Protein AF-A0A3D1F795-F1 (afdb_monomer_lite)

Secondary structure (DSSP, 8-state):
-----------------------PPPPGGGS--EEEPTTS-EEE-PPPP-----SSEEEE-TTT--TTS--SSSSS-BSS-TTSTT--HHHHH----SEEEEPBTPEE-----------SSS--EEE--TTSB-SSPPEE--S------EEGGGS--------EEEEEETTTEEEEEESEE-TT--EEEEEEESS--TT-EEEEEEEEEETTS-EEEEEEEEEEEEEE--SEEEEEEE-PPP-TTEEEEEEEEEEESSS-STTEEEEEEEEEEE--TTS-----HHHHSTTGGG-EE---SS--S-EEEE-TTS-EEEEPPP-SS------SS-TTTTS-----TT-SSPEEEEETTEEEEE---TTT--S-HHHHTT-------SS-----

Radius of gyration: 40.86 Å; chains: 1; bounding box: 70×55×173 Å

Structure (mmCIF, N/CA/C/O backbone):
data_AF-A0A3D1F795-F1
#
_entry.id   AF-A0A3D1F795-F1
#
loop_
_atom_site.group_PDB
_atom_site.id
_atom_site.type_symbol
_atom_site.label_atom_id
_atom_site.label_alt_id
_atom_site.label_comp_id
_atom_site.label_asym_id
_atom_site.label_entity_id
_atom_site.label_seq_id
_atom_site.pdbx_PDB_ins_code
_atom_site.Cartn_x
_atom_site.Cartn_y
_atom_site.Cartn_z
_atom_site.occupancy
_atom_site.B_iso_or_equiv
_atom_site.auth_seq_id
_atom_site.auth_comp_id
_atom_site.auth_asym_id
_atom_site.auth_atom_id
_atom_site.pdbx_PDB_model_num
ATOM 1 N N . MET A 1 1 ? 27.012 9.592 -113.065 1.00 36.97 1 MET A N 1
ATOM 2 C CA . MET A 1 1 ? 28.108 10.310 -112.379 1.00 36.97 1 MET A CA 1
ATOM 3 C C . MET A 1 1 ? 27.887 10.211 -110.876 1.00 36.97 1 MET A C 1
ATOM 5 O O . MET A 1 1 ? 26.863 10.671 -110.405 1.00 36.97 1 MET A O 1
ATOM 9 N N . CYS A 1 2 ? 28.805 9.527 -110.192 1.00 39.53 2 CYS A N 1
ATOM 10 C CA . CYS A 1 2 ? 29.203 9.660 -108.785 1.00 39.53 2 CYS A CA 1
ATOM 11 C C . CYS A 1 2 ? 28.222 10.300 -107.771 1.00 39.53 2 CYS A C 1
ATOM 13 O O . CYS A 1 2 ? 28.027 11.511 -107.791 1.00 39.53 2 CYS A O 1
ATOM 15 N N . ARG A 1 3 ? 27.777 9.526 -106.768 1.00 34.53 3 ARG A N 1
ATOM 16 C CA . ARG A 1 3 ? 28.299 9.632 -105.387 1.00 34.53 3 ARG A CA 1
ATOM 17 C C . ARG A 1 3 ? 27.747 8.520 -104.484 1.00 34.53 3 ARG A C 1
ATOM 19 O O . ARG A 1 3 ? 26.548 8.408 -104.263 1.00 34.53 3 ARG A O 1
ATOM 26 N N . MET A 1 4 ? 28.681 7.719 -103.972 1.00 36.00 4 MET A N 1
ATOM 27 C CA . MET A 1 4 ? 28.548 6.854 -102.800 1.00 36.00 4 MET A CA 1
ATOM 28 C C . MET A 1 4 ? 28.119 7.672 -101.576 1.00 36.00 4 MET A C 1
ATOM 30 O O . MET A 1 4 ? 28.723 8.703 -101.285 1.00 36.00 4 MET A O 1
ATOM 34 N N . VAL A 1 5 ? 27.145 7.161 -100.826 1.00 36.56 5 VAL A N 1
ATOM 35 C CA . VAL A 1 5 ? 26.893 7.536 -99.430 1.00 36.56 5 VAL A CA 1
ATOM 36 C C . VAL A 1 5 ? 27.134 6.277 -98.603 1.00 36.56 5 VAL A C 1
ATOM 38 O O . VAL A 1 5 ? 26.353 5.330 -98.653 1.00 36.56 5 VAL A O 1
ATOM 41 N N . GLN A 1 6 ? 28.268 6.234 -97.903 1.00 36.59 6 GLN A N 1
ATOM 42 C CA . GLN A 1 6 ? 28.564 5.218 -96.895 1.00 36.59 6 GLN A CA 1
ATOM 43 C C . GLN A 1 6 ? 27.675 5.470 -95.675 1.00 36.59 6 GLN A C 1
ATOM 45 O O . GLN A 1 6 ? 27.836 6.467 -94.974 1.00 36.59 6 GLN A O 1
ATOM 50 N N . LEU A 1 7 ? 26.735 4.559 -95.431 1.00 31.69 7 LEU A N 1
ATOM 51 C CA . LEU A 1 7 ? 25.968 4.506 -94.194 1.00 31.69 7 LEU A CA 1
ATOM 52 C C . LEU A 1 7 ? 26.856 3.860 -93.118 1.00 31.69 7 LEU A C 1
ATOM 54 O O . LEU A 1 7 ? 27.129 2.661 -93.158 1.00 31.69 7 LEU A O 1
ATOM 58 N N . LEU A 1 8 ? 27.348 4.667 -92.180 1.00 32.03 8 LEU A N 1
ATOM 59 C CA . LEU A 1 8 ? 28.065 4.196 -91.000 1.00 32.03 8 LEU A CA 1
ATOM 60 C C . LEU A 1 8 ? 27.035 3.610 -90.018 1.00 32.03 8 LEU A C 1
ATOM 62 O O . LEU A 1 8 ? 26.360 4.346 -89.301 1.00 32.03 8 LEU A O 1
ATOM 66 N N . VAL A 1 9 ? 26.878 2.286 -90.003 1.00 35.50 9 VAL A N 1
ATOM 67 C CA . VAL A 1 9 ? 26.084 1.595 -88.977 1.00 35.50 9 VAL A CA 1
ATOM 68 C C . VAL A 1 9 ? 26.924 1.537 -87.704 1.00 35.50 9 VAL A C 1
ATOM 70 O O . VAL A 1 9 ? 27.840 0.728 -87.575 1.00 35.50 9 VAL A O 1
ATOM 73 N N . CYS A 1 10 ? 26.634 2.443 -86.774 1.00 31.38 10 CYS A N 1
ATOM 74 C CA . CYS A 1 10 ? 27.197 2.433 -85.432 1.00 31.38 10 CYS A CA 1
ATOM 75 C C . CYS A 1 10 ? 26.518 1.304 -84.641 1.00 31.38 10 CYS A C 1
ATOM 77 O O . CYS A 1 10 ? 25.371 1.436 -84.213 1.00 31.38 10 CYS A O 1
ATOM 79 N N . LEU A 1 11 ? 27.197 0.162 -84.509 1.00 33.19 11 LEU A N 1
ATOM 80 C CA . LEU A 1 11 ? 26.732 -0.961 -83.700 1.00 33.19 11 LEU A CA 1
ATOM 81 C C . LEU A 1 11 ? 26.923 -0.595 -82.218 1.00 33.19 11 LEU A C 1
ATOM 83 O O . LEU A 1 11 ? 28.006 -0.757 -81.657 1.00 33.19 11 LEU A O 1
ATOM 87 N N . ILE A 1 12 ? 25.884 -0.048 -81.588 1.00 39.09 12 ILE A N 1
ATOM 88 C CA . ILE A 1 12 ? 25.861 0.159 -80.137 1.00 39.09 12 ILE A CA 1
ATOM 89 C C . ILE A 1 12 ? 25.703 -1.222 -79.495 1.00 39.09 12 ILE A C 1
ATOM 91 O O . ILE A 1 12 ? 24.609 -1.785 -79.462 1.00 39.09 12 ILE A O 1
ATOM 95 N N . LEU A 1 13 ? 26.806 -1.782 -78.997 1.00 39.00 13 LEU A N 1
ATOM 96 C CA . LEU A 1 13 ? 26.778 -2.899 -78.057 1.00 39.00 13 LEU A CA 1
ATOM 97 C C . LEU A 1 13 ? 26.162 -2.390 -76.750 1.00 39.00 13 LEU A C 1
ATOM 99 O O . LEU A 1 13 ? 26.845 -1.832 -75.893 1.00 39.00 13 LEU A O 1
ATOM 103 N N . VAL A 1 14 ? 24.847 -2.550 -76.617 1.00 41.81 14 VAL A N 1
ATOM 104 C CA . VAL A 1 14 ? 24.160 -2.414 -75.335 1.00 41.81 14 VAL A CA 1
ATOM 105 C C . VAL A 1 14 ? 24.562 -3.625 -74.502 1.00 41.81 14 VAL A C 1
ATOM 107 O O . VAL A 1 14 ? 23.991 -4.705 -74.636 1.00 41.81 14 VAL A O 1
ATOM 110 N N . SER A 1 15 ? 25.580 -3.458 -73.661 1.00 44.97 15 SER A N 1
ATOM 111 C CA . SER A 1 15 ? 25.813 -4.370 -72.546 1.00 44.97 15 SER A CA 1
ATOM 112 C C . SER A 1 15 ? 24.519 -4.431 -71.732 1.00 44.97 15 SER A C 1
ATOM 114 O O . SER A 1 15 ? 24.051 -3.377 -71.289 1.00 44.97 15 SER A O 1
ATOM 116 N N . PRO A 1 16 ? 23.906 -5.608 -71.522 1.00 44.81 16 PRO A N 1
ATOM 117 C CA . PRO A 1 16 ? 22.824 -5.722 -70.569 1.00 44.81 16 PRO A CA 1
ATOM 118 C C . PRO A 1 16 ? 23.460 -5.526 -69.196 1.00 44.81 16 PRO A C 1
ATOM 120 O O . PRO A 1 16 ? 24.028 -6.448 -68.615 1.00 44.81 16 PRO A O 1
ATOM 123 N N . SER A 1 17 ? 23.428 -4.291 -68.700 1.00 51.03 17 SER A N 1
ATOM 124 C CA . SER A 1 17 ? 23.629 -4.012 -67.288 1.00 51.03 17 SER A CA 1
ATOM 125 C C . SER A 1 17 ? 22.575 -4.824 -66.554 1.00 51.03 17 SER A C 1
ATOM 127 O O . SER A 1 17 ? 21.403 -4.450 -66.529 1.00 51.03 17 SER A O 1
ATOM 129 N N . GLY A 1 18 ? 22.977 -5.989 -66.047 1.00 47.03 18 GLY A N 1
ATOM 130 C CA . GLY A 1 18 ? 22.140 -6.815 -65.204 1.00 47.03 18 GLY A CA 1
ATOM 131 C C . GLY A 1 18 ? 21.655 -5.948 -64.056 1.00 47.03 18 GLY A C 1
ATOM 132 O O . GLY A 1 18 ? 22.435 -5.565 -63.186 1.00 47.03 18 GLY A O 1
ATOM 133 N N . LEU A 1 19 ? 20.368 -5.615 -64.076 1.00 46.41 19 LEU A N 1
ATOM 134 C CA . LEU A 1 19 ? 19.644 -5.208 -62.888 1.00 46.41 19 LEU A CA 1
ATOM 135 C C . LEU A 1 19 ? 19.705 -6.408 -61.946 1.00 46.41 19 LEU A C 1
ATOM 137 O O . LEU A 1 19 ? 18.861 -7.300 -61.994 1.00 46.41 19 LEU A O 1
ATOM 141 N N . VAL A 1 20 ? 20.750 -6.467 -61.122 1.00 49.44 20 VAL A N 1
ATOM 142 C CA . VAL A 1 20 ? 20.736 -7.292 -59.923 1.00 49.44 20 VAL A CA 1
ATOM 143 C C . VAL A 1 20 ? 19.636 -6.683 -59.071 1.00 49.44 20 VAL A C 1
ATOM 145 O O . VAL A 1 20 ? 19.826 -5.636 -58.452 1.00 49.44 20 VAL A O 1
ATOM 148 N N . ALA A 1 21 ? 18.449 -7.288 -59.119 1.00 49.16 21 ALA A N 1
ATOM 149 C CA . ALA A 1 21 ? 17.398 -6.993 -58.168 1.00 49.16 21 ALA A CA 1
ATOM 150 C C . ALA A 1 21 ? 18.028 -7.142 -56.783 1.00 49.16 21 ALA A C 1
ATOM 152 O O . ALA A 1 21 ? 18.494 -8.224 -56.422 1.00 49.16 21 ALA A O 1
ATOM 153 N N . GLN A 1 22 ? 18.123 -6.036 -56.046 1.00 48.47 22 GLN A N 1
ATOM 154 C CA . GLN A 1 22 ? 18.523 -6.064 -54.650 1.00 48.47 22 GLN A CA 1
ATOM 155 C C . GLN A 1 22 ? 17.509 -6.967 -53.951 1.00 48.47 22 GLN A C 1
ATOM 157 O O . GLN A 1 22 ? 16.357 -6.577 -53.764 1.00 48.47 22 GLN A O 1
ATOM 162 N N . GLN A 1 23 ? 17.911 -8.202 -53.655 1.00 53.66 23 GLN A N 1
ATOM 163 C CA . GLN A 1 23 ? 17.102 -9.124 -52.877 1.00 53.66 23 GLN A CA 1
ATOM 164 C C . GLN A 1 23 ? 16.866 -8.429 -51.539 1.00 53.66 23 GLN A C 1
ATOM 166 O O . GLN A 1 23 ? 17.797 -8.230 -50.757 1.00 53.66 23 GLN A O 1
ATOM 171 N N . GLN A 1 24 ? 15.638 -7.958 -51.326 1.00 57.62 24 GLN A N 1
ATOM 172 C CA . GLN A 1 24 ? 15.229 -7.430 -50.038 1.00 57.62 24 GLN A CA 1
ATOM 173 C C . GLN A 1 24 ? 15.492 -8.526 -49.012 1.00 57.62 24 GLN A C 1
ATOM 175 O O . GLN A 1 24 ? 15.073 -9.668 -49.213 1.00 57.62 24 GLN A O 1
ATOM 180 N N . SER A 1 25 ? 16.213 -8.191 -47.942 1.00 63.75 25 SER A N 1
ATOM 181 C CA . SER A 1 25 ? 16.378 -9.119 -46.831 1.00 63.75 25 SER A CA 1
ATOM 182 C C . SER A 1 25 ? 14.989 -9.600 -46.401 1.00 63.75 25 SER A C 1
ATOM 184 O O . SER A 1 25 ? 14.106 -8.752 -46.228 1.00 63.75 25 SER A O 1
ATOM 186 N N . PRO A 1 26 ? 14.774 -10.919 -46.249 1.00 71.88 26 PRO A N 1
ATOM 187 C CA . PRO A 1 26 ? 13.491 -11.443 -45.811 1.00 71.88 26 PRO A CA 1
ATOM 188 C C . PRO A 1 26 ? 13.086 -10.764 -44.503 1.00 71.88 26 PRO A C 1
ATOM 190 O O . PRO A 1 26 ? 13.930 -10.500 -43.635 1.00 71.88 26 PRO A O 1
ATOM 193 N N . TYR A 1 27 ? 11.798 -10.449 -44.376 1.00 69.88 27 TYR A N 1
ATOM 194 C CA . TYR A 1 27 ? 11.266 -9.866 -43.151 1.00 69.88 27 TYR A CA 1
ATOM 195 C C . TYR A 1 27 ? 11.577 -10.785 -41.965 1.00 69.88 27 TYR A C 1
ATOM 197 O O . TYR A 1 27 ? 11.670 -11.999 -42.117 1.00 69.88 27 TYR A O 1
ATOM 205 N N . PHE A 1 28 ? 11.705 -10.225 -40.761 1.00 60.56 28 PHE A N 1
ATOM 206 C CA . PHE A 1 28 ? 12.028 -11.005 -39.559 1.00 60.56 28 PHE A CA 1
ATOM 207 C C . PHE A 1 28 ? 11.069 -12.196 -39.348 1.00 60.56 28 PHE A C 1
ATOM 209 O O . PHE A 1 28 ? 11.503 -13.272 -38.966 1.00 60.56 28 PHE A O 1
ATOM 216 N N . TRP A 1 29 ? 9.784 -12.051 -39.688 1.00 61.72 29 TRP A N 1
ATOM 217 C CA . TRP A 1 29 ? 8.782 -13.124 -39.601 1.00 61.72 29 TRP A CA 1
ATOM 218 C C . TRP A 1 29 ? 8.900 -14.213 -40.687 1.00 61.72 29 TRP A C 1
ATOM 220 O O . TRP A 1 29 ? 8.212 -15.223 -40.601 1.00 61.72 29 TRP A O 1
ATOM 230 N N . GLN A 1 30 ? 9.753 -14.025 -41.699 1.00 74.25 30 GLN A N 1
ATOM 231 C CA . GLN A 1 30 ? 10.065 -15.017 -42.739 1.00 74.25 30 GLN A CA 1
ATOM 232 C C . GLN A 1 30 ? 11.300 -15.862 -42.397 1.00 74.25 30 GLN A C 1
ATOM 234 O O . GLN A 1 30 ? 11.647 -16.765 -43.154 1.00 74.25 30 GLN A O 1
ATOM 239 N N . GLN A 1 31 ? 11.997 -15.558 -41.299 1.00 72.75 31 GLN A N 1
ATOM 240 C CA . GLN A 1 31 ? 13.152 -16.336 -40.861 1.00 72.75 31 GLN A CA 1
ATOM 241 C C . GLN A 1 31 ? 12.689 -17.573 -40.080 1.00 72.75 31 GLN A C 1
ATOM 243 O O . GLN A 1 31 ? 11.814 -17.490 -39.217 1.00 72.75 31 GLN A O 1
ATOM 248 N N . GLU A 1 32 ? 13.284 -18.728 -40.373 1.00 75.12 32 GLU A N 1
ATOM 249 C CA . GLU A 1 32 ? 13.008 -19.970 -39.651 1.00 75.12 32 GLU A CA 1
ATOM 250 C C . GLU A 1 32 ? 13.674 -19.928 -38.267 1.00 75.12 32 GLU A C 1
ATOM 252 O O . GLU A 1 32 ? 14.889 -20.055 -38.134 1.00 75.12 32 GLU A O 1
ATOM 257 N N . TYR A 1 33 ? 12.869 -19.750 -37.218 1.00 79.94 33 TYR A N 1
ATOM 258 C CA . TYR A 1 33 ? 13.306 -19.819 -35.814 1.00 79.94 33 TYR A CA 1
ATOM 259 C C . TYR A 1 33 ? 12.897 -21.127 -35.135 1.00 79.94 33 TYR A C 1
ATOM 261 O O . TYR A 1 33 ? 12.802 -21.204 -33.909 1.00 79.94 33 TYR A O 1
ATOM 269 N N . ALA A 1 34 ? 12.613 -22.160 -35.922 1.00 84.44 34 ALA A N 1
ATOM 270 C CA . ALA A 1 34 ? 12.271 -23.466 -35.403 1.00 84.44 34 ALA A CA 1
ATOM 271 C C . ALA A 1 34 ? 12.983 -24.568 -36.181 1.00 84.44 34 ALA A C 1
ATOM 273 O O . ALA A 1 34 ? 13.141 -24.482 -37.394 1.00 84.44 34 ALA A O 1
ATOM 274 N N . THR A 1 35 ? 13.395 -25.616 -35.476 1.00 84.75 35 THR A N 1
ATOM 275 C CA . THR A 1 35 ? 13.916 -26.839 -36.086 1.00 84.75 35 THR A CA 1
ATOM 276 C C . THR A 1 35 ? 12.863 -27.929 -36.039 1.00 84.75 35 THR A C 1
ATOM 278 O O . THR A 1 35 ? 12.162 -28.081 -35.041 1.00 84.75 35 THR A O 1
ATOM 281 N N . VAL A 1 36 ? 12.750 -28.699 -37.119 1.00 86.06 36 VAL A N 1
ATOM 282 C CA . VAL A 1 36 ? 11.891 -29.884 -37.160 1.00 86.06 36 VAL A CA 1
ATOM 283 C C . VAL A 1 36 ? 12.734 -31.094 -36.771 1.00 86.06 36 VAL A C 1
ATOM 285 O O . VAL A 1 36 ? 13.764 -31.375 -37.384 1.00 86.06 36 VAL A O 1
ATOM 288 N N . SER A 1 37 ? 12.332 -31.796 -35.716 1.00 85.81 37 SER A N 1
ATOM 289 C CA . SER A 1 37 ? 12.987 -33.028 -35.285 1.00 85.81 37 SER A CA 1
ATOM 290 C C . SER A 1 37 ? 12.781 -34.132 -36.335 1.00 85.81 37 SER A C 1
ATOM 292 O O . SER A 1 37 ? 11.814 -34.084 -37.095 1.00 85.81 37 SER A O 1
ATOM 294 N N . PRO A 1 38 ? 13.603 -35.197 -36.351 1.00 87.56 38 PRO A N 1
ATOM 295 C CA . PRO A 1 38 ? 13.356 -36.360 -37.212 1.00 87.56 38 PRO A CA 1
ATOM 296 C C . PRO A 1 38 ? 11.987 -37.035 -37.002 1.00 87.56 38 PRO A C 1
ATOM 298 O O . PRO A 1 38 ? 11.565 -37.827 -37.837 1.00 87.56 38 PRO A O 1
ATOM 301 N N . LYS A 1 39 ? 11.300 -36.743 -35.886 1.00 90.56 39 LYS A N 1
ATOM 302 C CA . LYS A 1 39 ? 9.945 -37.225 -35.579 1.00 90.56 39 LYS A CA 1
ATOM 303 C C . LYS A 1 39 ? 8.841 -36.247 -36.004 1.00 90.56 39 LYS A C 1
ATOM 305 O O . LYS A 1 39 ? 7.671 -36.557 -35.817 1.00 90.56 39 LYS A O 1
ATOM 310 N N . GLY A 1 40 ? 9.200 -35.090 -36.560 1.00 87.69 40 GLY A N 1
ATOM 311 C CA . GLY A 1 40 ? 8.265 -34.036 -36.954 1.00 87.69 40 GLY A CA 1
ATOM 312 C C . GLY A 1 40 ? 7.971 -32.995 -35.869 1.00 87.69 40 GLY A C 1
ATOM 313 O O . GLY A 1 40 ? 7.141 -32.121 -36.098 1.00 87.69 40 GLY A O 1
ATOM 314 N N . ASP A 1 41 ? 8.637 -33.040 -34.707 1.00 87.50 41 ASP A N 1
ATOM 315 C CA . ASP A 1 41 ? 8.405 -32.048 -33.647 1.00 87.50 41 ASP A CA 1
ATOM 316 C C . ASP A 1 41 ? 9.025 -30.705 -34.025 1.00 87.50 41 ASP A C 1
ATOM 318 O O . ASP A 1 41 ? 10.203 -30.642 -34.369 1.00 87.50 41 ASP A O 1
ATOM 322 N N . ILE A 1 42 ? 8.278 -29.617 -33.873 1.00 87.25 42 ILE A N 1
ATOM 323 C CA . ILE A 1 42 ? 8.795 -28.263 -34.069 1.00 87.25 42 ILE A CA 1
ATOM 324 C C . ILE A 1 42 ? 9.402 -27.779 -32.747 1.00 87.25 42 ILE A C 1
ATOM 326 O O . ILE A 1 42 ? 8.706 -27.654 -31.740 1.00 87.25 42 ILE A O 1
ATOM 330 N N . ARG A 1 43 ? 10.707 -27.501 -32.734 1.00 82.56 43 ARG A N 1
ATOM 331 C CA . ARG A 1 43 ? 11.425 -26.945 -31.581 1.00 82.56 43 ARG A CA 1
ATOM 332 C C . ARG A 1 43 ? 11.806 -25.503 -31.840 1.00 82.56 43 ARG A C 1
ATOM 334 O O . ARG A 1 43 ? 12.534 -25.216 -32.783 1.00 82.56 43 ARG A O 1
ATOM 341 N N . TRP A 1 44 ? 11.363 -24.612 -30.962 1.00 84.06 44 TRP A N 1
ATOM 342 C CA . TRP A 1 44 ? 11.783 -23.216 -30.966 1.00 84.06 44 TRP A CA 1
ATOM 343 C C . TRP A 1 44 ? 13.303 -23.101 -30.764 1.00 84.06 44 TRP A C 1
ATOM 345 O O . TRP A 1 44 ? 13.846 -23.629 -29.792 1.00 84.06 44 TRP A O 1
ATOM 355 N N . GLN A 1 45 ? 13.987 -22.411 -31.677 1.00 82.94 45 GLN A N 1
ATOM 356 C CA . GLN A 1 45 ? 15.422 -22.136 -31.633 1.00 82.94 45 GLN A CA 1
ATOM 357 C C . GLN A 1 45 ? 15.674 -20.675 -32.040 1.00 82.94 45 GLN A C 1
ATOM 359 O O . GLN A 1 45 ? 16.037 -20.387 -33.182 1.00 82.94 45 GLN A O 1
ATOM 364 N N . PRO A 1 46 ? 15.474 -19.723 -31.117 1.00 80.94 46 PRO A N 1
ATOM 365 C CA . PRO A 1 46 ? 15.709 -18.321 -31.406 1.00 80.94 46 PRO A CA 1
ATOM 366 C C . PRO A 1 46 ? 17.210 -18.061 -31.542 1.00 80.94 46 PRO A C 1
ATOM 368 O O . PRO A 1 46 ? 18.032 -18.640 -30.825 1.00 80.94 46 PRO A O 1
ATOM 371 N N . VAL A 1 47 ? 17.576 -17.137 -32.427 1.00 80.19 47 VAL A N 1
ATOM 372 C CA . VAL A 1 47 ? 18.947 -16.618 -32.483 1.00 80.19 47 VAL A CA 1
ATOM 373 C C . VAL A 1 47 ? 19.240 -15.875 -31.171 1.00 80.19 47 VAL A C 1
ATOM 375 O O . VAL A 1 47 ? 18.392 -15.095 -30.724 1.00 80.19 47 VAL A O 1
ATOM 378 N N . PRO A 1 48 ? 20.417 -16.076 -30.540 1.00 82.62 48 PRO A N 1
ATOM 379 C CA . PRO A 1 48 ? 20.799 -15.309 -29.364 1.00 82.62 48 PRO A CA 1
ATOM 380 C C . PRO A 1 48 ? 20.701 -13.809 -29.637 1.00 82.62 48 PRO A C 1
ATOM 382 O O . PRO A 1 48 ? 21.230 -13.304 -30.628 1.00 82.62 48 PRO A O 1
ATOM 385 N N . PHE A 1 49 ? 20.017 -13.093 -28.751 1.00 84.69 49 PHE A N 1
ATOM 386 C CA . PHE A 1 49 ? 19.862 -11.654 -28.883 1.00 84.69 49 PHE A CA 1
ATOM 387 C C . PHE A 1 49 ? 21.231 -10.959 -28.864 1.00 84.69 49 PHE A C 1
ATOM 389 O O . PHE A 1 49 ? 22.008 -11.121 -27.922 1.00 84.69 49 PHE A O 1
ATOM 396 N N . SER A 1 50 ? 21.501 -10.160 -29.896 1.00 88.31 50 SER A N 1
ATOM 397 C CA . SER A 1 50 ? 22.700 -9.332 -30.011 1.00 88.31 50 SER A CA 1
ATOM 398 C C . SER A 1 50 ? 22.279 -7.880 -30.249 1.00 88.31 50 SER A C 1
ATOM 400 O O . SER A 1 50 ? 21.586 -7.611 -31.240 1.00 88.31 50 SER A O 1
ATOM 402 N N . PRO A 1 51 ? 22.634 -6.938 -29.355 1.00 91.44 51 PRO A N 1
ATOM 403 C CA . PRO A 1 51 ? 22.175 -5.564 -29.472 1.00 91.44 51 PRO A CA 1
ATOM 404 C C . PRO A 1 51 ? 22.767 -4.892 -30.711 1.00 91.44 51 PRO A C 1
ATOM 406 O O . PRO A 1 51 ? 23.977 -4.879 -30.920 1.00 91.44 51 PRO A O 1
ATOM 409 N N . GLN A 1 52 ? 21.901 -4.273 -31.511 1.00 92.19 52 GLN A N 1
ATOM 410 C CA . GLN A 1 52 ? 22.327 -3.346 -32.555 1.00 92.19 52 GLN A CA 1
ATOM 411 C C . GLN A 1 52 ? 22.595 -1.985 -31.914 1.00 92.19 52 GLN A C 1
ATOM 413 O O . GLN A 1 52 ? 21.715 -1.436 -31.246 1.00 92.19 52 GLN A O 1
ATOM 418 N N . VAL A 1 53 ? 23.791 -1.441 -32.123 1.00 95.00 53 VAL A N 1
ATOM 419 C CA . VAL A 1 53 ? 24.219 -0.163 -31.542 1.00 95.00 53 VAL A CA 1
ATOM 420 C C . VAL A 1 53 ? 24.572 0.838 -32.640 1.00 95.00 53 VAL A C 1
ATOM 422 O O . VAL A 1 53 ? 25.028 0.468 -33.720 1.00 95.00 53 VAL A O 1
ATOM 425 N N . GLY A 1 54 ? 24.294 2.108 -32.375 1.00 93.31 54 GLY A N 1
ATOM 426 C CA . GLY A 1 54 ? 24.727 3.252 -33.167 1.00 93.31 54 GLY A CA 1
ATOM 427 C C . GLY A 1 54 ? 26.094 3.771 -32.721 1.00 93.31 54 GLY A C 1
ATOM 428 O O . GLY A 1 54 ? 26.856 3.072 -32.053 1.00 93.31 54 GLY A O 1
ATOM 429 N N . GLN A 1 55 ? 26.418 4.998 -33.122 1.00 94.69 55 GLN A N 1
ATOM 430 C CA . GLN A 1 55 ? 27.725 5.611 -32.870 1.00 94.69 55 GLN A CA 1
ATOM 431 C C . GLN A 1 55 ? 27.823 6.221 -31.472 1.00 94.69 55 GLN A C 1
ATOM 433 O O . GLN A 1 55 ? 28.911 6.292 -30.904 1.00 94.69 55 GLN A O 1
ATOM 438 N N . GLN A 1 56 ? 26.700 6.689 -30.927 1.00 96.88 56 GLN A N 1
ATOM 439 C CA . GLN A 1 56 ? 26.651 7.473 -29.698 1.00 96.88 56 GLN A CA 1
ATOM 440 C C . GLN A 1 56 ? 25.840 6.720 -28.647 1.00 96.88 56 GLN A C 1
ATOM 442 O O . GLN A 1 56 ? 24.631 6.913 -28.495 1.00 96.88 56 GLN A O 1
ATOM 447 N N . ILE A 1 57 ? 26.533 5.843 -27.922 1.00 98.06 57 ILE A N 1
ATOM 448 C CA . ILE A 1 57 ? 25.943 5.009 -26.875 1.00 98.06 57 ILE A CA 1
ATOM 449 C C . ILE A 1 57 ? 25.874 5.796 -25.564 1.00 98.06 57 ILE A C 1
ATOM 451 O O . ILE A 1 57 ? 26.816 6.506 -25.201 1.00 98.06 57 ILE A O 1
ATOM 455 N N . ARG A 1 58 ? 24.755 5.651 -24.854 1.00 98.31 58 ARG A N 1
ATOM 456 C CA . ARG A 1 58 ? 24.553 6.101 -23.477 1.00 98.31 58 ARG A CA 1
ATOM 457 C C . ARG A 1 58 ? 24.092 4.940 -22.614 1.00 98.31 58 ARG A C 1
ATOM 459 O O . ARG A 1 58 ? 23.241 4.158 -23.033 1.00 98.31 58 ARG A O 1
ATOM 466 N N . TYR A 1 59 ? 24.638 4.831 -21.414 1.00 98.69 59 TYR A N 1
ATOM 467 C CA . TYR A 1 59 ? 24.324 3.766 -20.468 1.00 98.69 59 TYR A CA 1
ATOM 468 C C . TYR A 1 59 ? 23.347 4.273 -19.408 1.00 98.69 59 TYR A C 1
ATOM 470 O O . TYR A 1 59 ? 23.543 5.343 -18.842 1.00 98.69 59 TYR A O 1
ATOM 478 N N . ILE A 1 60 ? 22.301 3.493 -19.128 1.00 98.69 60 ILE A N 1
ATOM 479 C CA . ILE A 1 60 ? 21.233 3.824 -18.180 1.00 98.69 60 ILE A CA 1
ATOM 480 C C . ILE A 1 60 ? 21.118 2.723 -17.127 1.00 98.69 60 ILE A C 1
ATOM 482 O O . ILE A 1 60 ? 20.913 1.545 -17.429 1.00 98.69 60 ILE A O 1
ATOM 486 N N . ASN A 1 61 ? 21.206 3.127 -15.866 1.00 98.19 61 ASN A N 1
ATOM 487 C CA . ASN A 1 61 ? 21.028 2.299 -14.688 1.00 98.19 61 ASN A CA 1
ATOM 488 C C . ASN A 1 61 ? 20.106 3.029 -13.702 1.00 98.19 61 ASN A C 1
ATOM 490 O O . ASN A 1 61 ? 20.564 3.776 -12.848 1.00 98.19 61 ASN A O 1
ATOM 494 N N . PHE A 1 62 ? 18.803 2.779 -13.790 1.00 97.31 62 PHE A N 1
ATOM 495 C CA . PHE A 1 62 ? 17.796 3.477 -12.982 1.00 97.31 62 PHE A CA 1
ATOM 496 C C . PHE A 1 62 ? 17.993 3.349 -11.460 1.00 97.31 62 PHE A C 1
ATOM 498 O O . PHE A 1 62 ? 17.640 4.249 -10.701 1.00 97.31 62 PHE A O 1
ATOM 505 N N . GLU A 1 63 ? 18.581 2.248 -10.990 1.00 94.88 63 GLU A N 1
ATOM 506 C CA . GLU A 1 63 ? 18.775 2.013 -9.555 1.00 94.88 63 GLU A CA 1
ATOM 507 C C . GLU A 1 63 ? 19.970 2.770 -8.970 1.00 94.88 63 GLU A C 1
ATOM 509 O O . GLU A 1 63 ? 19.880 3.274 -7.852 1.00 94.88 63 GLU A O 1
ATOM 514 N N . LYS A 1 64 ? 21.096 2.819 -9.695 1.00 97.62 64 LYS A N 1
ATOM 515 C CA . LYS A 1 64 ? 22.381 3.324 -9.165 1.00 97.62 64 LYS A CA 1
ATOM 516 C C . LYS A 1 64 ? 23.094 4.336 -10.062 1.00 97.62 64 LYS A C 1
ATOM 518 O O . LYS A 1 64 ? 24.220 4.708 -9.759 1.00 97.62 64 LYS A O 1
ATOM 523 N N . GLY A 1 65 ? 22.499 4.700 -11.188 1.00 98.06 65 GLY A N 1
ATOM 524 C CA . GLY A 1 65 ? 23.042 5.705 -12.088 1.00 98.06 65 GLY A CA 1
ATOM 525 C C . GLY A 1 65 ? 22.925 7.106 -11.503 1.00 98.06 65 GLY A C 1
ATOM 526 O O . GLY A 1 65 ? 22.191 7.339 -10.538 1.00 98.06 65 GLY A O 1
ATOM 527 N N . ASP A 1 66 ? 23.644 8.031 -12.123 1.00 98.56 66 ASP A N 1
ATOM 528 C CA . ASP A 1 66 ? 23.678 9.439 -11.750 1.00 98.56 66 ASP A CA 1
ATOM 529 C C . ASP A 1 66 ? 23.616 10.292 -13.017 1.00 98.56 66 ASP A C 1
ATOM 531 O O . ASP A 1 66 ? 24.455 10.189 -13.910 1.00 98.56 66 ASP A O 1
ATOM 535 N N . ASP A 1 67 ? 22.587 11.127 -13.103 1.00 98.69 67 ASP A N 1
ATOM 536 C CA . ASP A 1 67 ? 22.320 11.979 -14.258 1.00 98.69 67 ASP A CA 1
ATOM 537 C C . ASP A 1 67 ? 23.360 13.092 -14.459 1.00 98.69 67 ASP A C 1
ATOM 539 O O . ASP A 1 67 ? 23.380 13.723 -15.515 1.00 98.69 67 ASP A O 1
ATOM 543 N N . GLN A 1 68 ? 24.223 13.350 -13.470 1.00 98.50 68 GLN A N 1
ATOM 544 C CA . GLN A 1 68 ? 25.321 14.317 -13.585 1.00 98.50 68 GLN A CA 1
ATOM 545 C C . GLN A 1 68 ? 26.556 13.753 -14.303 1.00 98.50 68 GLN A C 1
ATOM 547 O O . GLN A 1 68 ? 27.426 14.522 -14.709 1.00 98.50 68 GLN A O 1
ATOM 552 N N . GLN A 1 69 ? 26.648 12.430 -14.458 1.00 98.50 69 GLN A N 1
ATOM 553 C CA . GLN A 1 69 ? 27.773 11.758 -15.114 1.00 98.50 69 GLN A CA 1
ATOM 554 C C . GLN A 1 69 ? 27.713 11.906 -16.642 1.00 98.50 69 GLN A C 1
ATOM 556 O O . GLN A 1 69 ? 26.723 12.374 -17.192 1.00 98.50 69 GLN A O 1
ATOM 561 N N . ASP A 1 70 ? 28.751 11.484 -17.363 1.00 97.81 70 ASP A N 1
ATOM 562 C CA . ASP A 1 70 ? 28.786 11.593 -18.832 1.00 97.81 70 ASP A CA 1
ATOM 563 C C . ASP A 1 70 ? 27.910 10.558 -19.573 1.00 97.81 70 ASP A C 1
ATOM 565 O O . ASP A 1 70 ? 27.588 10.749 -20.747 1.00 97.81 70 ASP A O 1
ATOM 569 N N . GLY A 1 71 ? 27.506 9.468 -18.911 1.00 97.94 71 GLY A N 1
ATOM 570 C CA . GLY A 1 71 ? 26.700 8.400 -19.503 1.00 97.94 71 GLY A CA 1
ATOM 571 C C . GLY A 1 71 ? 27.427 7.545 -20.539 1.00 97.94 71 GLY A C 1
ATOM 572 O O . GLY A 1 71 ? 26.784 6.705 -21.168 1.00 97.94 71 GLY A O 1
ATOM 573 N N . LEU A 1 72 ? 28.733 7.732 -20.754 1.00 97.94 72 LEU A N 1
ATOM 574 C CA . LEU A 1 72 ? 29.488 7.113 -21.853 1.00 97.94 72 LEU A CA 1
ATOM 575 C C . LEU A 1 72 ? 29.985 5.701 -21.534 1.00 97.94 72 LEU A C 1
ATOM 577 O O . LEU A 1 72 ? 30.362 4.962 -22.444 1.00 97.94 72 LEU A O 1
ATOM 581 N N . THR A 1 73 ? 29.976 5.305 -20.260 1.00 98.31 73 THR A N 1
ATOM 582 C CA . THR A 1 73 ? 30.420 3.980 -19.814 1.00 98.31 73 THR A CA 1
ATOM 583 C C . THR A 1 73 ? 29.415 3.340 -18.864 1.00 98.31 73 THR A C 1
ATOM 585 O O . THR A 1 73 ? 28.554 3.999 -18.284 1.00 98.31 73 THR A O 1
ATOM 588 N N . THR A 1 74 ? 29.559 2.036 -18.639 1.00 97.94 74 THR A N 1
ATOM 589 C CA . THR A 1 74 ? 28.759 1.304 -17.649 1.00 97.94 74 THR A CA 1
ATOM 590 C C . THR A 1 74 ? 28.972 1.798 -16.211 1.00 97.94 74 THR A C 1
ATOM 592 O O . THR A 1 74 ? 28.074 1.629 -15.384 1.00 97.94 74 THR A O 1
ATOM 595 N N . ALA A 1 75 ? 30.133 2.396 -15.910 1.00 98.06 75 ALA A N 1
ATOM 596 C CA . ALA A 1 75 ? 30.479 2.949 -14.598 1.00 98.06 75 ALA A CA 1
ATOM 597 C C . ALA A 1 75 ? 29.925 4.367 -14.390 1.00 98.06 75 ALA A C 1
ATOM 599 O O . ALA A 1 75 ? 29.570 4.725 -13.271 1.00 98.06 75 ALA A O 1
ATOM 600 N N . THR A 1 76 ? 29.804 5.141 -15.468 1.00 98.50 76 THR A N 1
ATOM 601 C CA . THR A 1 76 ? 29.281 6.517 -15.485 1.00 98.50 76 THR A CA 1
ATOM 602 C C . THR A 1 76 ? 27.842 6.583 -16.002 1.00 98.50 76 THR A C 1
ATOM 604 O O . THR A 1 76 ? 27.404 7.608 -16.517 1.00 98.50 76 THR A O 1
ATOM 607 N N . ALA A 1 77 ? 27.099 5.478 -15.886 1.00 98.69 77 ALA A N 1
ATOM 608 C CA . ALA A 1 77 ? 25.737 5.360 -16.391 1.00 98.69 77 ALA A CA 1
ATOM 609 C C . ALA A 1 77 ? 24.780 6.363 -15.725 1.00 98.69 77 ALA A C 1
ATOM 611 O O . ALA A 1 77 ? 24.814 6.575 -14.510 1.00 98.69 77 ALA A O 1
ATOM 612 N N . TRP A 1 78 ? 23.863 6.910 -16.516 1.00 98.75 78 TRP A N 1
ATOM 613 C CA . TRP A 1 78 ? 22.808 7.798 -16.042 1.00 98.75 78 TRP A CA 1
ATOM 614 C C . TRP A 1 78 ? 21.727 7.061 -15.275 1.00 98.75 78 TRP A C 1
ATOM 616 O O . TRP A 1 78 ? 21.540 5.850 -15.432 1.00 98.75 78 TRP A O 1
ATOM 626 N N . LYS A 1 79 ? 20.972 7.807 -14.469 1.00 98.56 79 LYS A N 1
ATOM 627 C CA . LYS A 1 79 ? 19.789 7.274 -13.800 1.00 98.56 79 LYS A CA 1
ATOM 628 C C . LYS A 1 79 ? 18.600 7.237 -14.753 1.00 98.56 79 LYS A C 1
ATOM 630 O O . LYS A 1 79 ? 17.909 6.223 -14.848 1.00 98.56 79 LYS A O 1
ATOM 635 N N . HIS A 1 80 ? 18.399 8.318 -15.492 1.00 98.31 80 HIS A N 1
ATOM 636 C CA . HIS A 1 80 ? 17.250 8.516 -16.357 1.00 98.31 80 HIS A CA 1
ATOM 637 C C . HIS A 1 80 ? 17.667 8.665 -17.818 1.00 98.31 80 HIS A C 1
ATOM 639 O O . HIS A 1 80 ? 18.754 9.134 -18.156 1.00 98.31 80 HIS A O 1
ATOM 645 N N . HIS A 1 81 ? 16.765 8.261 -18.705 1.00 97.50 81 HIS A N 1
ATOM 646 C CA . HIS A 1 81 ? 16.866 8.576 -20.124 1.00 97.50 81 HIS A CA 1
ATOM 647 C C . HIS A 1 81 ? 16.603 10.085 -20.350 1.00 97.50 81 HIS A C 1
ATOM 649 O O . HIS A 1 81 ? 15.732 10.630 -19.677 1.00 97.50 81 HIS A O 1
ATOM 655 N N . PRO A 1 82 ? 17.219 10.761 -21.343 1.00 96.75 82 PRO A N 1
ATOM 656 C CA . PRO A 1 82 ? 17.016 12.205 -21.582 1.00 96.75 82 PRO A CA 1
ATOM 657 C C . PRO A 1 82 ? 15.546 12.634 -21.770 1.00 96.75 82 PRO A C 1
ATOM 659 O O . PRO A 1 82 ? 15.112 13.715 -21.364 1.00 96.75 82 PRO A O 1
ATOM 662 N N . SER A 1 83 ? 14.753 11.762 -22.399 1.00 95.88 83 SER A N 1
ATOM 663 C CA . SER A 1 83 ? 13.306 11.941 -22.615 1.00 95.88 83 SER A CA 1
ATOM 664 C C . SER A 1 83 ? 12.432 11.635 -21.395 1.00 95.88 83 SER A C 1
ATOM 666 O O . SER A 1 83 ? 11.211 11.738 -21.489 1.00 95.88 83 SER A O 1
ATOM 668 N N . ASP A 1 84 ? 13.022 11.256 -20.266 1.00 96.81 84 ASP A N 1
ATOM 669 C CA . ASP A 1 84 ? 12.303 11.153 -19.004 1.00 96.81 84 ASP A CA 1
ATOM 670 C C . ASP A 1 84 ? 12.091 12.557 -18.407 1.00 96.81 84 ASP A C 1
ATOM 672 O O . ASP A 1 84 ? 13.032 13.361 -18.347 1.00 96.81 84 ASP A O 1
ATOM 676 N N . PRO A 1 85 ? 10.874 12.921 -17.975 1.00 95.88 85 PRO A N 1
ATOM 677 C CA . PRO A 1 85 ? 10.651 14.197 -17.304 1.00 95.88 85 PRO A CA 1
ATOM 678 C C . PRO A 1 85 ? 11.427 14.362 -15.995 1.00 95.88 85 PRO A C 1
ATOM 680 O O . PRO A 1 85 ? 11.702 15.501 -15.628 1.00 95.88 85 PRO A O 1
ATOM 683 N N . GLN A 1 86 ? 11.812 13.266 -15.333 1.00 96.88 86 GLN A N 1
ATOM 684 C CA . GLN A 1 86 ? 12.621 13.294 -14.110 1.00 96.88 86 GLN A CA 1
ATOM 685 C C . GLN A 1 86 ? 14.131 13.361 -14.372 1.00 96.88 86 GLN A C 1
ATOM 687 O O . GLN A 1 86 ? 14.895 13.542 -13.426 1.00 96.88 86 GLN A O 1
ATOM 692 N N . ALA A 1 87 ? 14.571 13.244 -15.629 1.00 97.44 87 ALA A N 1
ATOM 693 C CA . ALA A 1 87 ? 15.977 13.408 -15.971 1.00 97.44 87 ALA A CA 1
ATOM 694 C C . ALA A 1 87 ? 16.464 14.826 -15.647 1.00 97.44 87 ALA A C 1
ATOM 696 O O . ALA A 1 87 ? 15.813 15.820 -15.990 1.00 97.44 87 ALA A O 1
ATOM 697 N N . ILE A 1 88 ? 17.642 14.905 -15.034 1.00 98.19 88 ILE A N 1
ATOM 698 C CA . ILE A 1 88 ? 18.345 16.154 -14.710 1.00 98.19 88 ILE A CA 1
ATOM 699 C C . ILE A 1 88 ? 19.770 16.132 -15.288 1.00 98.19 88 ILE A C 1
ATOM 701 O O . ILE A 1 88 ? 20.120 15.236 -16.049 1.00 98.19 88 ILE A O 1
ATOM 705 N N . GLY A 1 89 ? 20.594 17.133 -14.968 1.00 98.00 89 GLY A N 1
ATOM 706 C CA . GLY A 1 89 ? 22.033 17.103 -15.255 1.00 98.00 89 GLY A CA 1
ATOM 707 C C . GLY A 1 89 ? 22.390 16.889 -16.730 1.00 98.00 89 GLY A C 1
ATOM 708 O O . GLY A 1 89 ? 21.722 17.393 -17.634 1.00 98.00 89 GLY A O 1
ATOM 709 N N . GLN A 1 90 ? 23.464 16.138 -16.962 1.00 97.94 90 GLN A N 1
ATOM 710 C CA . GLN A 1 90 ? 23.965 15.804 -18.294 1.00 97.94 90 GLN A CA 1
ATOM 711 C C . GLN A 1 90 ? 22.996 14.905 -19.063 1.00 97.94 90 GLN A C 1
ATOM 713 O O . GLN A 1 90 ? 22.818 15.107 -20.265 1.00 97.94 90 GLN A O 1
ATOM 718 N N . SER A 1 91 ? 22.316 13.968 -18.388 1.00 97.81 91 SER A N 1
ATOM 719 C CA . SER A 1 91 ? 21.352 13.094 -19.067 1.00 97.81 91 SER A CA 1
ATOM 720 C C . SER A 1 91 ? 20.219 13.906 -19.692 1.00 97.81 91 SER A C 1
ATOM 722 O O . SER A 1 91 ? 19.864 13.681 -20.844 1.00 97.81 91 SER A O 1
ATOM 724 N N . LYS A 1 92 ? 19.712 14.937 -19.004 1.00 97.44 92 LYS A N 1
ATOM 725 C CA . LYS A 1 92 ? 18.668 15.815 -19.547 1.00 97.44 92 LYS A CA 1
ATOM 726 C C . LYS A 1 92 ? 19.119 16.629 -20.759 1.00 97.44 92 LYS A C 1
ATOM 728 O O . LYS A 1 92 ? 18.303 16.923 -21.632 1.00 97.44 92 LYS A O 1
ATOM 733 N N . LEU A 1 93 ? 20.390 17.026 -20.780 1.00 96.62 93 LEU A N 1
ATOM 734 C CA . LEU A 1 93 ? 20.970 17.891 -21.808 1.00 96.62 93 LEU A CA 1
ATOM 735 C C . LEU A 1 93 ? 21.432 17.121 -23.053 1.00 96.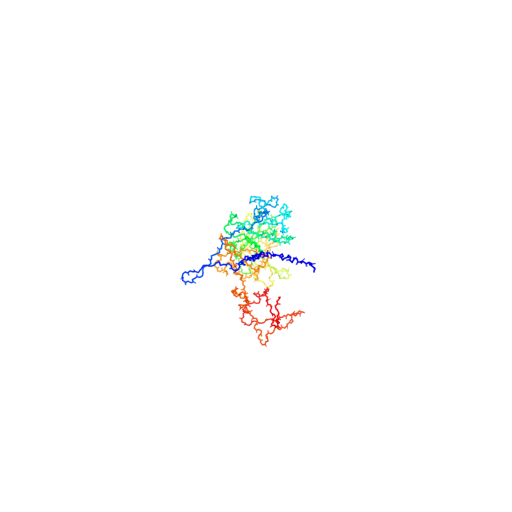62 93 LEU A C 1
ATOM 737 O O . LEU A 1 93 ? 21.683 17.740 -24.089 1.00 96.62 93 LEU A O 1
ATOM 741 N N . ASP A 1 94 ? 21.540 15.792 -22.985 1.00 95.69 94 ASP A N 1
ATOM 742 C CA . ASP A 1 94 ? 22.037 14.995 -24.102 1.00 95.69 94 ASP A CA 1
ATOM 743 C C . ASP A 1 94 ? 21.107 15.051 -25.317 1.00 95.69 94 ASP A C 1
ATOM 745 O O . ASP A 1 94 ? 19.985 14.540 -25.337 1.00 95.69 94 ASP A O 1
ATOM 749 N N . THR A 1 95 ? 21.643 15.623 -26.392 1.00 92.38 95 THR A N 1
ATOM 750 C CA . THR A 1 95 ? 21.003 15.662 -27.708 1.00 92.38 95 THR A CA 1
ATOM 751 C C . THR A 1 95 ? 21.711 14.774 -28.734 1.00 92.38 95 THR A C 1
ATOM 753 O O . THR A 1 95 ? 21.272 14.716 -29.885 1.00 92.38 95 THR A O 1
ATOM 756 N N . HIS A 1 96 ? 22.729 14.013 -28.317 1.00 92.31 96 HIS A N 1
ATOM 757 C CA . HIS A 1 96 ? 23.621 13.279 -29.216 1.00 92.31 96 HIS A CA 1
ATOM 758 C C . HIS A 1 96 ? 23.460 11.757 -29.178 1.00 92.31 96 HIS A C 1
ATOM 760 O O . HIS A 1 96 ? 23.843 11.107 -30.148 1.00 92.31 96 HIS A O 1
ATOM 766 N N . GLY A 1 97 ? 22.910 11.178 -28.106 1.00 94.38 97 GLY A N 1
ATOM 767 C CA . GLY A 1 97 ? 22.722 9.733 -28.006 1.00 94.38 97 GLY A CA 1
ATOM 768 C C . GLY A 1 97 ? 21.812 9.178 -29.108 1.00 94.38 97 GLY A C 1
ATOM 769 O O . GLY A 1 97 ? 20.683 9.639 -29.294 1.00 94.38 97 GLY A O 1
ATOM 770 N N . ASP A 1 98 ? 22.292 8.161 -29.822 1.00 95.62 98 ASP A N 1
ATOM 771 C CA . ASP A 1 98 ? 21.508 7.388 -30.795 1.00 95.62 98 ASP A CA 1
ATOM 772 C C . ASP A 1 98 ? 21.183 5.974 -30.287 1.00 95.62 98 ASP A C 1
ATOM 774 O O . ASP A 1 98 ? 20.316 5.293 -30.836 1.00 95.62 98 ASP A O 1
ATOM 778 N N . THR A 1 99 ? 21.834 5.549 -29.203 1.00 97.81 99 THR A N 1
ATOM 779 C CA . THR A 1 99 ? 21.629 4.254 -28.561 1.00 97.81 99 THR A CA 1
ATOM 780 C C . THR A 1 99 ? 21.635 4.421 -27.056 1.00 97.81 99 THR A C 1
ATOM 782 O O . THR A 1 99 ? 22.610 4.887 -26.478 1.00 97.81 99 THR A O 1
ATOM 785 N N . TYR A 1 100 ? 20.568 3.975 -26.413 1.00 97.56 100 TYR A N 1
ATOM 786 C CA . TYR A 1 100 ? 20.414 3.996 -24.970 1.00 97.56 100 TYR A CA 1
ATOM 787 C C . TYR A 1 100 ? 20.378 2.557 -24.470 1.00 97.56 100 TYR A C 1
ATOM 789 O O . TYR A 1 100 ? 19.427 1.808 -24.713 1.00 97.56 100 TYR A O 1
ATOM 797 N N . MET A 1 101 ? 21.470 2.169 -23.822 1.00 98.00 101 MET A N 1
ATOM 798 C CA . MET A 1 101 ? 21.693 0.851 -23.261 1.00 98.00 101 MET A CA 1
ATOM 799 C C . MET A 1 101 ? 21.130 0.824 -21.842 1.00 98.00 101 MET A C 1
ATOM 801 O O . MET A 1 101 ? 21.648 1.502 -20.960 1.00 98.00 101 MET A O 1
ATOM 805 N N . PHE A 1 102 ? 20.076 0.051 -21.605 1.00 98.12 102 PHE A N 1
ATOM 806 C CA . PHE A 1 102 ? 19.501 -0.153 -20.279 1.00 98.12 102 PHE A CA 1
ATOM 807 C C . PHE A 1 102 ? 20.152 -1.360 -19.616 1.00 98.12 102 PHE A C 1
ATOM 809 O O . PHE A 1 102 ? 20.252 -2.439 -20.209 1.00 98.12 102 PHE A O 1
ATOM 816 N N . LYS A 1 103 ? 20.582 -1.184 -18.367 1.00 97.81 103 LYS A N 1
ATOM 817 C CA . LYS A 1 103 ? 21.205 -2.250 -17.588 1.00 97.81 103 LYS A CA 1
ATOM 818 C C . LYS A 1 103 ? 20.227 -3.405 -17.370 1.00 97.81 103 LYS A C 1
ATOM 820 O O . LYS A 1 103 ? 19.109 -3.207 -16.894 1.00 97.81 103 LYS A O 1
ATOM 825 N N . ARG A 1 104 ? 20.659 -4.628 -17.674 1.00 95.19 104 ARG A N 1
ATOM 826 C CA . ARG A 1 104 ? 19.869 -5.842 -17.431 1.00 95.19 104 ARG A CA 1
ATOM 827 C C . ARG A 1 104 ? 19.696 -6.123 -15.940 1.00 95.19 104 ARG A C 1
ATOM 829 O O . ARG A 1 104 ? 20.553 -5.767 -15.130 1.00 95.19 104 ARG A O 1
ATOM 836 N N . GLY A 1 105 ? 18.581 -6.752 -15.574 1.00 92.06 105 GLY A N 1
ATOM 837 C CA . GLY A 1 105 ? 18.166 -6.979 -14.185 1.00 92.06 105 GLY A CA 1
ATOM 838 C C . GLY A 1 105 ? 17.592 -5.741 -13.486 1.00 92.06 105 GLY A C 1
ATOM 839 O O . GLY A 1 105 ? 16.849 -5.882 -12.518 1.00 92.06 105 GLY A O 1
ATOM 840 N N . VAL A 1 106 ? 17.844 -4.537 -14.007 1.00 93.88 106 VAL A N 1
ATOM 841 C CA . VAL A 1 106 ? 17.315 -3.291 -13.446 1.00 93.88 106 VAL A CA 1
ATOM 842 C C . VAL A 1 106 ? 15.898 -3.031 -13.951 1.00 93.88 106 VAL A C 1
ATOM 844 O O . VAL A 1 106 ? 15.577 -3.236 -15.127 1.00 93.88 106 VAL A O 1
ATOM 847 N N . THR A 1 107 ? 15.047 -2.556 -13.043 1.00 92.62 107 THR A N 1
ATOM 848 C CA . THR A 1 107 ? 13.700 -2.080 -13.370 1.00 92.62 107 THR A CA 1
ATOM 849 C C . THR A 1 107 ? 13.708 -0.567 -13.552 1.00 92.62 107 THR A C 1
ATOM 851 O O . THR A 1 107 ? 13.942 0.176 -12.603 1.00 92.62 107 THR A O 1
ATOM 854 N N . TYR A 1 108 ? 13.390 -0.109 -14.758 1.00 94.69 108 TYR A N 1
ATOM 855 C CA . TYR A 1 108 ? 13.112 1.288 -15.062 1.00 94.69 108 TYR A CA 1
ATOM 856 C C . TYR A 1 108 ? 11.658 1.620 -14.686 1.00 94.69 108 TYR A C 1
ATOM 858 O O . TYR A 1 108 ? 10.730 1.010 -15.223 1.00 94.69 108 TYR A O 1
ATOM 866 N N . ARG A 1 109 ? 11.457 2.567 -13.757 1.00 92.69 109 ARG A N 1
ATOM 867 C CA . ARG A 1 109 ? 10.126 3.054 -13.318 1.00 92.69 109 ARG A CA 1
ATOM 868 C C . ARG A 1 109 ? 9.878 4.525 -13.660 1.00 92.69 109 ARG A C 1
ATOM 870 O O . ARG A 1 109 ? 9.087 5.197 -13.008 1.00 92.69 109 ARG A O 1
ATOM 877 N N . GLY A 1 110 ? 10.589 5.031 -14.656 1.00 91.12 110 GLY A N 1
ATOM 878 C CA . GLY A 1 110 ? 10.289 6.319 -15.261 1.00 91.12 110 GLY A CA 1
ATOM 879 C C . GLY A 1 110 ? 9.298 6.185 -16.417 1.00 91.12 110 GLY A C 1
ATOM 880 O O . GLY A 1 110 ? 8.809 5.095 -16.723 1.00 91.12 110 GLY A O 1
ATOM 881 N N . HIS A 1 111 ? 9.032 7.292 -17.098 1.00 91.31 111 HIS A N 1
ATOM 882 C CA . HIS A 1 111 ? 8.226 7.303 -18.316 1.00 91.31 111 HIS A CA 1
ATOM 883 C C . HIS A 1 111 ? 8.899 8.187 -19.357 1.00 91.31 111 HIS A C 1
ATOM 885 O O . HIS A 1 111 ? 9.421 9.250 -19.037 1.00 91.31 111 HIS A O 1
ATOM 891 N N . LEU A 1 112 ? 8.898 7.751 -20.616 1.00 92.94 112 LEU A N 1
ATOM 892 C CA . LEU A 1 112 ? 9.541 8.511 -21.680 1.00 92.94 112 LEU A CA 1
ATOM 893 C C . LEU A 1 112 ? 8.522 9.333 -22.451 1.00 92.94 112 LEU A C 1
ATOM 895 O O . LEU A 1 112 ? 7.589 8.796 -23.046 1.00 92.94 112 LEU A O 1
ATOM 899 N N . LYS A 1 113 ? 8.766 10.638 -22.522 1.00 93.44 113 LYS A N 1
ATOM 900 C CA . LYS A 1 113 ? 8.113 11.523 -23.480 1.00 93.44 113 LYS A CA 1
ATOM 901 C C . LYS A 1 113 ? 9.058 11.728 -24.654 1.00 93.44 113 LYS A C 1
ATOM 903 O O . LYS A 1 113 ? 9.929 12.592 -24.606 1.00 93.44 113 LYS A O 1
ATOM 908 N N . MET A 1 114 ? 8.914 10.914 -25.697 1.00 89.12 114 MET A N 1
ATOM 909 C CA . MET A 1 114 ? 9.787 10.993 -26.872 1.00 89.12 114 MET A CA 1
ATOM 910 C C . MET A 1 114 ? 9.627 12.353 -27.561 1.00 89.12 114 MET A C 1
ATOM 912 O O . MET A 1 114 ? 8.590 12.648 -28.147 1.00 89.12 114 MET A O 1
ATOM 916 N N . ILE A 1 115 ? 10.662 13.188 -27.462 1.00 80.88 115 ILE A N 1
ATOM 917 C CA . ILE A 1 115 ? 10.696 14.557 -28.012 1.00 80.88 115 ILE A CA 1
ATOM 918 C C . ILE A 1 115 ? 11.606 14.693 -29.241 1.00 80.88 115 ILE A C 1
ATOM 920 O O . ILE A 1 115 ? 11.672 15.761 -29.842 1.00 80.88 115 ILE A O 1
ATOM 924 N N . ARG A 1 116 ? 12.316 13.624 -29.621 1.00 87.00 116 ARG A N 1
ATOM 925 C CA . ARG A 1 116 ? 13.250 13.601 -30.753 1.00 87.00 116 ARG A CA 1
ATOM 926 C C . ARG A 1 116 ? 12.978 12.393 -31.639 1.00 87.00 116 ARG A C 1
ATOM 928 O O . ARG A 1 116 ? 12.625 11.326 -31.144 1.00 87.00 116 ARG A O 1
ATOM 935 N N . SER A 1 117 ? 13.215 12.568 -32.935 1.00 90.94 117 SER A N 1
ATOM 936 C CA . SER A 1 117 ? 13.196 11.496 -33.930 1.00 90.94 117 SER A CA 1
ATOM 937 C C . SER A 1 117 ? 14.610 11.200 -34.427 1.00 90.94 117 SER A C 1
ATOM 939 O O . SER A 1 117 ? 15.418 12.113 -34.582 1.00 90.94 117 SER A O 1
ATOM 941 N N . GLY A 1 118 ? 14.908 9.922 -34.665 1.00 91.06 118 GLY A N 1
ATOM 942 C CA . GLY A 1 118 ? 16.102 9.520 -35.411 1.00 91.06 118 GLY A CA 1
ATOM 943 C C . GLY A 1 118 ? 15.893 9.650 -36.922 1.00 91.06 118 GLY A C 1
ATOM 944 O O . GLY A 1 118 ? 14.840 10.088 -37.383 1.00 91.06 118 GLY A O 1
ATOM 945 N N . THR A 1 119 ? 16.881 9.219 -37.702 1.00 92.44 119 THR A N 1
ATOM 946 C CA . THR A 1 119 ? 16.752 9.077 -39.163 1.00 92.44 119 THR A CA 1
ATOM 947 C C . THR A 1 119 ? 16.799 7.605 -39.568 1.00 92.44 119 THR A C 1
ATOM 949 O O . THR A 1 119 ? 17.177 6.753 -38.769 1.00 92.44 119 THR A O 1
ATOM 952 N N . ALA A 1 120 ? 16.492 7.286 -40.828 1.00 91.19 120 ALA A N 1
ATOM 953 C CA . ALA A 1 120 ? 16.662 5.924 -41.343 1.00 91.19 120 ALA A CA 1
ATOM 954 C C . ALA A 1 120 ? 18.115 5.412 -41.226 1.00 91.19 120 ALA A C 1
ATOM 956 O O . ALA A 1 120 ? 18.336 4.225 -41.005 1.00 91.19 120 ALA A O 1
ATOM 957 N N . LYS A 1 121 ? 19.111 6.306 -41.344 1.00 90.94 121 LYS A N 1
ATOM 958 C CA . LYS A 1 121 ? 20.540 5.962 -41.212 1.00 90.94 121 LYS A CA 1
ATOM 959 C C . LYS A 1 121 ? 20.998 5.915 -39.752 1.00 90.94 121 LYS A C 1
ATOM 961 O O . LYS A 1 121 ? 21.885 5.142 -39.408 1.00 90.94 121 LYS A O 1
ATOM 966 N N . THR A 1 122 ? 20.387 6.730 -38.899 1.00 91.06 122 THR A N 1
ATOM 967 C CA . THR A 1 122 ? 20.721 6.886 -37.477 1.00 91.06 122 THR A CA 1
ATOM 968 C C . THR A 1 122 ? 19.450 6.848 -36.623 1.00 91.06 122 THR A C 1
ATOM 970 O O . THR A 1 122 ? 19.010 7.880 -36.105 1.00 91.06 122 THR A O 1
ATOM 973 N N . PRO A 1 123 ? 18.788 5.681 -36.501 1.00 95.81 123 PRO A N 1
ATOM 974 C CA . PRO A 1 123 ? 17.588 5.585 -35.684 1.00 95.81 123 PRO A CA 1
ATOM 975 C C . PRO A 1 123 ? 17.959 5.616 -34.199 1.00 95.81 123 PRO A C 1
ATOM 977 O O . PRO A 1 123 ? 19.034 5.157 -33.812 1.00 95.81 123 PRO A O 1
ATOM 980 N N . ILE A 1 124 ? 17.047 6.128 -33.370 1.00 95.25 124 ILE A N 1
ATOM 981 C CA . ILE A 1 124 ? 17.183 6.077 -31.910 1.00 95.25 124 ILE A CA 1
ATOM 982 C C . ILE A 1 124 ? 16.854 4.656 -31.452 1.00 95.25 124 ILE A C 1
ATOM 984 O O . ILE A 1 124 ? 15.784 4.136 -31.771 1.00 95.25 124 ILE A O 1
ATOM 988 N N . ARG A 1 125 ? 17.765 4.030 -30.704 1.00 95.62 125 ARG A N 1
ATOM 989 C CA . ARG A 1 125 ? 17.624 2.655 -30.213 1.00 95.62 125 ARG A CA 1
ATOM 990 C C . ARG A 1 125 ? 17.543 2.629 -28.695 1.00 95.62 125 ARG A C 1
ATOM 992 O O . ARG A 1 125 ? 18.418 3.152 -28.016 1.00 95.62 125 ARG A O 1
ATOM 999 N N . LEU A 1 126 ? 16.517 1.967 -28.177 1.00 95.75 126 LEU A N 1
ATOM 1000 C CA . LEU A 1 126 ? 16.385 1.609 -26.767 1.00 95.75 126 LEU A CA 1
ATOM 1001 C C . LEU A 1 126 ? 16.655 0.104 -26.683 1.00 95.75 126 LEU A C 1
ATOM 1003 O O . LEU A 1 126 ? 15.933 -0.680 -27.296 1.00 95.75 126 LEU A O 1
ATOM 1007 N N . THR A 1 127 ? 17.730 -0.304 -26.015 1.00 96.19 127 THR A N 1
ATOM 1008 C CA . THR A 1 127 ? 18.177 -1.707 -26.023 1.00 96.19 127 THR A CA 1
ATOM 1009 C C . THR A 1 127 ? 18.865 -2.089 -24.709 1.00 96.19 127 THR A C 1
ATOM 1011 O O . THR A 1 127 ? 18.938 -1.283 -23.786 1.00 96.19 127 THR A O 1
ATOM 1014 N N . SER A 1 128 ? 19.343 -3.326 -24.589 1.00 96.12 128 SER A N 1
ATOM 1015 C CA . SER A 1 128 ? 20.142 -3.807 -23.453 1.00 96.12 128 SER A CA 1
ATOM 1016 C C . SER A 1 128 ? 21.292 -4.684 -23.949 1.00 96.12 128 SER A C 1
ATOM 1018 O O . SER A 1 128 ? 21.213 -5.217 -25.051 1.00 96.12 128 SER A O 1
ATOM 1020 N N . ASP A 1 129 ? 22.349 -4.853 -23.158 1.00 94.44 129 ASP A N 1
ATOM 1021 C CA . ASP A 1 129 ? 23.472 -5.734 -23.498 1.00 94.44 129 ASP A CA 1
ATOM 1022 C C . ASP A 1 129 ? 23.442 -6.961 -22.576 1.00 94.44 129 ASP A C 1
ATOM 1024 O O . ASP A 1 129 ? 23.539 -6.787 -21.358 1.00 94.44 129 ASP A O 1
ATOM 1028 N N . PRO A 1 130 ? 23.317 -8.197 -23.105 1.00 92.06 130 PRO A N 1
ATOM 1029 C CA . PRO A 1 130 ? 23.449 -9.435 -22.330 1.00 92.06 130 PRO A CA 1
ATOM 1030 C C . PRO A 1 130 ? 24.703 -9.515 -21.450 1.00 92.06 130 PRO A C 1
ATOM 1032 O O . PRO A 1 130 ? 24.688 -10.220 -20.446 1.00 92.06 130 PRO A O 1
ATOM 1035 N N . LYS A 1 131 ? 25.774 -8.794 -21.800 1.00 94.00 131 LYS A N 1
ATOM 1036 C CA . LYS A 1 131 ? 27.035 -8.754 -21.047 1.00 94.00 131 LYS A CA 1
ATOM 1037 C C . LYS A 1 131 ? 27.032 -7.747 -19.893 1.00 94.00 131 LYS A C 1
ATOM 1039 O O . LYS A 1 131 ? 27.992 -7.718 -19.125 1.00 94.00 131 LYS A O 1
ATOM 1044 N N . TRP A 1 132 ? 25.995 -6.916 -19.754 1.00 95.44 132 TRP A N 1
ATOM 1045 C CA . TRP A 1 132 ? 25.940 -5.864 -18.739 1.00 95.44 132 TRP A CA 1
ATOM 1046 C C . TRP A 1 132 ? 24.686 -5.935 -17.860 1.00 95.44 132 TRP A C 1
ATOM 1048 O O . TRP A 1 132 ? 23.580 -5.572 -18.265 1.00 95.44 132 TRP A O 1
ATOM 1058 N N . GLY A 1 133 ? 24.891 -6.326 -16.599 1.00 93.75 133 GLY A N 1
ATOM 1059 C CA . GLY A 1 133 ? 23.838 -6.466 -15.594 1.00 93.75 133 GLY A CA 1
ATOM 1060 C C . GLY A 1 133 ? 23.621 -7.922 -15.188 1.00 93.75 133 GLY A C 1
ATOM 1061 O O . GLY A 1 133 ? 24.578 -8.689 -15.124 1.00 93.75 133 GLY A O 1
ATOM 1062 N N . GLY A 1 134 ? 22.376 -8.268 -14.859 1.00 88.62 134 GLY A N 1
ATOM 1063 C CA . GLY A 1 134 ? 21.966 -9.634 -14.517 1.00 88.62 134 GLY A CA 1
ATOM 1064 C C . GLY A 1 134 ? 21.433 -10.443 -15.706 1.00 88.62 134 GLY A C 1
ATOM 1065 O O . GLY A 1 134 ? 21.341 -9.958 -16.835 1.00 88.62 134 GLY A O 1
ATOM 1066 N N . ASN A 1 135 ? 21.024 -11.684 -15.428 1.00 86.38 135 ASN A N 1
ATOM 1067 C CA . ASN A 1 135 ? 20.451 -12.582 -16.436 1.00 86.38 135 ASN A CA 1
ATOM 1068 C C . ASN A 1 135 ? 19.050 -12.143 -16.887 1.00 86.38 135 ASN A C 1
ATOM 1070 O O . ASN A 1 135 ? 18.694 -12.335 -18.052 1.00 86.38 135 ASN A O 1
ATOM 1074 N N . ALA A 1 136 ? 18.278 -11.498 -16.011 1.00 87.06 136 ALA A N 1
ATOM 1075 C CA . ALA A 1 136 ? 16.971 -10.959 -16.361 1.00 87.06 136 ALA A CA 1
ATOM 1076 C C . ALA A 1 136 ? 17.061 -9.796 -17.360 1.00 87.06 136 ALA A C 1
ATOM 1078 O O . ALA A 1 136 ? 18.030 -9.035 -17.345 1.00 87.06 136 ALA A O 1
ATOM 1079 N N . PRO A 1 137 ? 16.060 -9.620 -18.239 1.00 89.56 137 PRO A N 1
ATOM 1080 C CA . PRO A 1 137 ? 16.027 -8.488 -19.159 1.00 89.56 137 PRO A CA 1
ATOM 1081 C C . PRO A 1 137 ? 16.008 -7.149 -18.409 1.00 89.56 137 PRO A C 1
ATOM 1083 O O . PRO A 1 137 ? 15.650 -7.072 -17.233 1.00 89.56 137 PRO A O 1
ATOM 1086 N N . ALA A 1 138 ? 16.378 -6.071 -19.099 1.00 92.31 138 ALA A N 1
ATOM 1087 C CA . ALA A 1 138 ? 16.019 -4.734 -18.638 1.00 92.31 138 ALA A CA 1
ATOM 1088 C C . ALA A 1 138 ? 14.488 -4.600 -18.700 1.00 92.31 138 ALA A C 1
ATOM 1090 O O . ALA A 1 138 ? 13.879 -4.950 -19.713 1.00 92.31 138 ALA A O 1
ATOM 1091 N N . ARG A 1 139 ? 13.859 -4.134 -17.617 1.00 90.81 139 ARG A N 1
ATOM 1092 C CA . ARG A 1 139 ? 12.392 -4.097 -17.484 1.00 90.81 139 ARG A CA 1
ATOM 1093 C C . ARG A 1 139 ? 11.903 -2.669 -17.398 1.00 90.81 139 ARG A C 1
ATOM 1095 O O . ARG A 1 139 ? 12.509 -1.861 -16.705 1.00 90.81 139 ARG A O 1
ATOM 1102 N N . TRP A 1 140 ? 10.793 -2.374 -18.057 1.00 91.44 140 TRP A N 1
ATOM 1103 C CA . TRP A 1 140 ? 10.086 -1.107 -17.914 1.00 91.44 140 TRP A CA 1
ATOM 1104 C C . TRP A 1 140 ? 8.747 -1.391 -17.264 1.00 91.44 140 TRP A C 1
ATOM 1106 O O . TRP A 1 140 ? 7.922 -2.097 -17.840 1.00 91.44 140 TRP A O 1
ATOM 1116 N N . LEU A 1 141 ? 8.550 -0.884 -16.050 1.00 90.00 141 LEU A N 1
ATOM 1117 C CA . LEU A 1 141 ? 7.341 -1.142 -15.280 1.00 90.00 141 LEU A CA 1
ATOM 1118 C C . LEU A 1 141 ? 6.657 0.182 -14.953 1.00 90.00 141 LEU A C 1
ATOM 1120 O O . LEU A 1 141 ? 7.144 0.941 -14.121 1.00 90.00 141 LEU A O 1
ATOM 1124 N N . GLY A 1 142 ? 5.489 0.406 -15.559 1.00 87.75 142 GLY A N 1
ATOM 1125 C CA . GLY A 1 142 ? 4.588 1.520 -15.233 1.00 87.75 142 GLY A CA 1
ATOM 1126 C C . GLY A 1 142 ? 3.785 1.311 -13.945 1.00 87.75 142 GLY A C 1
ATOM 1127 O O . GLY A 1 142 ? 2.766 1.960 -13.744 1.00 87.75 142 GLY A O 1
ATOM 1128 N N . SER A 1 143 ? 4.199 0.359 -13.107 1.00 87.75 143 SER A N 1
ATOM 1129 C CA . SER A 1 143 ? 3.625 0.114 -11.787 1.00 87.75 143 SER A CA 1
ATOM 1130 C C . SER A 1 143 ? 4.442 0.806 -10.701 1.00 87.75 143 SER A C 1
ATOM 1132 O O . SER A 1 143 ? 5.613 1.145 -10.893 1.00 87.75 143 SER A O 1
ATOM 1134 N N . GLU A 1 144 ? 3.853 0.947 -9.522 1.00 87.88 144 GLU A N 1
ATOM 1135 C CA . GLU A 1 144 ? 4.565 1.389 -8.329 1.00 87.88 144 GLU A CA 1
ATOM 1136 C C . GLU A 1 144 ? 5.045 0.187 -7.516 1.00 87.88 144 GLU A C 1
ATOM 1138 O O . GLU A 1 144 ? 4.415 -0.874 -7.487 1.00 87.88 144 GLU A O 1
ATOM 1143 N N . LYS A 1 145 ? 6.206 0.333 -6.868 1.00 88.56 145 LYS A N 1
ATOM 1144 C CA . LYS A 1 145 ? 6.702 -0.693 -5.951 1.00 88.56 145 LYS A CA 1
ATOM 1145 C C . LYS A 1 145 ? 6.026 -0.501 -4.599 1.00 88.56 145 LYS A C 1
ATOM 1147 O O . LYS A 1 145 ? 6.310 0.469 -3.906 1.00 88.56 145 LYS A O 1
ATOM 1152 N N . ILE A 1 146 ? 5.221 -1.476 -4.195 1.00 90.00 146 ILE A N 1
ATOM 1153 C CA . ILE A 1 146 ? 4.660 -1.525 -2.846 1.00 90.00 146 ILE A CA 1
ATOM 1154 C C . ILE A 1 146 ? 5.726 -2.063 -1.880 1.00 90.00 146 ILE A C 1
ATOM 1156 O O . ILE A 1 146 ? 6.380 -3.074 -2.151 1.00 90.00 146 ILE A O 1
ATOM 1160 N N . SER A 1 147 ? 5.912 -1.374 -0.756 1.00 89.94 147 SER A N 1
ATOM 1161 C CA . SER A 1 147 ? 6.837 -1.762 0.314 1.00 89.94 147 SER A CA 1
ATOM 1162 C C . SER A 1 147 ? 6.116 -1.789 1.669 1.00 89.94 147 SER A C 1
ATOM 1164 O O . SER A 1 147 ? 4.897 -1.650 1.719 1.00 89.94 147 SER A O 1
ATOM 1166 N N . GLY A 1 148 ? 6.847 -2.029 2.762 1.00 90.06 148 GLY A N 1
ATOM 1167 C CA . GLY A 1 148 ? 6.265 -2.011 4.110 1.00 90.06 148 GLY A CA 1
ATOM 1168 C C . GLY A 1 148 ? 5.434 -3.242 4.485 1.00 90.06 148 GLY A C 1
ATOM 1169 O O . GLY A 1 148 ? 4.681 -3.177 5.450 1.00 90.06 148 GLY A O 1
ATOM 1170 N N . TRP A 1 149 ? 5.580 -4.350 3.752 1.00 90.56 149 TRP A N 1
ATOM 1171 C CA . TRP A 1 149 ? 4.909 -5.613 4.055 1.00 90.56 149 TRP A CA 1
ATOM 1172 C C . TRP A 1 149 ? 5.254 -6.118 5.459 1.00 90.56 149 TRP A C 1
ATOM 1174 O O . TRP A 1 149 ? 6.427 -6.221 5.823 1.00 90.56 149 TRP A O 1
ATOM 1184 N N . LYS A 1 150 ? 4.221 -6.469 6.222 1.00 89.62 150 LYS A N 1
ATOM 1185 C CA . LYS A 1 150 ? 4.297 -7.060 7.563 1.00 89.62 150 LYS A CA 1
ATOM 1186 C C . LYS A 1 150 ? 3.551 -8.384 7.557 1.00 89.62 150 LYS A C 1
ATOM 1188 O O . LYS A 1 150 ? 2.583 -8.530 6.809 1.00 89.62 150 LYS A O 1
ATOM 1193 N N . LYS A 1 151 ? 3.969 -9.349 8.376 1.00 88.25 151 LYS A N 1
ATOM 1194 C CA . LYS A 1 151 ? 3.162 -10.560 8.544 1.00 88.25 151 LYS A CA 1
ATOM 1195 C C . LYS A 1 151 ? 1.877 -10.198 9.267 1.00 88.25 151 LYS A C 1
ATOM 1197 O O . LYS A 1 151 ? 1.890 -9.408 10.206 1.00 88.25 151 LYS A O 1
ATOM 1202 N N . LEU A 1 152 ? 0.777 -10.802 8.844 1.00 82.00 152 LEU A N 1
ATOM 1203 C CA . LEU A 1 152 ? -0.508 -10.630 9.499 1.00 82.00 152 LEU A CA 1
ATOM 1204 C C . LEU A 1 152 ? -0.454 -11.155 10.939 1.00 82.00 152 LEU A C 1
ATOM 1206 O O . LEU A 1 152 ? -0.998 -10.516 11.824 1.00 82.00 152 LEU A O 1
ATOM 1210 N N . ALA A 1 153 ? 0.280 -12.241 11.196 1.00 75.62 153 ALA A N 1
ATOM 1211 C CA . ALA A 1 153 ? 0.528 -12.735 12.553 1.00 75.62 153 ALA A CA 1
ATOM 1212 C C . ALA A 1 153 ? 1.325 -11.765 13.452 1.00 75.62 153 ALA A C 1
ATOM 1214 O O . ALA A 1 153 ? 1.264 -11.894 14.673 1.00 75.62 153 ALA A O 1
ATOM 1215 N N . ASP A 1 154 ? 2.048 -10.801 12.866 1.00 76.69 154 ASP A N 1
ATOM 1216 C CA . ASP A 1 154 ? 2.751 -9.746 13.608 1.00 76.69 154 ASP A CA 1
ATOM 1217 C C . ASP A 1 154 ? 1.853 -8.530 13.863 1.00 76.69 154 ASP A C 1
ATOM 1219 O O . ASP A 1 154 ? 2.270 -7.598 14.563 1.00 76.69 154 ASP A O 1
ATOM 1223 N N . LEU A 1 155 ? 0.627 -8.502 13.310 1.00 66.94 155 LEU A N 1
ATOM 1224 C CA . LEU A 1 155 ? -0.361 -7.575 13.835 1.00 66.94 155 LEU A CA 1
ATOM 1225 C C . LEU A 1 155 ? -0.449 -7.851 15.329 1.00 66.94 155 LEU A C 1
ATOM 1227 O O . LEU A 1 155 ? -0.563 -9.017 15.719 1.00 66.94 155 LEU A O 1
ATOM 1231 N N . PRO A 1 156 ? -0.416 -6.810 16.180 1.00 54.78 156 PRO A N 1
ATOM 1232 C CA . PRO A 1 156 ? -0.902 -6.990 17.527 1.00 54.78 156 PRO A CA 1
ATOM 1233 C C . PRO A 1 156 ? -2.309 -7.528 17.337 1.00 54.78 156 PRO A C 1
ATOM 1235 O O . PRO A 1 156 ? -3.170 -6.814 16.812 1.00 54.78 156 PRO A O 1
ATOM 1238 N N . GLY A 1 157 ? -2.487 -8.818 17.643 1.00 48.06 157 GLY A N 1
ATOM 1239 C CA . GLY A 1 157 ? -3.774 -9.452 17.477 1.00 48.06 157 GLY A CA 1
ATOM 1240 C C . GLY A 1 157 ? -4.778 -8.528 18.124 1.00 48.06 157 GLY A C 1
ATOM 1241 O O . GLY A 1 157 ? -4.479 -7.918 19.159 1.00 48.06 157 GLY A O 1
ATOM 1242 N N . THR A 1 158 ? -5.956 -8.377 17.536 1.00 44.19 158 THR A N 1
ATOM 1243 C CA . THR A 1 158 ? -7.022 -7.637 18.222 1.00 44.19 158 THR A CA 1
ATOM 1244 C C . THR A 1 158 ? -7.547 -8.467 19.403 1.00 44.19 158 THR A C 1
ATOM 1246 O O . THR A 1 158 ? -8.740 -8.590 19.650 1.00 44.19 158 THR A O 1
ATOM 1249 N N . ALA A 1 159 ? -6.645 -8.992 20.238 1.00 37.19 159 ALA A N 1
ATOM 1250 C CA . ALA A 1 159 ? -6.730 -8.703 21.647 1.00 37.19 159 ALA A CA 1
ATOM 1251 C C . ALA A 1 159 ? -7.018 -7.203 21.768 1.00 37.19 159 ALA A C 1
ATOM 1253 O O . ALA A 1 159 ? -6.166 -6.342 21.570 1.00 37.19 159 ALA A O 1
ATOM 1254 N N . SER A 1 160 ? -8.282 -6.905 22.040 1.00 42.78 160 SER A N 1
ATOM 1255 C CA . SER A 1 160 ? -8.680 -5.862 22.969 1.00 42.78 160 SER A CA 1
ATOM 1256 C C . SER A 1 160 ? -7.686 -5.856 24.139 1.00 42.78 160 SER A C 1
ATOM 1258 O O . SER A 1 160 ? -7.960 -6.428 25.190 1.00 42.78 160 SER A O 1
ATOM 1260 N N . ALA A 1 161 ? -6.502 -5.270 23.953 1.00 40.19 161 ALA A N 1
ATOM 1261 C CA . ALA A 1 161 ? -5.681 -4.835 25.051 1.00 40.19 161 ALA A CA 1
ATOM 1262 C C . ALA A 1 161 ? -6.528 -3.739 25.672 1.00 40.19 161 ALA A C 1
ATOM 1264 O O . ALA A 1 161 ? -6.633 -2.631 25.149 1.00 40.19 161 ALA A O 1
ATOM 1265 N N . GLU A 1 162 ? -7.253 -4.122 26.713 1.00 56.28 162 GLU A N 1
ATOM 1266 C CA . GLU A 1 162 ? -7.856 -3.220 27.668 1.00 56.28 162 GLU A CA 1
ATOM 1267 C C . GLU A 1 162 ? -6.710 -2.369 28.217 1.00 56.28 162 GLU A C 1
ATOM 1269 O O . GLU A 1 162 ? -6.079 -2.705 29.216 1.00 56.28 162 GLU A O 1
ATOM 1274 N N . SER A 1 163 ? -6.341 -1.313 27.490 1.00 67.25 163 SER A N 1
ATOM 1275 C CA . SER A 1 163 ? -5.324 -0.391 27.951 1.00 67.25 163 SER A CA 1
ATOM 1276 C C . SER A 1 163 ? -5.915 0.313 29.152 1.00 67.25 163 SER A C 1
ATOM 1278 O O . SER A 1 163 ? -6.894 1.057 29.048 1.00 67.25 163 SER A O 1
ATOM 1280 N N . ASN A 1 164 ? -5.339 0.035 30.315 1.00 86.12 164 ASN A N 1
ATOM 1281 C CA . ASN A 1 164 ? -5.598 0.849 31.479 1.00 86.12 164 ASN A CA 1
ATOM 1282 C C . ASN A 1 164 ? -5.073 2.260 31.198 1.00 86.12 164 ASN A C 1
ATOM 1284 O O . ASN A 1 164 ? -3.974 2.432 30.672 1.00 86.12 164 ASN A O 1
ATOM 1288 N N . ILE A 1 165 ? -5.866 3.261 31.552 1.00 88.62 165 ILE A N 1
ATOM 1289 C CA . ILE A 1 165 ? -5.491 4.669 31.498 1.00 88.62 165 ILE A CA 1
ATOM 1290 C C . ILE A 1 165 ? -5.307 5.185 32.918 1.00 88.62 165 ILE A C 1
ATOM 1292 O O . ILE A 1 165 ? -6.055 4.808 33.821 1.00 88.62 165 ILE A O 1
ATOM 1296 N N . THR A 1 166 ? -4.301 6.037 33.108 1.00 94.06 166 THR A N 1
ATOM 1297 C CA . THR A 1 166 ? -4.035 6.702 34.384 1.00 94.06 166 THR A CA 1
ATOM 1298 C C . THR A 1 166 ? -4.495 8.151 34.303 1.00 94.06 166 THR A C 1
ATOM 1300 O O . THR A 1 166 ? -4.098 8.878 33.396 1.00 94.06 166 THR A O 1
ATOM 1303 N N . THR A 1 167 ? -5.335 8.561 35.249 1.00 93.81 167 THR A N 1
ATOM 1304 C CA . THR A 1 167 ? -5.856 9.924 35.386 1.00 93.81 167 THR A CA 1
ATOM 1305 C C . THR A 1 167 ? -5.375 10.503 36.711 1.00 93.81 167 THR A C 1
ATOM 1307 O O . THR A 1 167 ? -5.532 9.862 37.753 1.00 93.81 167 THR A O 1
ATOM 1310 N N . ASP A 1 168 ? -4.802 11.704 36.689 1.00 95.19 168 ASP A N 1
ATOM 1311 C CA . ASP A 1 168 ? -4.478 12.432 37.916 1.00 95.19 168 ASP A CA 1
ATOM 1312 C C . ASP A 1 168 ? -5.773 12.928 38.585 1.00 95.19 168 ASP A C 1
ATOM 1314 O O . ASP A 1 168 ? -6.679 13.457 37.936 1.00 95.19 168 ASP A O 1
ATOM 1318 N N . ILE A 1 169 ? -5.870 12.725 39.895 1.00 94.31 169 ILE A N 1
ATOM 1319 C CA . ILE A 1 169 ? -6.964 13.175 40.752 1.00 94.31 169 ILE A CA 1
ATOM 1320 C C . ILE A 1 169 ? -6.414 14.320 41.590 1.00 94.31 169 ILE A C 1
ATOM 1322 O O . ILE A 1 169 ? -5.854 14.114 42.670 1.00 94.31 169 ILE A O 1
ATOM 1326 N N . GLU A 1 170 ? -6.554 15.522 41.031 1.00 91.94 170 GLU A N 1
ATOM 1327 C CA . GLU A 1 170 ? -5.927 16.737 41.554 1.00 91.94 170 GLU A CA 1
ATOM 1328 C C . GLU A 1 170 ? -4.417 16.501 41.789 1.00 91.94 170 GLU A C 1
ATOM 1330 O O . GLU A 1 170 ? -3.751 15.877 40.963 1.00 91.94 170 GLU A O 1
ATOM 1335 N N . ASP A 1 171 ? -3.860 16.997 42.892 1.00 93.81 171 ASP A N 1
ATOM 1336 C CA . ASP A 1 171 ? -2.455 16.823 43.278 1.00 93.81 171 ASP A CA 1
ATOM 1337 C C . ASP A 1 171 ? -2.220 15.653 44.257 1.00 93.81 171 ASP A C 1
ATOM 1339 O O . ASP A 1 171 ? -1.077 15.320 44.593 1.00 93.81 171 ASP A O 1
ATOM 1343 N N . TRP A 1 172 ? -3.290 15.000 44.721 1.00 95.50 172 TRP A N 1
ATOM 1344 C CA . TRP A 1 172 ? -3.221 14.075 45.851 1.00 95.50 172 TRP A CA 1
ATOM 1345 C C . TRP A 1 172 ? -3.332 12.594 45.497 1.00 95.50 172 TRP A C 1
ATOM 1347 O O . TRP A 1 172 ? -2.998 11.749 46.339 1.00 95.50 172 TRP A O 1
ATOM 1357 N N . ALA A 1 173 ? -3.798 12.256 44.294 1.00 97.19 173 ALA A N 1
ATOM 1358 C CA . ALA A 1 173 ? -3.900 10.868 43.870 1.00 97.19 173 ALA A CA 1
ATOM 1359 C C . ALA A 1 173 ? -3.801 10.674 42.356 1.00 97.19 173 ALA A C 1
ATOM 1361 O O . ALA A 1 173 ? -3.966 11.600 41.570 1.00 97.19 173 ALA A O 1
ATOM 1362 N N . LYS A 1 174 ? -3.572 9.426 41.949 1.00 97.38 174 LYS A N 1
ATOM 1363 C CA . LYS A 1 174 ? -3.673 8.961 40.563 1.00 97.38 174 LYS A CA 1
ATOM 1364 C C . LYS A 1 174 ? -4.549 7.725 40.515 1.00 97.38 174 LYS A C 1
ATOM 1366 O O . LYS A 1 174 ? -4.400 6.843 41.357 1.00 97.38 174 LYS A O 1
ATOM 1371 N N . ILE A 1 175 ? -5.445 7.637 39.540 1.00 96.56 175 ILE A N 1
ATOM 1372 C CA . ILE A 1 175 ? -6.283 6.455 39.331 1.00 96.56 175 ILE A CA 1
ATOM 1373 C C . ILE A 1 175 ? -5.962 5.797 37.997 1.00 96.56 175 ILE A C 1
ATOM 1375 O O . ILE A 1 175 ? -6.009 6.437 36.954 1.00 96.56 175 ILE A O 1
ATOM 1379 N N . THR A 1 176 ? -5.695 4.499 38.036 1.00 96.00 176 THR A N 1
ATOM 1380 C CA . THR A 1 176 ? -5.514 3.637 36.872 1.00 96.00 176 THR A CA 1
ATOM 1381 C C . THR A 1 176 ? -6.739 2.741 36.725 1.00 96.00 176 THR A C 1
ATOM 1383 O O . THR A 1 176 ? -7.100 2.029 37.662 1.00 96.00 176 THR A O 1
ATOM 1386 N N . HIS A 1 177 ? -7.396 2.782 35.570 1.00 93.69 177 HIS A N 1
ATOM 1387 C CA . HIS A 1 177 ? -8.635 2.045 35.303 1.00 93.69 177 HIS A CA 1
ATOM 1388 C C . HIS A 1 177 ? -8.720 1.632 33.827 1.00 93.69 177 HIS A C 1
ATOM 1390 O O . HIS A 1 177 ? -8.065 2.263 32.994 1.00 93.69 177 HIS A O 1
ATOM 1396 N N . PRO A 1 178 ? -9.537 0.630 33.458 1.00 90.88 178 PRO A N 1
ATOM 1397 C CA . PRO A 1 178 ? -9.719 0.276 32.056 1.00 90.88 178 PRO A CA 1
ATOM 1398 C C . PRO A 1 178 ? -10.319 1.446 31.274 1.00 90.88 178 PRO A C 1
ATOM 1400 O O . PRO A 1 178 ? -11.168 2.191 31.774 1.00 90.88 178 PRO A O 1
ATOM 1403 N N . GLN A 1 179 ? -9.884 1.606 30.025 1.00 84.06 179 GLN A N 1
ATOM 1404 C CA . GLN A 1 179 ? -10.402 2.644 29.132 1.00 84.06 179 GLN A CA 1
ATOM 1405 C C . GLN A 1 179 ? -11.897 2.469 28.818 1.00 84.06 179 GLN A C 1
ATOM 1407 O O . GLN A 1 179 ? -12.606 3.458 28.610 1.00 84.06 179 GLN A O 1
ATOM 1412 N N . PHE A 1 180 ? -12.373 1.222 28.796 1.00 89.06 180 PHE A N 1
ATOM 1413 C CA . PHE A 1 180 ? -13.760 0.868 28.519 1.00 89.06 180 PHE A CA 1
ATOM 1414 C C . PHE A 1 180 ? -14.288 -0.105 29.567 1.00 89.06 180 PHE A C 1
ATOM 1416 O O . PHE A 1 180 ? -13.555 -0.970 30.035 1.00 89.06 180 PHE A O 1
ATOM 1423 N N . VAL A 1 181 ? -15.570 0.013 29.903 1.00 91.88 181 VAL A N 1
ATOM 1424 C CA . VAL A 1 181 ? -16.259 -0.905 30.819 1.00 91.88 181 VAL A CA 1
ATOM 1425 C C . VAL A 1 181 ? -17.586 -1.363 30.227 1.00 91.88 181 VAL A C 1
ATOM 1427 O O . VAL A 1 181 ? -18.211 -0.643 29.441 1.00 91.88 181 VAL A O 1
ATOM 1430 N N . ASN A 1 182 ? -18.032 -2.548 30.634 1.00 91.06 182 ASN A N 1
ATOM 1431 C CA . ASN A 1 182 ? -19.370 -3.048 30.346 1.00 91.06 182 ASN A CA 1
ATOM 1432 C C . ASN A 1 182 ? -20.263 -2.923 31.587 1.00 91.06 182 ASN A C 1
ATOM 1434 O O . ASN A 1 182 ? -19.787 -3.096 32.713 1.00 91.06 182 ASN A O 1
ATOM 1438 N N . PRO A 1 183 ? -21.565 -2.643 31.415 1.00 92.88 183 PRO A N 1
ATOM 1439 C CA . PRO A 1 183 ? -22.531 -2.853 32.480 1.00 92.88 183 PRO A CA 1
ATOM 1440 C C . PRO A 1 183 ? -22.502 -4.306 32.960 1.00 92.88 183 PRO A C 1
ATOM 1442 O O . PRO A 1 183 ? -22.338 -5.226 32.165 1.00 92.88 183 PRO A O 1
ATOM 1445 N N . ASP A 1 184 ? -22.671 -4.495 34.263 1.00 92.56 184 ASP A N 1
ATOM 1446 C CA . ASP A 1 184 ? -22.757 -5.785 34.950 1.00 92.56 184 ASP A CA 1
ATOM 1447 C C . ASP A 1 184 ? -21.477 -6.647 34.914 1.00 92.56 184 ASP A C 1
ATOM 1449 O O . ASP A 1 184 ? -21.453 -7.737 35.486 1.00 92.56 184 ASP A O 1
ATOM 1453 N N . GLU A 1 185 ? -20.376 -6.124 34.364 1.00 92.00 185 GLU A N 1
ATOM 1454 C CA . GLU A 1 185 ? -19.047 -6.736 34.404 1.00 92.00 185 GLU A CA 1
ATOM 1455 C C . GLU A 1 185 ? -18.174 -6.090 35.486 1.00 92.00 185 GLU A C 1
ATOM 1457 O O . GLU A 1 185 ? -18.092 -4.867 35.611 1.00 92.00 185 GLU A O 1
ATOM 1462 N N . THR A 1 186 ? -17.515 -6.913 36.304 1.00 95.00 186 THR A N 1
ATOM 1463 C CA . THR A 1 186 ? -16.648 -6.394 37.368 1.00 95.00 186 THR A CA 1
ATOM 1464 C C . THR A 1 186 ? -15.301 -5.997 36.795 1.00 95.00 186 THR A C 1
ATOM 1466 O O . THR A 1 186 ? -14.606 -6.839 36.236 1.00 95.00 186 THR A O 1
ATOM 1469 N N . PHE A 1 187 ? -14.888 -4.755 37.024 1.00 94.44 187 PHE A N 1
ATOM 1470 C CA . PHE A 1 187 ? -13.544 -4.297 36.695 1.00 94.44 187 PHE A CA 1
ATOM 1471 C C . PHE A 1 187 ? -12.771 -3.880 37.945 1.00 94.44 187 PHE A C 1
ATOM 1473 O O . PHE A 1 187 ? -13.330 -3.688 39.031 1.00 94.44 187 PHE A O 1
ATOM 1480 N N . THR A 1 188 ? -11.458 -3.759 37.772 1.00 95.00 188 THR A N 1
ATOM 1481 C CA . THR A 1 188 ? -10.526 -3.347 38.819 1.00 95.00 188 THR A CA 1
ATOM 1482 C C . THR A 1 188 ? -9.971 -1.963 38.505 1.00 95.00 188 THR A C 1
ATOM 1484 O O . THR A 1 188 ? -9.648 -1.670 37.356 1.00 95.00 188 THR A O 1
ATOM 1487 N N . LEU A 1 189 ? -9.844 -1.124 39.529 1.00 95.06 189 LEU A N 1
ATOM 1488 C CA . LEU A 1 189 ? -9.104 0.134 39.470 1.00 95.06 189 LEU A CA 1
ATOM 1489 C C . LEU A 1 189 ? -8.016 0.148 40.542 1.00 95.06 189 LEU A C 1
ATOM 1491 O O . LEU A 1 189 ? -8.191 -0.408 41.631 1.00 95.06 189 LEU A O 1
ATOM 1495 N N . THR A 1 190 ? -6.914 0.821 40.239 1.00 97.31 190 THR A N 1
ATOM 1496 C CA . THR A 1 190 ? -5.809 1.050 41.167 1.00 97.31 190 THR A CA 1
ATOM 1497 C C . THR A 1 190 ? -5.728 2.535 41.475 1.00 97.31 190 THR A C 1
ATOM 1499 O O . THR A 1 190 ? -5.581 3.347 40.569 1.00 97.31 190 THR A O 1
ATOM 1502 N N . LEU A 1 191 ? -5.824 2.892 42.750 1.00 97.62 191 LEU A N 1
ATOM 1503 C CA . LEU A 1 191 ? -5.643 4.251 43.241 1.00 97.62 191 LEU A CA 1
ATOM 1504 C C . LEU A 1 191 ? -4.279 4.362 43.922 1.00 97.62 191 LEU A C 1
ATOM 1506 O O . LEU A 1 191 ? -3.999 3.622 44.861 1.00 97.62 191 LEU A O 1
ATOM 1510 N N . GLU A 1 192 ? -3.458 5.308 43.492 1.00 98.06 192 GLU A N 1
ATOM 1511 C CA . GLU A 1 192 ? -2.210 5.683 44.147 1.00 98.06 192 GLU A CA 1
ATOM 1512 C C . GLU A 1 192 ? -2.399 7.004 44.892 1.00 98.06 192 GLU A C 1
ATOM 1514 O O . GLU A 1 192 ? -2.702 8.021 44.277 1.00 98.06 192 GLU A O 1
ATOM 1519 N N . LEU A 1 193 ? -2.210 6.999 46.212 1.00 97.75 193 LEU A N 1
ATOM 1520 C CA . LEU A 1 193 ? -2.179 8.215 47.026 1.00 97.75 193 LEU A CA 1
ATOM 1521 C C . LEU A 1 193 ? -0.746 8.742 47.097 1.00 97.75 193 LEU A C 1
ATOM 1523 O O . LEU A 1 193 ? 0.158 8.013 47.518 1.00 97.75 193 LEU A O 1
ATOM 1527 N N . THR A 1 194 ? -0.539 10.012 46.739 1.00 96.06 194 THR A N 1
ATOM 1528 C CA . THR A 1 194 ? 0.800 10.632 46.703 1.00 96.06 194 THR A CA 1
ATOM 1529 C C . THR A 1 194 ? 1.353 10.919 48.106 1.00 96.06 194 THR A C 1
ATOM 1531 O O . THR A 1 194 ? 2.574 10.919 48.310 1.00 96.06 194 THR A O 1
ATOM 1534 N N . GLN A 1 195 ? 0.466 11.070 49.096 1.00 96.44 195 GLN A N 1
ATOM 1535 C CA . GLN A 1 195 ? 0.780 11.305 50.508 1.00 96.44 195 GLN A CA 1
ATOM 1536 C C . GLN A 1 195 ? -0.286 10.722 51.458 1.00 96.44 195 GLN A C 1
ATOM 1538 O O . GLN A 1 195 ? -1.296 10.178 51.012 1.00 96.44 195 GLN A O 1
ATOM 1543 N N . SER A 1 196 ? -0.023 10.788 52.767 1.00 97.44 196 SER A N 1
ATOM 1544 C CA . SER A 1 196 ? -0.944 10.343 53.824 1.00 97.44 196 SER A CA 1
ATOM 1545 C C . SER A 1 196 ? -1.743 11.519 54.393 1.00 97.44 196 SER A C 1
ATOM 1547 O O . SER A 1 196 ? -1.194 12.605 54.548 1.00 97.44 196 SER A O 1
ATOM 1549 N N . TYR A 1 197 ? -2.990 11.267 54.784 1.00 97.00 197 TYR A N 1
ATOM 1550 C CA . TYR A 1 197 ? -3.916 12.216 55.398 1.00 97.00 197 TYR A CA 1
ATOM 1551 C C . TYR A 1 197 ? -4.448 11.609 56.700 1.00 97.00 197 TYR A C 1
ATOM 1553 O O . TYR A 1 197 ? -5.274 10.694 56.694 1.00 97.00 197 TYR A O 1
ATOM 1561 N N . GLU A 1 198 ? -3.898 12.053 57.828 1.00 96.38 198 GLU A N 1
ATOM 1562 C CA . GLU A 1 198 ? -4.217 11.493 59.140 1.00 96.38 198 GLU A CA 1
ATOM 1563 C C . GLU A 1 198 ? -5.676 11.768 59.529 1.00 96.38 198 GLU A C 1
ATOM 1565 O O . GLU A 1 198 ? -6.190 12.865 59.334 1.00 96.38 198 GLU A O 1
ATOM 1570 N N . GLY A 1 199 ? -6.360 10.748 60.057 1.00 95.81 199 GLY A N 1
ATOM 1571 C CA . GLY A 1 199 ? -7.772 10.845 60.438 1.00 95.81 199 GLY A CA 1
ATOM 1572 C C . GLY A 1 199 ? -8.765 10.832 59.269 1.00 95.81 199 GLY A C 1
ATOM 1573 O O . GLY A 1 199 ? -9.968 10.854 59.514 1.00 95.81 199 GLY A O 1
ATOM 1574 N N . GLU A 1 200 ? -8.300 10.750 58.019 1.00 98.25 200 GLU A N 1
ATOM 1575 C CA . GLU A 1 200 ? -9.165 10.691 56.839 1.00 98.25 200 GLU A CA 1
ATOM 1576 C C . GLU A 1 200 ? -9.287 9.275 56.255 1.00 98.25 200 GLU A C 1
ATOM 1578 O O . GLU A 1 200 ? -8.416 8.402 56.379 1.00 98.25 200 GLU A O 1
ATOM 1583 N N . LYS A 1 201 ? -10.393 9.063 55.548 1.00 98.25 201 LYS A N 1
ATOM 1584 C CA . LYS A 1 201 ? -10.665 7.905 54.703 1.00 98.25 201 LYS A CA 1
ATOM 1585 C C . LYS A 1 201 ? -10.786 8.340 53.254 1.00 98.25 201 LYS A C 1
ATOM 1587 O O . LYS A 1 201 ? -11.298 9.420 52.974 1.00 98.25 201 LYS A O 1
ATOM 1592 N N . VAL A 1 202 ? -10.396 7.460 52.340 1.00 98.12 202 VAL A N 1
ATOM 1593 C CA . VAL A 1 202 ? -10.706 7.589 50.914 1.00 98.12 202 VAL A CA 1
ATOM 1594 C C . VAL A 1 202 ? -11.863 6.669 50.570 1.00 98.12 202 VAL A C 1
ATOM 1596 O O . VAL A 1 202 ? -11.846 5.489 50.925 1.00 98.12 202 VAL A O 1
ATOM 1599 N N . VAL A 1 203 ? -12.845 7.206 49.855 1.00 97.94 203 VAL A N 1
ATOM 1600 C CA . VAL A 1 203 ? -14.012 6.475 49.363 1.00 97.94 203 VAL A CA 1
ATOM 1601 C C . VAL A 1 203 ? -14.033 6.534 47.845 1.00 97.94 203 VAL A C 1
ATOM 1603 O O . VAL A 1 203 ? -13.798 7.589 47.252 1.00 97.94 203 VAL A O 1
ATOM 1606 N N . VAL A 1 204 ? -14.334 5.394 47.224 1.00 97.75 204 VAL A N 1
ATOM 1607 C CA . VAL A 1 204 ? -14.469 5.260 45.773 1.00 97.75 204 VAL A CA 1
ATOM 1608 C C . VAL A 1 204 ? -15.879 4.777 45.453 1.00 97.75 204 VAL A C 1
ATOM 1610 O O . VAL A 1 204 ? -16.333 3.742 45.945 1.00 97.75 204 VAL A O 1
ATOM 1613 N N . GLY A 1 205 ? -16.581 5.533 44.618 1.00 96.69 205 GLY A N 1
ATOM 1614 C CA . GLY A 1 205 ? -17.921 5.211 44.143 1.00 96.69 205 GLY A CA 1
ATOM 1615 C C . GLY A 1 205 ? -18.030 5.354 42.633 1.00 96.69 205 GLY A C 1
ATOM 1616 O O . GLY A 1 205 ? -17.220 6.022 41.993 1.00 96.69 205 GLY A O 1
ATOM 1617 N N . LEU A 1 206 ? -19.054 4.736 42.058 1.00 97.69 206 LEU A N 1
ATOM 1618 C CA . LEU A 1 206 ? -19.386 4.853 40.648 1.00 97.69 206 LEU A CA 1
ATOM 1619 C C . LEU A 1 206 ? -20.695 5.618 40.490 1.00 97.69 206 LEU A C 1
ATOM 1621 O O . LEU A 1 206 ? -21.716 5.278 41.092 1.00 97.69 206 LEU A O 1
ATOM 1625 N N . ASN A 1 207 ? -20.674 6.604 39.609 1.00 97.75 207 ASN A N 1
ATOM 1626 C CA . ASN A 1 207 ? -21.835 7.359 39.179 1.00 97.75 207 ASN A CA 1
ATOM 1627 C C . ASN A 1 207 ? -22.043 7.191 37.669 1.00 97.75 207 ASN A C 1
ATOM 1629 O O . ASN A 1 207 ? -21.208 6.615 36.965 1.00 97.75 207 ASN A O 1
ATOM 1633 N N . TRP A 1 208 ? -23.174 7.668 37.153 1.00 97.50 208 TRP A N 1
ATOM 1634 C CA . TRP A 1 208 ? -23.488 7.554 35.731 1.00 97.50 208 TRP A CA 1
ATOM 1635 C C . TRP A 1 208 ? -24.143 8.812 35.164 1.00 97.50 208 TRP A C 1
ATOM 1637 O O . TRP A 1 208 ? -24.712 9.631 35.888 1.00 97.50 208 TRP A O 1
ATOM 1647 N N . MET A 1 209 ? -24.051 8.956 33.844 1.00 95.25 209 MET A N 1
ATOM 1648 C CA . MET A 1 209 ? -24.618 10.065 33.079 1.00 95.25 209 MET A CA 1
ATOM 1649 C C . MET A 1 209 ? -25.663 9.556 32.091 1.00 95.25 209 MET A C 1
ATOM 1651 O O . MET A 1 209 ? -25.506 8.487 31.494 1.00 95.25 209 MET A O 1
ATOM 1655 N N . LYS A 1 210 ? -26.706 10.357 31.877 1.00 95.75 210 LYS A N 1
ATOM 1656 C CA . LYS A 1 210 ? -27.743 10.109 30.873 1.00 95.75 210 LYS A CA 1
ATOM 1657 C C . LYS A 1 210 ? -27.262 10.488 29.465 1.00 95.75 210 LYS A C 1
ATOM 1659 O O . LYS A 1 210 ? -26.376 11.334 29.308 1.00 95.75 210 LYS A O 1
ATOM 1664 N N . LYS A 1 211 ? -27.885 9.933 28.417 1.00 90.88 211 LYS A N 1
ATOM 1665 C CA . LYS A 1 211 ? -27.617 10.263 26.993 1.00 90.88 211 LYS A CA 1
ATOM 1666 C C . LYS A 1 211 ? -27.707 11.762 26.690 1.00 90.88 211 LYS A C 1
ATOM 1668 O O . LYS A 1 211 ? -26.889 12.278 25.934 1.00 90.88 211 LYS A O 1
ATOM 1673 N N . ASN A 1 212 ? -28.621 12.476 27.347 1.00 91.88 212 ASN A N 1
ATOM 1674 C CA . ASN A 1 212 ? -28.775 13.933 27.249 1.00 91.88 212 ASN A CA 1
ATOM 1675 C C . ASN A 1 212 ? -27.733 14.740 28.058 1.00 91.88 212 ASN A C 1
ATOM 1677 O O . ASN A 1 212 ? -27.881 15.949 28.211 1.00 91.88 212 ASN A O 1
ATOM 1681 N N . LYS A 1 213 ? -26.689 14.084 28.582 1.00 90.94 213 LYS A N 1
ATOM 1682 C CA . LYS A 1 213 ? -25.619 14.669 29.405 1.00 90.94 213 LYS A CA 1
ATOM 1683 C C . LYS A 1 213 ? -26.062 15.191 30.778 1.00 90.94 213 LYS A C 1
ATOM 1685 O O . LYS A 1 213 ? -25.294 15.904 31.413 1.00 90.94 213 LYS A O 1
ATOM 1690 N N . GLN A 1 214 ? -27.248 14.831 31.266 1.00 95.12 214 GLN A N 1
ATOM 1691 C CA . GLN A 1 214 ? -27.630 15.090 32.657 1.00 95.12 214 GLN A CA 1
ATOM 1692 C C . GLN A 1 214 ? -27.057 14.025 33.598 1.00 95.12 214 GLN A C 1
ATOM 1694 O O . GLN A 1 214 ? -26.865 12.871 33.209 1.00 95.12 214 GLN A O 1
ATOM 1699 N N . PHE A 1 215 ? -26.830 14.405 34.855 1.00 95.88 215 PHE A N 1
ATOM 1700 C CA . PHE A 1 215 ? -26.430 13.475 35.908 1.00 95.88 215 PHE A CA 1
ATOM 1701 C C . PHE A 1 215 ? -27.513 12.411 36.138 1.00 95.88 215 PHE A C 1
ATOM 1703 O O . PHE A 1 215 ? -28.695 12.724 36.299 1.00 95.88 215 PHE A O 1
ATOM 1710 N N . GLY A 1 216 ? -27.107 11.142 36.110 1.00 94.44 216 GLY A N 1
ATOM 1711 C CA . GLY A 1 216 ? -27.987 9.991 36.302 1.00 94.44 216 GLY A CA 1
ATOM 1712 C C . GLY A 1 216 ? -28.107 9.545 37.760 1.00 94.44 216 GLY A C 1
ATOM 1713 O O . GLY A 1 216 ? -29.051 8.836 38.105 1.00 94.44 216 GLY A O 1
ATOM 1714 N N . GLY A 1 217 ? -27.183 9.972 38.623 1.00 96.31 217 GLY A N 1
ATOM 1715 C CA . GLY A 1 217 ? -27.140 9.581 40.029 1.00 96.31 217 GLY A CA 1
ATOM 1716 C C . GLY A 1 217 ? -26.051 8.560 40.348 1.00 96.31 217 GLY A C 1
ATOM 1717 O O . GLY A 1 217 ? -25.208 8.208 39.517 1.00 96.31 217 GLY A O 1
ATOM 1718 N N . TYR A 1 218 ? -26.122 8.061 41.578 1.00 97.06 218 TYR A N 1
ATOM 1719 C CA . TYR A 1 218 ? -25.285 6.976 42.070 1.00 97.06 218 TYR A CA 1
ATOM 1720 C C . TYR A 1 218 ? -25.583 5.661 41.345 1.00 97.06 218 TYR A C 1
ATOM 1722 O O . TYR A 1 218 ? -26.742 5.327 41.074 1.00 97.06 218 TYR A O 1
ATOM 1730 N N . ASN A 1 219 ? -24.529 4.913 41.017 1.00 97.69 219 ASN A N 1
ATOM 1731 C CA . ASN A 1 219 ? -24.635 3.606 40.382 1.00 97.69 219 ASN A CA 1
ATOM 1732 C C . ASN A 1 219 ? -24.330 2.470 41.366 1.00 97.69 219 ASN A C 1
ATOM 1734 O O . ASN A 1 219 ? -25.223 1.675 41.656 1.00 97.69 219 ASN A O 1
ATOM 1738 N N . THR A 1 220 ? -23.096 2.405 41.872 1.00 97.38 220 THR A N 1
ATOM 1739 C CA . THR A 1 220 ? -22.639 1.370 42.811 1.00 97.38 220 THR A CA 1
ATOM 1740 C C . THR A 1 220 ? -21.425 1.845 43.611 1.00 97.38 220 THR A C 1
ATOM 1742 O O . THR A 1 220 ? -20.728 2.776 43.207 1.00 97.38 220 THR A O 1
ATOM 1745 N N . GLY A 1 221 ? -21.153 1.180 44.731 1.00 94.88 221 GLY A N 1
ATOM 1746 C CA . GLY A 1 221 ? -19.958 1.401 45.541 1.00 94.88 221 GLY A CA 1
ATOM 1747 C C . GLY A 1 221 ? -18.826 0.492 45.089 1.00 94.88 221 GLY A C 1
ATOM 1748 O O . GLY A 1 221 ? -19.072 -0.550 44.473 1.00 94.88 221 GLY A O 1
ATOM 1749 N N . ALA A 1 222 ? -17.593 0.884 45.395 1.00 96.75 222 ALA A N 1
ATOM 1750 C CA . ALA A 1 222 ? -16.443 0.018 45.212 1.00 96.75 222 ALA A CA 1
ATOM 1751 C C . ALA A 1 222 ? -16.262 -0.954 46.390 1.00 96.75 222 ALA A C 1
ATOM 1753 O O . ALA A 1 222 ? -16.809 -0.753 47.474 1.00 96.75 222 ALA A O 1
ATOM 1754 N N . SER A 1 223 ? -15.488 -2.017 46.174 1.00 95.69 223 SER A N 1
ATOM 1755 C CA . SER A 1 223 ? -15.039 -2.936 47.221 1.00 95.69 223 SER A CA 1
ATOM 1756 C C . SER A 1 223 ? -13.506 -2.952 47.274 1.00 95.69 223 SER A C 1
ATOM 1758 O O . SER A 1 223 ? -12.890 -3.294 46.259 1.00 95.69 223 SER A O 1
ATOM 1760 N N . PRO A 1 224 ? -12.875 -2.582 48.405 1.00 96.12 224 PRO A N 1
ATOM 1761 C CA . PRO A 1 224 ? -13.500 -2.133 49.656 1.00 96.12 224 PRO A CA 1
ATOM 1762 C C . PRO A 1 224 ? -14.228 -0.783 49.507 1.00 96.12 224 PRO A C 1
ATOM 1764 O O . PRO A 1 224 ? -13.868 0.028 48.663 1.00 96.12 224 PRO A O 1
ATOM 1767 N N . GLY A 1 225 ? -15.242 -0.527 50.341 1.00 88.44 225 GLY A N 1
ATOM 1768 C CA . GLY A 1 225 ? -16.021 0.721 50.271 1.00 88.44 22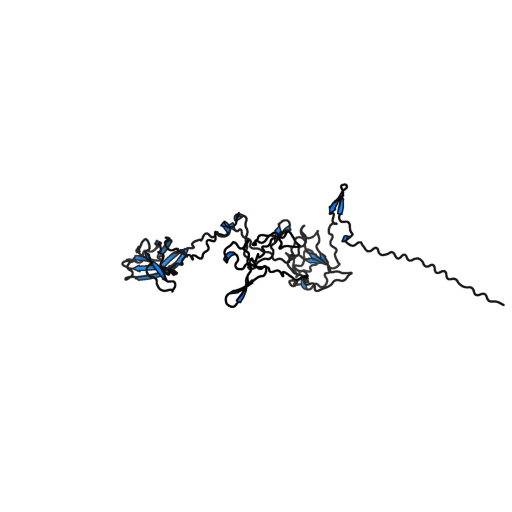5 GLY A CA 1
ATOM 1769 C C . GLY A 1 225 ? -15.233 1.966 50.682 1.00 88.44 225 GLY A C 1
ATOM 1770 O O . GLY A 1 225 ? -15.482 3.055 50.179 1.00 88.44 225 GLY A O 1
ATOM 1771 N N . SER A 1 226 ? -14.252 1.811 51.571 1.00 95.44 226 SER A N 1
ATOM 1772 C CA . SER A 1 226 ? -13.342 2.882 51.973 1.00 95.44 226 SER A CA 1
ATOM 1773 C C . SER A 1 226 ? -12.014 2.316 52.458 1.00 95.44 226 SER A C 1
ATOM 1775 O O . SER A 1 226 ? -11.976 1.196 52.970 1.00 95.44 226 SER A O 1
ATOM 1777 N N . ILE A 1 227 ? -10.959 3.118 52.386 1.00 97.50 227 ILE A N 1
ATOM 1778 C CA . ILE A 1 227 ? -9.633 2.821 52.940 1.00 97.50 227 ILE A CA 1
ATOM 1779 C C . ILE A 1 227 ? -9.184 3.961 53.855 1.00 97.50 227 ILE A C 1
ATOM 1781 O O . ILE A 1 227 ? -9.656 5.088 53.720 1.00 97.50 227 ILE A O 1
ATOM 1785 N N . VAL A 1 228 ? -8.244 3.695 54.760 1.00 97.50 228 VAL A N 1
ATOM 1786 C CA . VAL A 1 228 ? -7.530 4.767 55.471 1.00 97.50 228 VAL A CA 1
ATOM 1787 C C . VAL A 1 228 ? -6.668 5.522 54.458 1.00 97.50 228 VAL A C 1
ATOM 1789 O O . VAL A 1 228 ? -6.003 4.893 53.635 1.00 97.50 228 VAL A O 1
ATOM 1792 N N . ALA A 1 229 ? -6.668 6.855 54.507 1.00 96.88 229 ALA A N 1
ATOM 1793 C CA . ALA A 1 229 ? -5.985 7.708 53.537 1.00 96.88 229 ALA A CA 1
ATOM 1794 C C . ALA A 1 229 ? -4.454 7.745 53.740 1.00 96.88 229 ALA A C 1
ATOM 1796 O O . ALA A 1 229 ? -3.865 8.799 53.939 1.00 96.88 229 ALA A O 1
ATOM 1797 N N . LYS A 1 230 ? -3.779 6.592 53.716 1.00 97.75 230 LYS A N 1
ATOM 1798 C CA . LYS A 1 230 ? -2.319 6.482 53.863 1.00 97.75 230 LYS A CA 1
ATOM 1799 C C . LYS A 1 230 ? -1.641 6.438 52.491 1.00 97.75 230 LYS A C 1
ATOM 1801 O O . LYS A 1 230 ? -2.140 5.768 51.595 1.00 97.75 230 LYS A O 1
ATOM 1806 N N . LYS A 1 231 ? -0.475 7.064 52.327 1.00 98.00 231 LYS A N 1
ATOM 1807 C CA . LYS A 1 231 ? 0.327 6.967 51.097 1.00 98.00 231 LYS A CA 1
ATOM 1808 C C . LYS A 1 231 ? 0.510 5.505 50.665 1.00 98.00 231 LYS A C 1
ATOM 1810 O O . LYS A 1 231 ? 0.905 4.673 51.485 1.00 98.00 231 LYS A O 1
ATOM 1815 N N . GLY A 1 232 ? 0.260 5.209 49.392 1.00 97.06 232 GLY A N 1
ATOM 1816 C CA . GLY A 1 232 ? 0.385 3.859 48.844 1.00 97.06 232 GLY A CA 1
ATOM 1817 C C . GLY A 1 232 ? -0.561 3.594 47.678 1.00 97.06 232 GLY A C 1
ATOM 1818 O O . GLY A 1 232 ? -1.304 4.479 47.256 1.00 97.06 232 GLY A O 1
ATOM 1819 N N . GLN A 1 233 ? -0.522 2.363 47.172 1.00 97.88 233 GLN A N 1
ATOM 1820 C CA . GLN A 1 233 ? -1.401 1.888 46.107 1.00 97.88 233 GLN A CA 1
ATOM 1821 C C . GLN A 1 233 ? -2.490 0.976 46.668 1.00 97.88 233 GLN A C 1
ATOM 1823 O O . GLN A 1 233 ? -2.228 0.097 47.489 1.00 97.88 233 GLN A O 1
ATOM 1828 N N . TYR A 1 234 ? -3.713 1.175 46.191 1.00 97.31 234 TYR A N 1
ATOM 1829 C CA . TYR A 1 234 ? -4.909 0.484 46.648 1.00 97.31 234 TYR A CA 1
ATOM 1830 C C . TYR A 1 234 ? -5.702 -0.017 45.460 1.00 97.31 234 TYR A C 1
ATOM 1832 O O . TYR A 1 234 ? -5.814 0.662 44.444 1.00 97.31 234 TYR A O 1
ATOM 1840 N N . THR A 1 235 ? -6.274 -1.205 45.597 1.00 96.81 235 THR A N 1
ATOM 1841 C CA . THR A 1 235 ? -7.060 -1.831 44.538 1.00 96.81 235 THR A CA 1
ATOM 1842 C C . THR A 1 235 ? -8.521 -1.869 44.942 1.00 96.81 235 THR A C 1
ATOM 1844 O O . THR A 1 235 ? -8.844 -2.296 46.051 1.00 96.81 235 THR A O 1
ATOM 1847 N N . PHE A 1 236 ? -9.397 -1.465 44.028 1.00 97.06 236 PHE A N 1
ATOM 1848 C CA . PHE A 1 236 ? -10.836 -1.523 44.218 1.00 97.06 236 PHE A CA 1
ATOM 1849 C C . PHE A 1 236 ? -11.497 -2.296 43.081 1.00 97.06 236 PHE A C 1
ATOM 1851 O O . PHE A 1 236 ? -11.103 -2.177 41.922 1.00 97.06 236 PHE A O 1
ATOM 1858 N N . LYS A 1 237 ? -12.536 -3.061 43.415 1.00 97.12 237 LYS A N 1
ATOM 1859 C CA . LYS A 1 237 ? -13.407 -3.735 42.448 1.00 97.12 237 LYS A CA 1
ATOM 1860 C C . LYS A 1 237 ? -14.747 -3.018 42.365 1.00 97.12 237 LYS A C 1
ATOM 1862 O O . LYS A 1 237 ? -15.322 -2.675 43.399 1.00 97.12 237 LYS A O 1
ATOM 1867 N N . ILE A 1 238 ? -15.249 -2.815 41.152 1.00 97.31 238 ILE A N 1
ATOM 1868 C CA . ILE A 1 238 ? -16.540 -2.174 40.884 1.00 97.31 238 ILE A CA 1
ATOM 1869 C C . ILE A 1 238 ? -17.306 -3.025 39.875 1.00 97.31 238 ILE A C 1
ATOM 1871 O O . ILE A 1 238 ? -16.753 -3.411 38.850 1.00 97.31 238 ILE A O 1
ATOM 1875 N N . THR A 1 239 ? -18.589 -3.265 40.141 1.00 97.06 239 THR A N 1
ATOM 1876 C CA . THR A 1 239 ? -19.513 -3.927 39.209 1.00 97.06 239 THR A CA 1
ATOM 1877 C C . THR A 1 239 ? -20.623 -2.945 38.830 1.00 97.06 239 THR A C 1
ATOM 1879 O O . THR A 1 239 ? -21.601 -2.821 39.576 1.00 97.06 239 THR A O 1
ATOM 1882 N N . PRO A 1 240 ? -20.488 -2.195 37.722 1.00 96.56 240 PRO A N 1
ATOM 1883 C CA . PRO A 1 240 ? -21.499 -1.241 37.288 1.00 96.56 240 PRO A CA 1
ATOM 1884 C C . PRO A 1 240 ? -22.837 -1.925 37.055 1.00 96.56 240 PRO A C 1
ATOM 1886 O O . PRO A 1 240 ? -22.889 -3.056 36.592 1.00 96.56 240 PRO A O 1
ATOM 1889 N N . LYS A 1 241 ? -23.932 -1.220 37.305 1.00 96.19 241 LYS A N 1
ATOM 1890 C CA . LYS A 1 241 ? -25.270 -1.644 36.893 1.00 96.19 241 LYS A CA 1
ATOM 1891 C C . LYS A 1 241 ? -25.678 -0.931 35.624 1.00 96.19 241 LYS A C 1
ATOM 1893 O O . LYS A 1 241 ? -25.464 0.285 35.509 1.00 96.19 241 LYS A O 1
ATOM 1898 N N . ASN A 1 242 ? -26.296 -1.660 34.699 1.00 94.62 242 ASN A N 1
ATOM 1899 C CA . ASN A 1 242 ? -26.945 -1.035 33.555 1.00 94.62 242 ASN A CA 1
ATOM 1900 C C . ASN A 1 242 ? -28.054 -0.077 34.030 1.00 94.62 242 ASN A C 1
ATOM 1902 O O . ASN A 1 242 ? -28.696 -0.304 35.062 1.00 94.62 242 ASN A O 1
ATOM 1906 N N . LYS A 1 243 ? -28.264 1.023 33.304 1.00 94.94 243 LYS A N 1
ATOM 1907 C CA . LYS A 1 243 ? -29.273 2.038 33.629 1.00 94.94 243 LYS A CA 1
ATOM 1908 C C . LYS A 1 243 ? -30.036 2.452 32.367 1.00 94.94 243 LYS A C 1
ATOM 1910 O O . LYS A 1 243 ? -29.424 2.540 31.300 1.00 94.94 243 LYS A O 1
ATOM 1915 N N . PRO A 1 244 ? -31.344 2.751 32.471 1.00 92.12 244 PRO A N 1
ATOM 1916 C CA . PRO A 1 244 ? -32.073 3.397 31.385 1.00 92.12 244 PRO A CA 1
ATOM 1917 C C . PRO A 1 244 ? -31.364 4.692 30.977 1.00 92.12 244 PRO A C 1
ATOM 1919 O O . PRO A 1 244 ? -30.933 5.459 31.836 1.00 92.12 244 PRO A O 1
ATOM 1922 N N . ASP A 1 245 ? -31.217 4.918 29.674 1.00 91.38 245 ASP A N 1
ATOM 1923 C CA . ASP A 1 245 ? -30.528 6.084 29.103 1.00 91.38 245 ASP A CA 1
ATOM 1924 C C . ASP A 1 245 ? -29.057 6.258 29.499 1.00 91.38 245 ASP A C 1
ATOM 1926 O O . ASP A 1 245 ? -28.529 7.367 29.417 1.00 91.38 245 ASP A O 1
ATOM 1930 N N . LEU A 1 246 ? -28.363 5.187 29.887 1.00 93.00 246 LEU A N 1
ATOM 1931 C CA . LEU A 1 246 ? -26.935 5.238 30.187 1.00 93.00 246 LEU A CA 1
ATOM 1932 C C . LEU A 1 246 ? -26.116 5.742 28.983 1.00 93.00 246 LEU A C 1
ATOM 1934 O O . LEU A 1 246 ? -26.217 5.216 27.873 1.00 93.00 246 LEU A O 1
ATOM 1938 N N . ARG A 1 247 ? -25.285 6.762 29.224 1.00 91.75 247 ARG A N 1
ATOM 1939 C CA . ARG A 1 247 ? -24.293 7.286 28.272 1.00 91.75 247 ARG A CA 1
ATOM 1940 C C . ARG A 1 247 ? -22.890 6.786 28.584 1.00 91.75 247 ARG A C 1
ATOM 1942 O O . ARG A 1 247 ? -22.212 6.261 27.711 1.00 91.75 247 ARG A O 1
ATOM 1949 N N . ASN A 1 248 ? -22.462 7.002 29.821 1.00 94.81 248 ASN A N 1
ATOM 1950 C CA . ASN A 1 248 ? -21.140 6.674 30.332 1.00 94.81 248 ASN A CA 1
ATOM 1951 C C . ASN A 1 248 ? -21.188 6.610 31.864 1.00 94.81 248 ASN A C 1
ATOM 1953 O O . ASN A 1 248 ? -22.127 7.121 32.491 1.00 94.81 248 ASN A O 1
ATOM 1957 N N . TYR A 1 249 ? -20.168 5.993 32.453 1.00 96.81 249 TYR A N 1
ATOM 1958 C CA . TYR A 1 249 ? -19.939 6.029 33.891 1.00 96.81 249 TYR A CA 1
ATOM 1959 C C . TYR A 1 249 ? -18.875 7.073 34.226 1.00 96.81 249 TYR A C 1
ATOM 1961 O O . TYR A 1 249 ? -18.142 7.553 33.358 1.00 96.81 249 TYR A O 1
ATOM 1969 N N . PHE A 1 250 ? -18.774 7.415 35.502 1.00 95.88 250 PHE A N 1
ATOM 1970 C CA . PHE A 1 250 ? -17.606 8.098 36.031 1.00 95.88 250 PHE A CA 1
ATOM 1971 C C . PHE A 1 250 ? -17.351 7.653 37.465 1.00 95.88 250 PHE A C 1
ATOM 1973 O O . PHE A 1 250 ? -18.285 7.430 38.241 1.00 95.88 250 PHE A O 1
ATOM 1980 N N . VAL A 1 251 ? -16.078 7.491 37.805 1.00 96.75 251 VAL A N 1
ATOM 1981 C CA . VAL A 1 251 ? -15.656 7.190 39.170 1.00 96.75 251 VAL A CA 1
ATOM 1982 C C . VAL A 1 251 ? -15.628 8.497 39.944 1.00 96.75 251 VAL A C 1
ATOM 1984 O O . VAL A 1 251 ? -15.152 9.512 39.443 1.00 96.75 251 VAL A O 1
ATOM 1987 N N . SER A 1 252 ? -16.146 8.473 41.162 1.00 97.06 252 SER A N 1
ATOM 1988 C CA . SER A 1 252 ? -16.040 9.551 42.135 1.00 97.06 252 SER A CA 1
ATOM 1989 C C . SER A 1 252 ? -15.161 9.095 43.280 1.00 97.06 252 SER A C 1
ATOM 1991 O O . SER A 1 252 ? -15.402 8.043 43.871 1.00 97.06 252 SER A O 1
ATOM 1993 N N . ILE A 1 253 ? -14.144 9.891 43.580 1.00 97.25 253 ILE A N 1
ATOM 1994 C CA . ILE A 1 253 ? -13.132 9.588 44.585 1.00 97.25 253 ILE A CA 1
ATOM 1995 C C . ILE A 1 253 ? -13.091 10.790 45.513 1.00 97.25 253 ILE A C 1
ATOM 1997 O O . ILE A 1 253 ? -12.949 11.922 45.053 1.00 97.25 253 ILE A O 1
ATOM 2001 N N . TYR A 1 254 ? -13.252 10.568 46.809 1.00 97.88 254 TYR A N 1
ATOM 2002 C CA . TYR A 1 254 ? -13.198 11.654 47.779 1.00 97.88 254 TYR A CA 1
ATOM 2003 C C . TYR A 1 254 ? -12.489 11.232 49.052 1.00 97.88 254 TYR A C 1
ATOM 2005 O O . TYR A 1 254 ? -12.475 10.051 49.412 1.00 97.88 254 TYR A O 1
ATOM 2013 N N . ARG A 1 255 ? -11.916 12.222 49.732 1.00 97.81 255 ARG A N 1
ATOM 2014 C CA . ARG A 1 255 ? -11.426 12.083 51.102 1.00 97.81 255 ARG A CA 1
ATOM 2015 C C . ARG A 1 255 ? -12.449 12.644 52.077 1.00 97.81 255 ARG A C 1
ATOM 2017 O O . ARG A 1 255 ? -13.133 13.605 51.737 1.00 97.81 255 ARG A O 1
ATOM 2024 N N . SER A 1 256 ? -12.583 12.047 53.254 1.00 97.56 256 SER A N 1
ATOM 2025 C CA . SER A 1 256 ? -13.523 12.469 54.300 1.00 97.56 256 SER A CA 1
ATOM 2026 C C . SER A 1 256 ? -13.039 11.995 55.673 1.00 97.56 256 SER A C 1
ATOM 2028 O O . SER A 1 256 ? -12.412 10.940 55.771 1.00 97.56 256 SER A O 1
ATOM 2030 N N . THR A 1 257 ? -13.345 12.733 56.741 1.00 97.12 257 THR A N 1
ATOM 2031 C CA . THR A 1 257 ? -12.958 12.357 58.114 1.00 97.12 257 THR A CA 1
ATOM 2032 C C . THR A 1 257 ? -13.759 11.160 58.638 1.00 97.12 257 THR A C 1
ATOM 2034 O O . THR A 1 257 ? -13.226 10.317 59.360 1.00 97.12 257 THR A O 1
ATOM 2037 N N . THR A 1 258 ? -15.024 11.008 58.235 1.00 95.94 258 THR A N 1
ATOM 2038 C CA . THR A 1 258 ? -15.864 9.867 58.647 1.00 95.94 258 THR A CA 1
ATOM 2039 C C . THR A 1 258 ? -16.004 8.782 57.574 1.00 95.94 258 THR A C 1
ATOM 2041 O O . THR A 1 258 ? -16.284 7.619 57.895 1.00 95.94 258 THR A O 1
ATOM 2044 N N . GLY A 1 259 ? -15.751 9.128 56.309 1.00 94.31 259 GLY A N 1
ATOM 2045 C CA . GLY A 1 259 ? -16.110 8.363 55.110 1.00 94.31 259 GLY A CA 1
ATOM 2046 C C . GLY A 1 259 ? -17.438 8.809 54.474 1.00 94.31 259 GLY A C 1
ATOM 2047 O O . GLY A 1 259 ? -17.870 8.226 53.478 1.00 94.31 259 GLY A O 1
ATOM 2048 N N . SER A 1 260 ? -18.100 9.828 55.024 1.00 95.31 260 SER A N 1
ATOM 2049 C CA . SER A 1 260 ? -19.337 10.381 54.473 1.00 95.31 260 SER A CA 1
ATOM 2050 C C . SER A 1 260 ? -19.073 11.358 53.321 1.00 95.31 260 SER A C 1
ATOM 2052 O O . S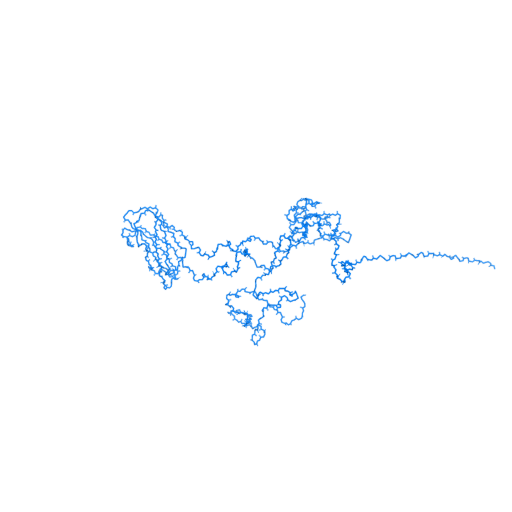ER A 1 260 ? -18.005 11.938 53.168 1.00 95.31 260 SER A O 1
ATOM 2054 N N . TRP A 1 261 ? -20.067 11.538 52.455 1.00 93.88 261 TRP A N 1
ATOM 2055 C CA . TRP A 1 261 ? -20.004 12.527 51.376 1.00 93.88 261 TRP A CA 1
ATOM 2056 C C . TRP A 1 261 ? -20.107 13.974 51.891 1.00 93.88 261 TRP A C 1
ATOM 2058 O O . TRP A 1 261 ? -19.639 14.913 51.238 1.00 93.88 261 TRP A O 1
ATOM 2068 N N . ASN A 1 262 ? -20.755 14.156 53.046 1.00 95.88 262 ASN A N 1
ATOM 2069 C CA . ASN A 1 262 ? -21.112 15.469 53.592 1.00 95.88 262 ASN A CA 1
ATOM 2070 C C . ASN A 1 262 ? -19.939 16.188 54.274 1.00 95.88 262 ASN A C 1
ATOM 2072 O O . ASN A 1 262 ? -19.982 17.403 54.420 1.00 95.88 262 ASN A O 1
ATOM 2076 N N . ASP A 1 263 ? -18.902 15.456 54.663 1.00 96.31 263 ASP A N 1
ATOM 2077 C CA . ASP A 1 263 ? -17.693 15.943 55.337 1.00 96.31 263 ASP A CA 1
ATOM 2078 C C . ASP A 1 263 ? -16.445 15.710 54.469 1.00 96.31 263 ASP A C 1
ATOM 2080 O O . ASP A 1 263 ? -15.351 15.439 54.969 1.00 96.31 263 ASP A O 1
ATOM 2084 N N . ARG A 1 264 ? -16.617 15.775 53.144 1.00 97.19 264 ARG A N 1
ATOM 2085 C CA . ARG A 1 264 ? -15.514 15.592 52.203 1.00 97.19 264 ARG A CA 1
ATOM 2086 C C . ARG A 1 264 ? -14.500 16.733 52.295 1.00 97.19 264 ARG A C 1
ATOM 2088 O O . ARG A 1 264 ? -14.877 17.903 52.297 1.00 97.19 264 ARG A O 1
ATOM 2095 N N . THR A 1 265 ? -13.221 16.382 52.303 1.00 97.00 265 THR A N 1
ATOM 2096 C CA . THR A 1 265 ? -12.096 17.328 52.351 1.00 97.00 265 THR A CA 1
ATOM 2097 C C . THR A 1 265 ? -11.390 17.475 51.003 1.00 97.00 265 THR A C 1
ATOM 2099 O O . THR A 1 265 ? -10.727 18.481 50.774 1.00 97.00 265 THR A O 1
ATOM 2102 N N . ALA A 1 266 ? -11.568 16.515 50.089 1.00 97.19 266 ALA A N 1
ATOM 2103 C CA . ALA A 1 266 ? -11.125 16.585 48.694 1.00 97.19 266 ALA A CA 1
ATOM 2104 C C . ALA A 1 266 ? -12.015 15.712 47.798 1.00 97.19 266 ALA A C 1
ATOM 2106 O O . ALA A 1 266 ? -12.638 14.762 48.284 1.00 97.19 266 ALA A O 1
ATOM 2107 N N . PHE A 1 267 ? -12.085 16.016 46.500 1.00 97.19 267 PHE A N 1
ATOM 2108 C CA . PHE A 1 267 ? -12.938 15.303 45.548 1.00 97.19 267 PHE A CA 1
ATOM 2109 C C . PHE A 1 267 ? -12.367 15.343 44.133 1.00 97.19 267 PHE A C 1
ATOM 2111 O O . PHE A 1 267 ? -12.010 16.402 43.639 1.00 97.19 267 PHE A O 1
ATOM 2118 N N . GLY A 1 268 ? -12.405 14.213 43.435 1.00 96.19 268 GLY A N 1
ATOM 2119 C CA . GLY A 1 268 ? -12.166 14.186 42.000 1.00 96.19 268 GLY A CA 1
ATOM 2120 C C . GLY A 1 268 ? -12.922 13.076 41.290 1.00 96.19 268 GLY A C 1
ATOM 2121 O O . GLY A 1 268 ? -13.552 12.204 41.901 1.00 96.19 268 GLY A O 1
ATOM 2122 N N . THR A 1 269 ? -12.883 13.139 39.962 1.00 96.12 269 THR A N 1
ATOM 2123 C CA . THR A 1 269 ? -13.614 12.218 39.093 1.00 96.12 269 THR A CA 1
ATOM 2124 C C . THR A 1 269 ? -12.804 11.810 37.880 1.00 96.12 269 THR A C 1
ATOM 2126 O O . THR A 1 269 ? -12.084 12.636 37.326 1.00 96.12 269 THR A O 1
ATOM 2129 N N . CYS A 1 270 ? -13.019 10.590 37.392 1.00 93.38 270 CYS A N 1
ATOM 2130 C CA . CYS A 1 270 ? -12.559 10.172 36.069 1.00 93.38 270 CYS A CA 1
ATOM 2131 C C . CYS A 1 270 ? -13.701 9.541 35.264 1.00 93.38 270 CYS A C 1
ATOM 2133 O O . CYS A 1 270 ? -14.571 8.858 35.810 1.00 93.38 270 CYS A O 1
ATOM 2135 N N . GLU A 1 271 ? -13.728 9.800 33.958 1.00 93.38 271 GLU A N 1
ATOM 2136 C CA . GLU A 1 271 ? -14.750 9.264 33.059 1.00 93.38 271 GLU A CA 1
ATOM 2137 C C . GLU A 1 271 ? -14.420 7.825 32.640 1.00 93.38 271 GLU A C 1
ATOM 2139 O O . GLU A 1 271 ? -13.290 7.507 32.276 1.00 93.38 271 GLU A O 1
ATOM 2144 N N . LEU A 1 272 ? -15.441 6.966 32.626 1.00 92.38 272 LEU A N 1
ATOM 2145 C CA . LEU A 1 272 ? -15.380 5.600 32.119 1.00 92.38 272 LEU A CA 1
ATOM 2146 C C . LEU A 1 272 ? -16.311 5.459 30.916 1.00 92.38 272 LEU A C 1
ATOM 2148 O O . LEU A 1 272 ? -17.538 5.581 31.031 1.00 92.38 272 LEU A O 1
ATOM 2152 N N . LYS A 1 273 ? -15.728 5.184 29.749 1.00 90.44 273 LYS A N 1
ATOM 2153 C CA . LYS A 1 273 ? -16.489 4.993 28.513 1.00 90.44 273 LYS A CA 1
ATOM 2154 C C . LYS A 1 273 ? -17.097 3.596 28.483 1.00 90.44 273 LYS A C 1
ATOM 2156 O O . LYS A 1 273 ? -16.494 2.632 28.945 1.00 90.44 273 LYS A O 1
ATOM 2161 N N . LEU A 1 274 ? -18.291 3.480 27.913 1.00 88.75 274 LEU A N 1
ATOM 2162 C CA . LEU A 1 274 ? -18.854 2.168 27.614 1.00 88.75 274 LEU A CA 1
ATOM 2163 C C . LEU A 1 274 ? -18.105 1.544 26.442 1.00 88.75 274 LEU A C 1
ATOM 2165 O O . LEU A 1 274 ? -17.778 2.245 25.478 1.00 88.75 274 LEU A O 1
ATOM 2169 N N . LYS A 1 275 ? -17.894 0.228 26.489 1.00 81.38 275 LYS A N 1
ATOM 2170 C CA . LYS A 1 275 ? -17.539 -0.531 25.288 1.00 81.38 275 LYS A CA 1
ATOM 2171 C C . LYS A 1 275 ? -18.711 -0.383 24.316 1.00 81.38 275 LYS A C 1
ATOM 2173 O O . LYS A 1 275 ? -19.828 -0.802 24.615 1.00 81.38 275 LYS A O 1
ATOM 2178 N N . SER A 1 276 ? -18.519 0.324 23.202 1.00 58.47 276 SER A N 1
ATOM 2179 C CA . SER A 1 276 ? -19.617 0.536 22.260 1.00 58.47 276 SER A CA 1
ATOM 2180 C C . SER A 1 276 ? -20.079 -0.819 21.731 1.00 58.47 276 SER A C 1
ATOM 2182 O O . SER A 1 276 ? -19.257 -1.582 21.233 1.00 58.47 276 SER A O 1
ATOM 2184 N N . THR A 1 277 ? -21.382 -1.088 21.738 1.00 45.84 277 THR A N 1
ATOM 2185 C CA . THR A 1 277 ? -21.969 -2.277 21.091 1.00 45.84 277 THR A CA 1
ATOM 2186 C C . THR A 1 277 ? -21.749 -2.287 19.567 1.00 45.84 277 THR A C 1
ATOM 2188 O O . THR A 1 277 ? -22.038 -3.275 18.909 1.00 45.84 277 THR A O 1
ATOM 2191 N N . GLN A 1 278 ? -21.219 -1.190 19.005 1.00 40.75 278 GLN A N 1
ATOM 2192 C CA . GLN A 1 278 ? -20.765 -1.053 17.617 1.00 40.75 278 GLN A CA 1
ATOM 2193 C C . GLN A 1 278 ? -19.266 -1.321 17.418 1.00 40.75 278 GLN A C 1
ATOM 2195 O O . GLN A 1 278 ? -18.738 -1.092 16.332 1.00 40.75 278 GLN A O 1
ATOM 2200 N N . GLN A 1 279 ? -18.565 -1.841 18.425 1.00 40.91 279 GLN A N 1
ATOM 2201 C CA . GLN A 1 279 ? -17.360 -2.601 18.137 1.00 40.91 279 GLN A CA 1
ATOM 2202 C C . GLN A 1 279 ? -17.855 -3.944 17.618 1.00 40.91 279 GLN A C 1
ATOM 2204 O O . GLN A 1 279 ? -18.253 -4.812 18.391 1.00 40.91 279 GLN A O 1
ATOM 2209 N N . SER A 1 280 ? -17.929 -4.030 16.289 1.00 36.25 280 SER A N 1
ATOM 2210 C CA . SER A 1 280 ? -18.038 -5.269 15.536 1.00 36.25 280 SER A CA 1
ATOM 2211 C C . SER A 1 280 ? -17.431 -6.411 16.346 1.00 36.25 280 SER A C 1
ATOM 2213 O O . SER A 1 280 ? -16.270 -6.332 16.754 1.00 36.25 280 SER A O 1
ATOM 2215 N N . THR A 1 281 ? -18.171 -7.503 16.503 1.00 37.38 281 THR A N 1
ATOM 2216 C CA . THR A 1 281 ? -17.613 -8.852 16.634 1.00 37.38 281 THR A CA 1
ATOM 2217 C C . THR A 1 281 ? -16.824 -9.201 15.367 1.00 37.38 281 THR A C 1
ATOM 2219 O O . THR A 1 281 ? -17.013 -10.251 14.760 1.00 37.38 281 THR A O 1
ATOM 2222 N N . ALA A 1 282 ? -15.934 -8.303 14.930 1.00 42.88 282 ALA A N 1
ATOM 2223 C CA . ALA A 1 282 ? -14.869 -8.634 14.027 1.00 42.88 282 ALA A CA 1
ATOM 2224 C C . ALA A 1 282 ? -14.019 -9.577 14.858 1.00 42.88 282 ALA A C 1
ATOM 2226 O O . ALA A 1 282 ? -13.221 -9.164 15.698 1.00 42.88 282 ALA A O 1
ATOM 2227 N N . ILE A 1 283 ? -14.283 -10.869 14.674 1.00 45.06 283 ILE A N 1
ATOM 2228 C CA . ILE A 1 283 ? -13.267 -11.888 14.825 1.00 45.06 283 ILE A CA 1
ATOM 2229 C C . ILE A 1 283 ? -11.999 -11.239 14.250 1.00 45.06 283 ILE A C 1
ATOM 2231 O O . ILE A 1 283 ? -12.064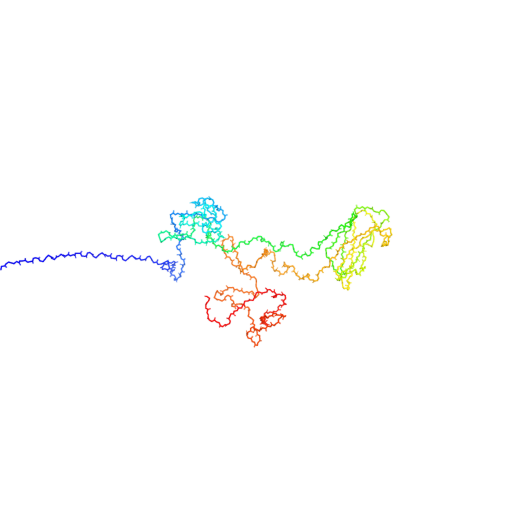 -10.763 13.110 1.00 45.06 283 ILE A O 1
ATOM 2235 N N . PRO A 1 284 ? -10.924 -11.101 15.050 1.00 54.03 284 PRO A N 1
ATOM 2236 C CA . PRO A 1 284 ? -9.679 -10.512 14.592 1.00 54.03 284 PRO A CA 1
ATOM 2237 C C . PRO A 1 284 ? -9.375 -10.983 13.176 1.00 54.03 284 PRO A C 1
ATOM 2239 O O . PRO A 1 284 ? -9.587 -12.162 12.895 1.00 54.03 284 PRO A O 1
ATOM 2242 N N . ALA A 1 285 ? -8.945 -10.102 12.272 1.00 50.78 285 ALA A N 1
ATOM 2243 C CA . ALA A 1 285 ? -8.708 -10.503 10.883 1.00 50.78 285 ALA A CA 1
ATOM 2244 C C . ALA A 1 285 ? -7.795 -11.746 10.812 1.00 50.78 285 ALA A C 1
ATOM 2246 O O . ALA A 1 285 ? -8.041 -12.635 10.000 1.00 50.78 285 ALA A O 1
ATOM 2247 N N . GLU A 1 286 ? -6.848 -11.887 11.755 1.00 53.50 286 GLU A N 1
ATOM 2248 C CA . GLU A 1 286 ? -5.998 -13.076 11.902 1.00 53.50 286 GLU A CA 1
ATOM 2249 C C . GLU A 1 286 ? -6.746 -14.395 12.195 1.00 53.50 286 GLU A C 1
ATOM 2251 O O . GLU A 1 286 ? -6.221 -15.468 11.920 1.00 53.50 286 GLU A O 1
ATOM 2256 N N . LYS A 1 287 ? -7.962 -14.330 12.750 1.00 54.28 287 LYS A N 1
ATOM 2257 C CA . LYS A 1 287 ? -8.840 -15.469 13.065 1.00 54.28 287 LYS A CA 1
ATOM 2258 C C . LYS A 1 287 ? -9.892 -15.742 11.979 1.00 54.28 287 LYS A C 1
ATOM 2260 O O . LYS A 1 287 ? -10.513 -16.801 12.014 1.00 54.28 287 LYS A O 1
ATOM 2265 N N . LEU A 1 288 ? -10.121 -14.807 11.050 1.00 62.91 288 LEU A N 1
ATOM 2266 C CA . LEU A 1 288 ? -10.986 -15.002 9.871 1.00 62.91 288 LEU A CA 1
ATOM 2267 C C . LEU A 1 288 ? -10.213 -15.461 8.634 1.00 62.91 288 LEU A C 1
ATOM 2269 O O . LEU A 1 288 ? -10.815 -15.989 7.702 1.00 62.91 288 LEU A O 1
ATOM 2273 N N . ILE A 1 289 ? -8.903 -15.227 8.616 1.00 70.75 289 ILE A N 1
ATOM 2274 C CA . ILE A 1 289 ? -8.021 -15.561 7.506 1.00 70.75 289 ILE A CA 1
ATOM 2275 C C . ILE A 1 289 ? -7.328 -16.893 7.834 1.00 70.75 289 ILE A C 1
ATOM 2277 O O . ILE A 1 289 ? -6.573 -16.944 8.807 1.00 70.75 289 ILE A O 1
ATOM 2281 N N . PRO A 1 290 ? -7.590 -17.971 7.068 1.00 74.56 290 PRO A N 1
ATOM 2282 C CA . PRO A 1 290 ? -6.870 -19.234 7.211 1.00 74.56 290 PRO A CA 1
ATOM 2283 C C . PRO A 1 290 ? -5.361 -19.030 7.056 1.00 74.56 290 PRO A C 1
ATOM 2285 O O . PRO A 1 290 ? -4.941 -18.185 6.265 1.00 74.56 290 PRO A O 1
ATOM 2288 N N . ASP A 1 291 ? -4.570 -19.809 7.796 1.00 81.06 291 ASP A N 1
ATOM 2289 C CA . ASP A 1 291 ? -3.102 -19.796 7.742 1.00 81.06 291 ASP A CA 1
ATOM 2290 C C . ASP A 1 291 ? -2.510 -18.378 7.877 1.00 81.06 291 ASP A C 1
ATOM 2292 O O . ASP A 1 291 ? -1.631 -17.961 7.118 1.00 81.06 291 ASP A O 1
ATOM 2296 N N . SER A 1 292 ? -3.031 -17.584 8.822 1.00 79.12 292 SER A N 1
ATOM 2297 C CA . SER A 1 292 ? -2.679 -16.167 8.991 1.00 79.12 292 SER A CA 1
ATOM 2298 C C . SER A 1 292 ? -1.187 -15.918 9.250 1.00 79.12 292 SER A C 1
ATOM 2300 O O . SER A 1 292 ? -0.680 -14.834 8.956 1.00 79.12 292 SER A O 1
ATOM 2302 N N . GLU A 1 293 ? -0.442 -16.924 9.707 1.00 80.69 293 GLU A N 1
ATOM 2303 C CA . GLU A 1 293 ? 1.020 -16.918 9.813 1.00 80.69 293 GLU A CA 1
ATOM 2304 C C . GLU A 1 293 ? 1.756 -16.888 8.463 1.00 80.69 293 GLU A C 1
ATOM 2306 O O . GLU A 1 293 ? 2.922 -16.481 8.402 1.00 80.69 293 GLU A O 1
ATOM 2311 N N . GLN A 1 294 ? 1.080 -17.276 7.381 1.00 86.44 294 GLN A N 1
ATOM 2312 C CA . GLN A 1 294 ? 1.585 -17.250 6.005 1.00 86.44 294 GLN A CA 1
ATOM 2313 C C . GLN A 1 294 ? 1.121 -16.008 5.231 1.00 86.44 294 GLN A C 1
ATOM 2315 O O . GLN A 1 294 ? 1.551 -15.782 4.098 1.00 86.44 294 GLN A O 1
ATOM 2320 N N . VAL A 1 295 ? 0.279 -15.169 5.837 1.00 86.75 295 VAL A N 1
ATOM 2321 C CA . VAL A 1 295 ? -0.296 -13.991 5.187 1.00 86.75 295 VAL A CA 1
ATOM 2322 C C . VAL A 1 295 ? 0.528 -12.749 5.501 1.00 86.75 295 VAL A C 1
ATOM 2324 O O . VAL A 1 295 ? 0.924 -12.505 6.639 1.00 86.75 295 VAL A O 1
ATOM 2327 N N . TRP A 1 296 ? 0.771 -11.939 4.473 1.00 88.38 296 TRP A N 1
ATOM 2328 C CA . TRP A 1 296 ? 1.430 -10.640 4.584 1.00 88.38 296 TRP A CA 1
ATOM 2329 C C . TRP A 1 296 ? 0.457 -9.537 4.192 1.00 88.38 296 TRP A C 1
ATOM 2331 O O . TRP A 1 296 ? -0.352 -9.713 3.283 1.00 88.38 296 TRP A O 1
ATOM 2341 N N . TYR A 1 297 ? 0.559 -8.388 4.849 1.00 88.44 297 TYR A N 1
ATOM 2342 C CA . TYR A 1 297 ? -0.273 -7.228 4.564 1.00 88.44 297 TYR A CA 1
ATOM 2343 C C . TYR A 1 297 ? 0.559 -5.942 4.525 1.00 88.44 297 TYR A C 1
ATOM 2345 O O . TYR A 1 297 ? 1.659 -5.859 5.076 1.00 88.44 297 TYR A O 1
ATOM 2353 N N . THR A 1 298 ? 0.026 -4.942 3.836 1.00 90.44 298 THR A N 1
ATOM 2354 C CA . THR A 1 298 ? 0.512 -3.563 3.831 1.00 90.44 298 THR A CA 1
ATOM 2355 C C . THR A 1 298 ? -0.683 -2.658 3.569 1.00 90.44 298 THR A C 1
ATOM 2357 O O . THR A 1 298 ? -1.564 -3.012 2.781 1.00 90.44 298 THR A O 1
ATOM 2360 N N . ASP A 1 299 ? -0.741 -1.528 4.263 1.00 87.81 299 ASP A N 1
ATOM 2361 C CA . ASP A 1 299 ? -1.825 -0.568 4.101 1.00 87.81 299 ASP A CA 1
ATOM 2362 C C . ASP A 1 299 ? -1.574 0.279 2.851 1.00 87.81 299 ASP A C 1
ATOM 2364 O O . ASP A 1 299 ? -0.474 0.797 2.645 1.00 87.81 299 ASP A O 1
ATOM 2368 N N . LEU A 1 300 ? -2.604 0.420 2.020 1.00 86.19 300 LEU A N 1
ATOM 2369 C CA . LEU A 1 300 ? -2.588 1.269 0.834 1.00 86.19 300 LEU A CA 1
ATOM 2370 C C . LEU A 1 300 ? -3.640 2.365 1.003 1.00 86.19 300 LEU A C 1
ATOM 2372 O O . LEU A 1 300 ? -4.773 2.093 1.395 1.00 86.19 300 LEU A O 1
ATOM 2376 N N . ASP A 1 301 ? -3.282 3.597 0.664 1.00 85.56 301 ASP A N 1
ATOM 2377 C CA . ASP A 1 301 ? -4.196 4.743 0.595 1.00 85.56 301 ASP A CA 1
ATOM 2378 C C . ASP A 1 301 ? -4.946 4.823 -0.750 1.00 85.56 301 ASP A C 1
ATOM 2380 O O . ASP A 1 301 ? -5.709 5.756 -0.999 1.00 85.56 301 ASP A O 1
ATOM 2384 N N . PHE A 1 302 ? -4.773 3.812 -1.607 1.00 84.25 302 PHE A N 1
ATOM 2385 C CA . PHE A 1 302 ? -5.465 3.647 -2.879 1.00 84.25 302 PHE A CA 1
ATOM 2386 C C . PHE A 1 302 ? -5.858 2.182 -3.125 1.00 84.25 302 PHE A C 1
ATOM 2388 O O . PHE A 1 302 ? -5.267 1.252 -2.580 1.00 84.25 302 PHE A O 1
ATOM 2395 N N . ALA A 1 303 ? -6.840 1.964 -4.004 1.00 82.25 303 ALA A N 1
ATOM 2396 C CA . ALA A 1 303 ? -7.246 0.629 -4.443 1.00 82.25 303 ALA A CA 1
ATOM 2397 C C . ALA A 1 303 ? -6.476 0.221 -5.719 1.00 82.25 303 ALA A C 1
ATOM 2399 O O . ALA A 1 303 ? -6.743 0.783 -6.791 1.00 82.25 303 ALA A O 1
ATOM 2400 N N . PRO A 1 304 ? -5.524 -0.734 -5.661 1.00 85.75 304 PRO A N 1
ATOM 2401 C CA . PRO A 1 304 ? -4.813 -1.178 -6.853 1.00 85.75 304 PRO A CA 1
ATOM 2402 C C . PRO A 1 304 ? -5.767 -1.922 -7.792 1.00 85.75 304 PRO A C 1
ATOM 2404 O O . PRO A 1 304 ? -6.555 -2.758 -7.363 1.00 85.75 304 PRO A O 1
ATOM 2407 N N . ARG A 1 305 ? -5.672 -1.665 -9.102 1.00 83.44 305 ARG A N 1
ATOM 2408 C CA . ARG A 1 305 ? -6.447 -2.417 -10.114 1.00 83.44 305 ARG A CA 1
ATOM 2409 C C . ARG A 1 305 ? -5.842 -3.780 -10.428 1.00 83.44 305 ARG A C 1
ATOM 2411 O O . ARG A 1 305 ? -6.544 -4.693 -10.843 1.00 83.44 305 ARG A O 1
ATOM 2418 N N . ASN A 1 306 ? -4.527 -3.886 -10.278 1.00 86.75 306 ASN A N 1
ATOM 2419 C CA . ASN A 1 306 ? -3.744 -5.081 -10.529 1.00 86.75 306 ASN A CA 1
ATOM 2420 C C . ASN A 1 306 ? -2.542 -5.080 -9.588 1.00 86.75 306 ASN A C 1
ATOM 2422 O O . ASN A 1 306 ? -1.968 -4.024 -9.317 1.00 86.75 306 ASN A O 1
ATOM 2426 N N . VAL A 1 307 ? -2.145 -6.265 -9.138 1.00 90.00 307 VAL A N 1
ATOM 2427 C CA . VAL A 1 307 ? -0.951 -6.464 -8.320 1.00 90.00 307 VAL A CA 1
ATOM 2428 C C . VAL A 1 307 ? -0.104 -7.546 -8.974 1.00 90.00 307 VAL A C 1
ATOM 2430 O O . VAL A 1 307 ? -0.624 -8.523 -9.511 1.00 90.00 307 VAL A O 1
ATOM 2433 N N . TRP A 1 308 ? 1.211 -7.356 -8.946 1.00 90.81 308 TRP A N 1
ATOM 2434 C CA . TRP A 1 308 ? 2.176 -8.321 -9.453 1.00 90.81 308 TRP A CA 1
ATOM 2435 C C . TRP A 1 308 ? 3.284 -8.526 -8.427 1.00 90.81 308 TRP A C 1
ATOM 2437 O O . TRP A 1 308 ? 3.788 -7.562 -7.848 1.00 90.81 308 TRP A O 1
ATOM 2447 N N . LEU A 1 309 ? 3.678 -9.780 -8.240 1.00 90.00 309 LEU A N 1
ATOM 2448 C CA . LEU A 1 309 ? 4.868 -10.183 -7.511 1.00 90.00 309 LEU A CA 1
ATOM 2449 C C . LEU A 1 309 ? 6.030 -10.307 -8.496 1.00 90.00 309 LEU A C 1
ATOM 2451 O O . LEU A 1 309 ? 5.893 -10.940 -9.541 1.00 90.00 309 LEU A O 1
ATOM 2455 N N . VAL A 1 310 ? 7.175 -9.726 -8.143 1.00 86.56 310 VAL A N 1
ATOM 2456 C CA . VAL A 1 310 ? 8.449 -9.989 -8.821 1.00 86.56 310 VAL A CA 1
ATOM 2457 C C . VAL A 1 310 ? 9.246 -10.932 -7.925 1.00 86.56 310 VAL A C 1
ATOM 2459 O O . VAL A 1 310 ? 9.673 -10.528 -6.842 1.00 86.56 310 VAL A O 1
ATOM 2462 N N . GLY A 1 311 ? 9.375 -12.189 -8.345 1.00 83.94 311 GLY A N 1
ATOM 2463 C CA . GLY A 1 311 ? 10.103 -13.239 -7.636 1.00 83.94 311 GLY A CA 1
ATOM 2464 C C . GLY A 1 311 ? 11.615 -13.000 -7.611 1.00 83.94 311 GLY A C 1
ATOM 2465 O O . GLY A 1 311 ? 12.151 -12.206 -8.385 1.00 83.94 311 GLY A O 1
ATOM 2466 N N . GLY A 1 312 ? 12.317 -13.700 -6.714 1.00 80.88 312 GLY A N 1
ATOM 2467 C CA . GLY A 1 312 ? 13.782 -13.623 -6.602 1.00 80.88 312 GLY A CA 1
ATOM 2468 C C . GLY A 1 312 ? 14.535 -14.196 -7.811 1.00 80.88 312 GLY A C 1
ATOM 2469 O O . GLY A 1 312 ? 15.708 -13.895 -8.002 1.00 80.88 312 GLY A O 1
ATOM 2470 N N . ASP A 1 313 ? 13.852 -14.985 -8.636 1.00 83.38 313 ASP A N 1
ATOM 2471 C CA . ASP A 1 313 ? 14.298 -15.497 -9.934 1.00 83.38 313 ASP A CA 1
ATOM 2472 C C . ASP A 1 313 ? 13.873 -14.595 -11.110 1.00 83.38 313 ASP A C 1
ATOM 2474 O O . ASP A 1 313 ? 13.942 -15.001 -12.269 1.00 83.38 313 ASP A O 1
ATOM 2478 N N . ASP A 1 314 ? 13.418 -13.373 -10.810 1.00 77.75 314 ASP A N 1
ATOM 2479 C CA . ASP A 1 314 ? 12.890 -12.381 -11.746 1.00 77.75 314 ASP A CA 1
ATOM 2480 C C . ASP A 1 314 ? 11.584 -12.769 -12.465 1.00 77.75 314 ASP A C 1
ATOM 2482 O O . ASP A 1 314 ? 11.143 -12.032 -13.358 1.00 77.75 314 ASP A O 1
ATOM 2486 N N . GLN A 1 315 ? 10.912 -13.853 -12.055 1.00 83.25 315 GLN A N 1
ATOM 2487 C CA . GLN A 1 315 ? 9.575 -14.171 -12.556 1.00 83.25 315 GLN A CA 1
ATOM 2488 C C . GLN A 1 315 ? 8.553 -13.121 -12.120 1.00 83.25 315 GLN A C 1
ATOM 2490 O O . GLN A 1 315 ? 8.575 -12.622 -10.996 1.00 83.25 315 GLN A O 1
ATOM 2495 N N . ILE A 1 316 ? 7.630 -12.790 -13.023 1.00 84.69 316 ILE A N 1
ATOM 2496 C CA . ILE A 1 316 ? 6.532 -11.863 -12.754 1.00 84.69 316 ILE A CA 1
ATOM 2497 C C . ILE A 1 316 ? 5.250 -12.679 -12.652 1.00 84.69 316 ILE A C 1
ATOM 2499 O O . ILE A 1 316 ? 4.785 -13.240 -13.642 1.00 84.69 316 ILE A O 1
ATOM 2503 N N . LEU A 1 317 ? 4.665 -12.709 -11.459 1.00 88.69 317 LEU A N 1
ATOM 2504 C CA . LEU A 1 317 ? 3.405 -13.387 -11.188 1.00 88.69 317 LEU A CA 1
ATOM 2505 C C . LEU A 1 317 ? 2.318 -12.344 -10.929 1.00 88.69 317 LEU A C 1
ATOM 2507 O O . LEU A 1 317 ? 2.464 -11.499 -10.049 1.00 88.69 317 LEU A O 1
ATOM 2511 N N . ARG A 1 318 ? 1.210 -12.392 -11.672 1.00 87.69 318 ARG A N 1
ATOM 2512 C CA . ARG A 1 318 ? 0.032 -11.573 -11.352 1.00 87.69 318 ARG A CA 1
ATOM 2513 C C . ARG A 1 318 ? -0.636 -12.144 -10.104 1.00 87.69 318 ARG A C 1
ATOM 2515 O O . ARG A 1 318 ? -0.991 -13.317 -10.092 1.00 87.69 318 ARG A O 1
ATOM 2522 N N . ILE A 1 319 ? -0.832 -11.311 -9.088 1.00 87.69 319 ILE A N 1
ATOM 2523 C CA . ILE A 1 319 ? -1.580 -11.680 -7.886 1.00 87.69 319 ILE A CA 1
ATOM 2524 C C . ILE A 1 319 ? -3.065 -11.388 -8.150 1.00 87.69 319 ILE A C 1
ATOM 2526 O O . ILE A 1 319 ? -3.407 -10.236 -8.448 1.00 87.69 319 ILE A O 1
ATOM 2530 N N . PRO A 1 320 ? -3.956 -12.391 -8.069 1.00 84.00 320 PRO A N 1
ATOM 2531 C CA . PRO A 1 320 ? -5.392 -12.161 -8.139 1.00 84.00 320 PRO A CA 1
ATOM 2532 C C . PRO A 1 320 ? -5.852 -11.268 -6.986 1.00 84.00 320 PRO A C 1
ATOM 2534 O O . PRO A 1 320 ? -5.484 -11.485 -5.833 1.00 84.00 320 PRO A O 1
ATOM 2537 N N . LEU A 1 321 ? -6.669 -10.264 -7.293 1.00 81.88 321 LEU A N 1
ATOM 2538 C CA . LEU A 1 321 ? -7.313 -9.449 -6.268 1.00 81.88 321 LEU A CA 1
ATOM 2539 C C . LEU A 1 321 ? -8.574 -10.157 -5.781 1.00 81.88 321 LEU A C 1
ATOM 2541 O O . LEU A 1 321 ? -9.381 -10.598 -6.602 1.00 81.88 321 LEU A O 1
ATOM 2545 N N . ALA A 1 322 ? -8.742 -10.237 -4.461 1.00 76.12 322 ALA A N 1
ATOM 2546 C CA . ALA A 1 322 ? -9.971 -10.736 -3.859 1.00 76.12 322 ALA A CA 1
ATOM 2547 C C . ALA A 1 322 ? -11.152 -9.851 -4.281 1.00 76.12 322 ALA A C 1
ATOM 2549 O O . ALA A 1 322 ? -11.069 -8.621 -4.250 1.00 76.12 322 ALA A O 1
ATOM 2550 N N . ARG A 1 323 ? -12.239 -10.488 -4.715 1.00 81.06 323 ARG A N 1
ATOM 2551 C CA . ARG A 1 323 ? -13.437 -9.834 -5.252 1.00 81.06 323 ARG A CA 1
ATOM 2552 C C . ARG A 1 323 ? -14.643 -10.749 -5.098 1.00 81.06 323 ARG A C 1
ATOM 2554 O O . ARG A 1 323 ? -14.498 -11.927 -4.787 1.00 81.06 323 ARG A O 1
ATOM 2561 N N . THR A 1 324 ? -15.828 -10.195 -5.309 1.00 81.00 324 THR A N 1
ATOM 2562 C CA . THR A 1 324 ? -17.085 -10.932 -5.184 1.00 81.00 324 THR A CA 1
ATOM 2563 C C . THR A 1 324 ? -17.833 -10.860 -6.517 1.00 81.00 324 THR A C 1
ATOM 2565 O O . THR A 1 324 ? -18.266 -9.765 -6.878 1.00 81.00 324 THR A O 1
ATOM 2568 N N . PRO A 1 325 ? -17.962 -11.978 -7.262 1.00 83.44 325 PRO A N 1
ATOM 2569 C CA . PRO A 1 325 ? -17.354 -13.291 -7.004 1.00 83.44 325 PRO A CA 1
ATOM 2570 C C . PRO A 1 325 ? -15.838 -13.288 -7.211 1.00 83.44 325 PRO A C 1
ATOM 2572 O O . PRO A 1 325 ? -15.307 -12.447 -7.934 1.00 83.44 325 PRO A O 1
ATOM 2575 N N . ASN A 1 326 ? -15.142 -14.279 -6.649 1.00 82.50 326 ASN A N 1
ATOM 2576 C CA . ASN A 1 326 ? -13.795 -14.595 -7.113 1.00 82.50 326 ASN A CA 1
ATOM 2577 C C . ASN A 1 326 ? -13.908 -15.166 -8.531 1.00 82.50 326 ASN A C 1
ATOM 2579 O O . ASN A 1 326 ? -14.595 -16.162 -8.734 1.00 82.50 326 ASN A O 1
ATOM 2583 N N . TRP A 1 327 ? -13.239 -14.532 -9.491 1.00 82.38 327 TRP A N 1
ATOM 2584 C CA . TRP A 1 327 ? -13.207 -14.971 -10.883 1.00 82.38 327 TRP A CA 1
ATOM 2585 C C . TRP A 1 327 ? -11.780 -15.013 -11.423 1.00 82.38 327 TRP A C 1
ATOM 2587 O O . TRP A 1 327 ? -10.907 -14.238 -10.997 1.00 82.38 327 TRP A O 1
ATOM 2597 N N . GLU A 1 328 ? -11.558 -15.895 -12.392 1.00 80.69 328 GLU A N 1
ATOM 2598 C CA . GLU A 1 328 ? -10.286 -16.059 -13.091 1.00 80.69 328 GLU A CA 1
ATOM 2599 C C . GLU A 1 328 ? -10.297 -15.335 -14.439 1.00 80.69 328 GLU A C 1
ATOM 2601 O O . GLU A 1 328 ? -11.214 -15.496 -15.235 1.00 80.69 328 GLU A O 1
ATOM 2606 N N . ALA A 1 329 ? -9.251 -14.555 -14.722 1.00 76.38 329 ALA A N 1
ATOM 2607 C CA . ALA A 1 329 ? -9.069 -13.904 -16.021 1.00 76.38 329 ALA A CA 1
ATOM 2608 C C . ALA A 1 329 ? -8.397 -14.858 -17.018 1.00 76.38 329 ALA A C 1
ATOM 2610 O O . ALA A 1 329 ? -7.269 -14.606 -17.443 1.00 76.38 329 ALA A O 1
ATOM 2611 N N . ASN A 1 330 ? -9.045 -15.988 -17.298 1.00 78.62 330 ASN A N 1
ATOM 2612 C CA . ASN A 1 330 ? -8.528 -17.033 -18.184 1.00 78.62 330 ASN A CA 1
ATOM 2613 C C . ASN A 1 330 ? -8.897 -16.794 -19.656 1.00 78.62 330 ASN A C 1
ATOM 2615 O O . ASN A 1 330 ? -8.077 -17.061 -20.531 1.00 78.62 330 ASN A O 1
ATOM 2619 N N . ASP A 1 331 ? -10.080 -16.240 -19.916 1.00 82.38 331 ASP A N 1
ATOM 2620 C CA . ASP A 1 331 ? -10.485 -15.757 -21.230 1.00 82.38 331 ASP A CA 1
ATOM 2621 C C . ASP A 1 331 ? -10.083 -14.282 -21.377 1.00 82.38 331 ASP A C 1
ATOM 2623 O O . ASP A 1 331 ? -10.595 -13.405 -20.678 1.00 82.38 331 ASP A O 1
ATOM 2627 N N . MET A 1 332 ? -9.099 -14.010 -22.240 1.00 79.62 332 MET A N 1
ATOM 2628 C CA . MET A 1 332 ? -8.648 -12.640 -22.505 1.00 79.62 332 MET A CA 1
ATOM 2629 C C . MET A 1 332 ? -9.592 -11.875 -23.440 1.00 79.62 332 MET A C 1
ATOM 2631 O O . MET A 1 332 ? -9.539 -10.643 -23.438 1.00 79.62 332 MET A O 1
ATOM 2635 N N . ASP A 1 333 ? -10.455 -12.577 -24.177 1.00 81.88 333 ASP A N 1
ATOM 2636 C CA . ASP A 1 333 ? -11.469 -11.985 -25.048 1.00 81.88 333 ASP A CA 1
ATOM 2637 C C . ASP A 1 333 ? -12.756 -11.675 -24.261 1.00 81.88 333 ASP A C 1
ATOM 2639 O O . ASP A 1 333 ? -13.412 -10.666 -24.529 1.00 81.88 333 ASP A O 1
ATOM 2643 N N . ASP A 1 334 ? -13.067 -12.463 -23.223 1.00 83.12 334 ASP A N 1
ATOM 2644 C CA . ASP A 1 334 ? -14.150 -12.185 -22.272 1.00 83.12 334 ASP A CA 1
ATOM 2645 C C . ASP A 1 334 ? -13.753 -12.399 -20.800 1.00 83.12 334 ASP A C 1
ATOM 2647 O O . ASP A 1 334 ? -14.134 -13.358 -20.117 1.00 83.12 334 ASP A O 1
ATOM 2651 N N . VAL A 1 335 ? -13.056 -11.399 -20.259 1.00 82.00 335 VAL A N 1
ATOM 2652 C CA . VAL A 1 335 ? -12.648 -11.360 -18.846 1.00 82.00 335 VAL A CA 1
ATOM 2653 C C . VAL A 1 335 ? -13.825 -11.271 -17.859 1.00 82.00 335 VAL A C 1
ATOM 2655 O O . VAL A 1 335 ? -13.602 -11.297 -16.650 1.00 82.00 335 VAL A O 1
ATOM 2658 N N . LYS A 1 336 ? -15.072 -11.119 -18.324 1.00 82.44 336 LYS A N 1
ATOM 2659 C CA . LYS A 1 336 ? -16.259 -10.966 -17.464 1.00 82.44 336 LYS A CA 1
ATOM 2660 C C . LYS A 1 336 ? -17.168 -12.188 -17.482 1.00 82.44 336 LYS A C 1
ATOM 2662 O O . LYS A 1 336 ? -18.145 -12.211 -16.742 1.00 82.44 336 LYS A O 1
ATOM 2667 N N . SER A 1 337 ? -16.821 -13.212 -18.255 1.00 85.88 337 SER A N 1
ATOM 2668 C CA . SER A 1 337 ? -17.574 -14.465 -18.404 1.00 85.88 337 SER A CA 1
ATOM 2669 C C . SER A 1 337 ? -17.975 -15.133 -17.080 1.00 85.88 337 SER A C 1
ATOM 2671 O O . SER A 1 337 ? -18.986 -15.826 -17.011 1.00 85.88 337 SER A O 1
ATOM 2673 N N . GLN A 1 338 ? -17.207 -14.907 -16.010 1.00 86.88 338 GLN A N 1
ATOM 2674 C CA . GLN A 1 338 ? -17.442 -15.458 -14.670 1.00 86.88 338 GLN A CA 1
ATOM 2675 C C . GLN A 1 338 ? -18.073 -14.461 -13.676 1.00 86.88 338 GLN A C 1
ATOM 2677 O O . GLN A 1 338 ? -18.185 -1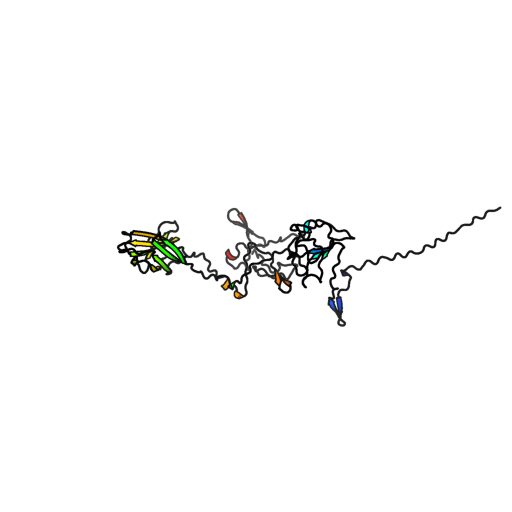4.757 -12.485 1.00 86.88 338 GLN A O 1
ATOM 2682 N N . TRP A 1 339 ? -18.428 -13.252 -14.114 1.00 87.75 339 TRP A N 1
ATOM 2683 C CA . TRP A 1 339 ? -19.019 -12.239 -13.240 1.00 87.75 339 TRP A CA 1
ATOM 2684 C C . TRP A 1 339 ? -20.497 -12.533 -13.006 1.00 87.75 339 TRP A C 1
ATOM 2686 O O . TRP A 1 339 ? -21.193 -13.062 -13.871 1.00 87.75 339 TRP A O 1
ATOM 2696 N N . TRP A 1 340 ? -20.990 -12.146 -11.832 1.00 89.62 340 TRP A N 1
ATOM 2697 C CA . TRP A 1 340 ? -22.424 -12.165 -11.572 1.00 89.62 340 TRP A CA 1
ATOM 2698 C C . TRP A 1 340 ? -23.137 -11.119 -12.421 1.00 89.62 340 TRP A C 1
ATOM 2700 O O . TRP A 1 340 ? -22.618 -10.026 -12.660 1.00 89.62 340 TRP A O 1
ATOM 2710 N N . GLN A 1 341 ? -24.345 -11.465 -12.849 1.00 87.62 341 GLN A N 1
ATOM 2711 C CA . GLN A 1 341 ? -25.230 -10.591 -13.599 1.00 87.62 341 GLN A CA 1
ATOM 2712 C C . GLN A 1 341 ? -26.528 -10.425 -12.818 1.00 87.62 341 GLN A C 1
ATOM 2714 O O . GLN A 1 341 ? -27.047 -11.392 -12.263 1.00 87.62 341 GLN A O 1
ATOM 2719 N N . PHE A 1 342 ? -27.051 -9.200 -12.799 1.00 87.81 342 PHE A N 1
ATOM 2720 C CA . PHE A 1 342 ? -28.360 -8.926 -12.216 1.00 87.81 342 PHE A CA 1
ATOM 2721 C C . PHE A 1 342 ? -29.438 -9.677 -13.002 1.00 87.81 342 PHE A C 1
ATOM 2723 O O . PHE A 1 342 ? -29.572 -9.479 -14.210 1.00 87.81 342 PHE A O 1
ATOM 2730 N N . ASP A 1 343 ? -30.202 -10.527 -12.315 1.00 88.88 343 ASP A N 1
ATOM 2731 C CA . ASP A 1 343 ? -31.253 -11.346 -12.921 1.00 88.88 343 ASP A CA 1
ATOM 2732 C C . ASP A 1 343 ? -32.551 -10.564 -13.174 1.00 88.88 343 ASP A C 1
ATOM 2734 O O . ASP A 1 343 ? -33.354 -10.984 -14.006 1.00 88.88 343 ASP A O 1
ATOM 2738 N N . ASN A 1 344 ? -32.739 -9.425 -12.491 1.00 88.00 344 ASN A N 1
ATOM 2739 C CA . ASN A 1 344 ? -33.853 -8.484 -12.637 1.00 88.00 344 ASN A CA 1
ATOM 2740 C C . ASN A 1 344 ? -35.200 -9.181 -12.946 1.00 88.00 344 ASN A C 1
ATOM 2742 O O . ASN A 1 344 ? -35.750 -9.048 -14.046 1.00 88.00 344 ASN A O 1
ATOM 2746 N N . PRO A 1 345 ? -35.773 -9.940 -11.992 1.00 85.25 345 PRO A N 1
ATOM 2747 C CA . PRO A 1 345 ? -36.935 -10.772 -12.258 1.00 85.25 345 PRO A CA 1
ATOM 2748 C C . PRO A 1 345 ? -38.117 -9.949 -12.788 1.00 85.25 345 PRO A C 1
ATOM 2750 O O . PRO A 1 345 ? -38.559 -8.963 -12.188 1.00 85.25 345 PRO A O 1
ATOM 2753 N N . GLY A 1 346 ? -38.643 -10.391 -13.931 1.00 83.75 346 GLY A N 1
ATOM 2754 C CA . GLY A 1 346 ? -39.802 -9.813 -14.613 1.00 83.75 346 GLY A CA 1
ATOM 2755 C C . GLY A 1 346 ? -39.495 -8.711 -15.634 1.00 83.75 346 GLY A C 1
ATOM 2756 O O . GLY A 1 346 ? -40.331 -8.486 -16.503 1.00 83.75 346 GLY A O 1
ATOM 2757 N N . ASP A 1 347 ? -38.337 -8.049 -15.574 1.00 80.25 347 ASP A N 1
ATOM 2758 C CA . ASP A 1 347 ? -37.906 -7.071 -16.585 1.00 80.25 347 ASP A CA 1
ATOM 2759 C C . ASP A 1 347 ? -36.374 -7.015 -16.620 1.00 80.25 347 ASP A C 1
ATOM 2761 O O . ASP A 1 347 ? -35.785 -6.584 -15.633 1.00 80.25 347 ASP A O 1
ATOM 2765 N N . PRO A 1 348 ? -35.714 -7.394 -17.728 1.00 75.44 348 PRO A N 1
ATOM 2766 C CA . PRO A 1 348 ? -34.253 -7.412 -17.804 1.00 75.44 348 PRO A CA 1
ATOM 2767 C C . PRO A 1 348 ? -33.608 -6.020 -17.662 1.00 75.44 348 PRO A C 1
ATOM 2769 O O . PRO A 1 348 ? -32.397 -5.927 -17.453 1.00 75.44 348 PRO A O 1
ATOM 2772 N N . HIS A 1 349 ? -34.380 -4.931 -17.758 1.00 77.06 349 HIS A N 1
ATOM 2773 C CA . HIS A 1 349 ? -33.870 -3.570 -17.620 1.00 77.06 349 HIS A CA 1
ATOM 2774 C C . HIS A 1 349 ? -33.829 -3.095 -16.164 1.00 77.06 349 HIS A C 1
ATOM 2776 O O . HIS A 1 349 ? -34.709 -3.376 -15.350 1.00 77.06 349 HIS A O 1
ATOM 2782 N N . PHE A 1 350 ? -32.835 -2.257 -15.857 1.00 80.88 350 PHE A N 1
ATOM 2783 C CA . PHE A 1 350 ? -32.765 -1.567 -14.573 1.00 80.88 350 PHE A CA 1
ATOM 2784 C C . PHE A 1 350 ? -33.980 -0.659 -14.372 1.00 80.88 350 PHE A C 1
ATOM 2786 O O . PHE A 1 350 ? -34.141 0.355 -15.062 1.00 80.88 350 PHE A O 1
ATOM 2793 N N . LYS A 1 351 ? -34.791 -0.967 -13.358 1.00 84.00 351 LYS A N 1
ATOM 2794 C CA . LYS A 1 351 ? -35.880 -0.088 -12.919 1.00 84.00 351 LYS A CA 1
ATOM 2795 C C . LYS A 1 351 ? -35.295 1.169 -12.294 1.00 84.00 351 LYS A C 1
ATOM 2797 O O . LYS A 1 351 ? -34.255 1.116 -11.646 1.00 84.00 351 LYS A O 1
ATOM 2802 N N . ARG A 1 352 ? -35.962 2.308 -12.453 1.00 88.00 352 ARG A N 1
ATOM 2803 C CA . ARG A 1 352 ? -35.578 3.532 -11.743 1.00 88.00 352 ARG A CA 1
ATOM 2804 C C . ARG A 1 352 ? -36.435 3.717 -10.505 1.00 88.00 352 ARG A C 1
ATOM 2806 O O . ARG A 1 352 ? -37.653 3.567 -10.569 1.00 88.00 352 ARG A O 1
ATOM 2813 N N . ILE A 1 353 ? -35.799 4.045 -9.388 1.00 90.12 353 ILE A N 1
ATOM 2814 C CA . ILE A 1 353 ? -36.463 4.277 -8.105 1.00 90.12 353 ILE A CA 1
ATOM 2815 C C . ILE A 1 353 ? -36.071 5.634 -7.535 1.00 90.12 353 ILE A C 1
ATOM 2817 O O . ILE A 1 353 ? -34.958 6.112 -7.750 1.00 90.12 353 ILE A O 1
ATOM 2821 N N . LYS A 1 354 ? -36.979 6.246 -6.772 1.00 94.25 354 LYS A N 1
ATOM 2822 C CA . LYS A 1 354 ? -36.688 7.465 -6.013 1.00 94.25 354 LYS A CA 1
ATOM 2823 C C . LYS A 1 354 ? -36.305 7.118 -4.583 1.00 94.25 354 LYS A C 1
ATOM 2825 O O . LYS A 1 354 ? -37.055 6.433 -3.892 1.00 94.25 354 LYS A O 1
ATOM 2830 N N . VAL A 1 355 ? -35.167 7.639 -4.138 1.00 87.81 355 VAL A N 1
ATOM 2831 C CA . VAL A 1 355 ? -34.721 7.581 -2.743 1.00 87.81 355 VAL A CA 1
ATOM 2832 C C . VAL A 1 355 ? -34.481 9.017 -2.284 1.00 87.81 355 VAL A C 1
ATOM 2834 O O . VAL A 1 355 ? -33.525 9.675 -2.697 1.00 87.81 355 VAL A O 1
ATOM 2837 N N . GLY A 1 356 ? -35.407 9.536 -1.474 1.00 91.19 356 GLY A N 1
ATOM 2838 C CA . GLY A 1 356 ? -35.462 10.963 -1.154 1.00 91.19 356 GLY A CA 1
ATOM 2839 C C . GLY A 1 356 ? -35.751 11.801 -2.404 1.00 91.19 356 GLY A C 1
ATOM 2840 O O . GLY A 1 356 ? -36.748 11.579 -3.088 1.00 91.19 356 GLY A O 1
ATOM 2841 N N . THR A 1 357 ? -34.877 12.762 -2.704 1.00 92.88 357 THR A N 1
ATOM 2842 C CA . THR A 1 357 ? -34.978 13.629 -3.893 1.00 92.88 357 THR A CA 1
ATOM 2843 C C . THR A 1 357 ? -34.265 13.073 -5.124 1.00 92.88 357 THR A C 1
ATOM 2845 O O . THR A 1 357 ? -34.414 13.632 -6.207 1.00 92.88 357 THR A O 1
ATOM 2848 N N . ASN A 1 358 ? -33.487 12.001 -4.968 1.00 92.62 358 ASN A N 1
ATOM 2849 C CA . ASN A 1 358 ? -32.619 11.476 -6.016 1.00 92.62 358 ASN A CA 1
ATOM 2850 C C . ASN A 1 358 ? -33.243 10.245 -6.684 1.00 92.62 358 ASN A C 1
ATOM 2852 O O . ASN A 1 358 ? -33.947 9.460 -6.046 1.00 92.62 358 ASN A O 1
ATOM 2856 N N . GLU A 1 359 ? -32.960 10.076 -7.973 1.00 93.75 359 GLU A N 1
ATOM 2857 C CA . GLU A 1 359 ? -33.360 8.916 -8.770 1.00 93.75 359 GLU A CA 1
ATOM 2858 C C . GLU A 1 359 ? -32.155 7.990 -8.977 1.00 93.75 359 GLU A C 1
ATOM 2860 O O . GLU A 1 359 ? -31.059 8.454 -9.290 1.00 93.75 359 GLU A O 1
ATOM 2865 N N . TYR A 1 360 ? -32.360 6.687 -8.795 1.00 86.56 360 TYR A N 1
ATOM 2866 C CA . TYR A 1 360 ? -31.326 5.657 -8.889 1.00 86.56 360 TYR A CA 1
ATOM 2867 C C . TYR A 1 360 ? -31.780 4.505 -9.784 1.00 86.56 360 TYR A C 1
ATOM 2869 O O . TYR A 1 360 ? -32.972 4.205 -9.860 1.00 86.56 360 TYR A O 1
ATOM 2877 N N . HIS A 1 361 ? -30.825 3.821 -10.415 1.00 87.62 361 HIS A N 1
ATOM 2878 C CA . HIS A 1 361 ? -31.059 2.518 -11.033 1.00 87.62 361 HIS A CA 1
ATOM 2879 C C . HIS A 1 361 ? -31.102 1.425 -9.957 1.00 87.62 361 HIS A C 1
ATOM 2881 O O . HIS A 1 361 ? -30.217 1.352 -9.107 1.00 87.62 361 HIS A O 1
ATOM 2887 N N . LEU A 1 362 ? -32.125 0.577 -10.009 1.00 88.00 362 LEU A N 1
ATOM 2888 C CA . LEU A 1 362 ? -32.305 -0.590 -9.159 1.00 88.00 362 LEU A CA 1
ATOM 2889 C C . LEU A 1 362 ? -31.941 -1.842 -9.955 1.00 88.00 362 LEU A C 1
ATOM 2891 O O . LEU A 1 362 ? -32.656 -2.211 -10.888 1.00 88.00 362 LEU A O 1
ATOM 2895 N N . GLY A 1 363 ? -30.830 -2.469 -9.573 1.00 88.44 363 GLY A N 1
ATOM 2896 C CA . GLY A 1 363 ? -30.486 -3.831 -9.969 1.00 88.44 363 GLY A CA 1
ATOM 2897 C C . GLY A 1 363 ? -30.968 -4.814 -8.912 1.00 88.44 363 GLY A C 1
ATOM 2898 O O . GLY A 1 363 ? -30.841 -4.547 -7.716 1.00 88.44 363 GLY A O 1
ATOM 2899 N N . ILE A 1 364 ? -31.533 -5.932 -9.350 1.00 89.12 364 ILE A N 1
ATOM 2900 C CA . ILE A 1 364 ? -31.962 -7.038 -8.498 1.00 89.12 364 ILE A CA 1
ATOM 2901 C C . ILE A 1 364 ? -31.187 -8.274 -8.948 1.00 89.12 364 ILE A C 1
ATOM 2903 O O . ILE A 1 364 ? -31.097 -8.546 -10.142 1.00 89.12 364 ILE A O 1
ATOM 2907 N N . ASP A 1 365 ? -30.585 -8.967 -7.989 1.00 90.81 365 ASP A N 1
ATOM 2908 C CA . ASP A 1 365 ? -29.967 -10.276 -8.179 1.00 90.81 365 ASP A CA 1
ATOM 2909 C C . ASP A 1 365 ? -30.465 -11.170 -7.044 1.00 90.81 365 ASP A C 1
ATOM 2911 O O . ASP A 1 365 ? -30.057 -11.010 -5.890 1.00 90.81 365 ASP A O 1
ATOM 2915 N N . THR A 1 366 ? -31.409 -12.058 -7.355 1.00 90.50 366 THR A N 1
ATOM 2916 C CA . THR A 1 366 ? -32.030 -12.937 -6.353 1.00 90.50 366 THR A CA 1
ATOM 2917 C C . THR A 1 366 ? -31.188 -14.165 -6.015 1.00 90.50 366 THR A C 1
ATOM 2919 O O . THR A 1 366 ? -31.513 -14.889 -5.073 1.00 90.50 366 THR A O 1
ATOM 2922 N N . VAL A 1 367 ? -30.099 -14.391 -6.752 1.00 91.94 367 VAL A N 1
ATOM 2923 C CA . VAL A 1 367 ? -29.276 -15.597 -6.657 1.00 91.94 367 VAL A CA 1
ATOM 2924 C C . VAL A 1 367 ? -28.013 -15.336 -5.842 1.00 91.94 367 VAL A C 1
ATOM 2926 O O . VAL A 1 367 ? -27.669 -16.133 -4.968 1.00 91.94 367 VAL A O 1
ATOM 2929 N N . HIS A 1 368 ? -27.321 -14.223 -6.095 1.00 92.31 368 HIS A N 1
ATOM 2930 C CA . HIS A 1 368 ? -25.964 -14.021 -5.584 1.00 92.31 368 HIS A CA 1
ATOM 2931 C C . HIS A 1 368 ? -25.849 -12.988 -4.458 1.00 92.31 368 HIS A C 1
ATOM 2933 O O . HIS A 1 368 ? -24.939 -13.089 -3.623 1.00 92.31 368 HIS A O 1
ATOM 2939 N N . LEU A 1 369 ? -26.771 -12.020 -4.367 1.00 90.25 369 LEU A N 1
ATOM 2940 C CA . LEU A 1 369 ? -26.774 -11.002 -3.307 1.00 90.25 369 LEU A CA 1
ATOM 2941 C C . LEU A 1 369 ? -27.363 -11.543 -1.992 1.00 90.25 369 LEU A C 1
ATOM 2943 O O . LEU A 1 369 ? -28.401 -11.103 -1.510 1.00 90.25 369 LEU A O 1
ATOM 2947 N N . THR A 1 370 ? -26.678 -12.527 -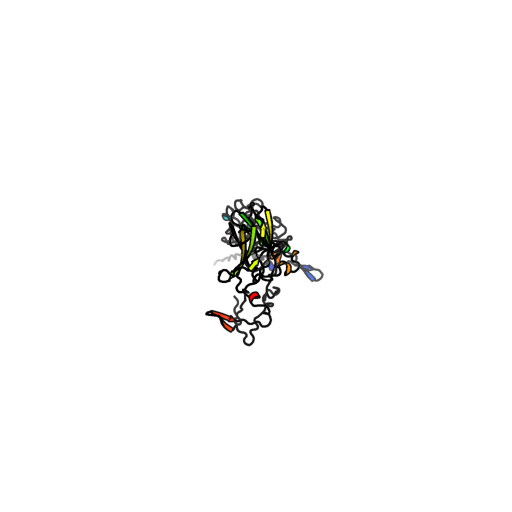1.412 1.00 89.44 370 THR A N 1
ATOM 2948 C CA . THR A 1 370 ? -27.126 -13.316 -0.248 1.00 89.44 370 THR A CA 1
ATOM 2949 C C . THR A 1 370 ? -26.620 -12.807 1.106 1.00 89.44 370 THR A C 1
ATOM 2951 O O . THR A 1 370 ? -26.971 -13.369 2.143 1.00 89.44 370 THR A O 1
ATOM 2954 N N . LYS A 1 371 ? -25.760 -11.783 1.125 1.00 88.06 371 LYS A N 1
ATOM 2955 C CA . LYS A 1 371 ? -25.222 -11.175 2.356 1.00 88.06 371 LYS A CA 1
ATOM 2956 C C . LYS A 1 371 ? -26.037 -9.955 2.799 1.00 88.06 371 LYS A C 1
ATOM 2958 O O . LYS A 1 371 ? -26.848 -9.422 2.048 1.00 88.06 371 LYS A O 1
ATOM 2963 N N . ASP A 1 372 ? -25.792 -9.492 4.022 1.00 86.12 372 ASP A N 1
ATOM 2964 C CA . ASP A 1 372 ? -26.416 -8.275 4.544 1.00 86.12 372 ASP A CA 1
ATOM 2965 C C . ASP A 1 372 ? -25.992 -7.023 3.760 1.00 86.12 372 ASP A C 1
ATOM 2967 O O . ASP A 1 372 ? -24.897 -6.954 3.203 1.00 86.12 372 ASP A O 1
ATOM 2971 N N . ALA A 1 373 ? -26.836 -5.988 3.771 1.00 82.88 373 ALA A N 1
ATOM 2972 C CA . ALA A 1 373 ? -26.636 -4.766 2.985 1.00 82.88 373 ALA A CA 1
ATOM 2973 C C . ALA A 1 373 ? -25.274 -4.080 3.212 1.00 82.88 373 ALA A C 1
ATOM 2975 O O . ALA A 1 373 ? -24.682 -3.560 2.266 1.00 82.88 373 ALA A O 1
ATOM 2976 N N . GLU A 1 374 ? -24.749 -4.097 4.442 1.00 80.38 374 GLU A N 1
ATOM 2977 C CA . GLU A 1 374 ? -23.446 -3.490 4.750 1.00 80.38 374 GLU A CA 1
ATOM 2978 C C . GLU A 1 374 ? -22.275 -4.211 4.060 1.00 80.38 374 GLU A C 1
ATOM 2980 O O . GLU A 1 374 ? -21.272 -3.567 3.774 1.00 80.38 374 GLU A O 1
ATOM 2985 N N . TYR A 1 375 ? -22.404 -5.500 3.715 1.00 81.19 375 TYR A N 1
ATOM 2986 C CA . TYR A 1 375 ? -21.370 -6.234 2.973 1.00 81.19 375 TYR A CA 1
ATOM 2987 C C . TYR A 1 375 ? -21.185 -5.694 1.545 1.00 81.19 375 TYR A C 1
ATOM 2989 O O . TYR A 1 375 ? -20.070 -5.662 1.032 1.00 81.19 375 TYR A O 1
ATOM 2997 N N . TYR A 1 376 ? -22.270 -5.250 0.904 1.00 84.88 376 TYR A N 1
ATOM 2998 C CA . TYR A 1 376 ? -22.252 -4.756 -0.480 1.00 84.88 376 TYR A CA 1
ATOM 2999 C C . TYR A 1 376 ? -22.099 -3.235 -0.585 1.00 84.88 376 TYR A C 1
ATOM 3001 O O . TYR A 1 376 ? -21.971 -2.681 -1.679 1.00 84.88 376 TYR A O 1
ATOM 3009 N N . LYS A 1 377 ? -22.131 -2.523 0.540 1.00 83.50 377 LYS A N 1
ATOM 3010 C CA . LYS A 1 377 ? -22.076 -1.065 0.563 1.00 83.50 377 LYS A CA 1
ATOM 3011 C C . LYS A 1 377 ? -20.717 -0.566 0.076 1.00 83.50 377 LYS A C 1
ATOM 3013 O O . LYS A 1 377 ? -19.678 -0.929 0.611 1.00 83.50 377 LYS A O 1
ATOM 3018 N N . GLY A 1 378 ? -20.740 0.300 -0.937 1.00 80.88 378 GLY A N 1
ATOM 3019 C CA . GLY A 1 378 ? -19.525 0.802 -1.586 1.00 80.88 378 GLY A CA 1
ATOM 3020 C C . GLY A 1 378 ? -18.939 -0.138 -2.644 1.00 80.88 378 GLY A C 1
ATOM 3021 O O . GLY A 1 378 ? -17.878 0.168 -3.185 1.00 80.88 378 GLY A O 1
ATOM 3022 N N . ALA A 1 379 ? -19.612 -1.249 -2.969 1.00 83.25 379 ALA A N 1
ATOM 3023 C CA . ALA A 1 379 ? -19.217 -2.102 -4.083 1.00 83.25 379 ALA A CA 1
ATOM 3024 C C . ALA A 1 379 ? -19.264 -1.338 -5.417 1.00 83.25 379 ALA A C 1
ATOM 3026 O O . ALA A 1 379 ? -20.145 -0.509 -5.658 1.00 83.25 379 ALA A O 1
ATOM 3027 N N . TYR A 1 380 ? -18.321 -1.656 -6.300 1.00 80.50 380 TYR A N 1
ATOM 3028 C CA . TYR A 1 380 ? -18.323 -1.162 -7.671 1.00 80.50 380 TYR A CA 1
ATOM 3029 C C . TYR A 1 380 ? -19.211 -2.054 -8.533 1.00 80.50 380 TYR A C 1
ATOM 3031 O O . TYR A 1 380 ? -19.040 -3.270 -8.555 1.00 80.50 380 TYR A O 1
ATOM 3039 N N . ILE A 1 381 ? -20.131 -1.434 -9.266 1.00 82.19 381 ILE A N 1
ATOM 3040 C CA . ILE A 1 381 ? -20.965 -2.101 -10.263 1.00 82.19 381 ILE A CA 1
ATOM 3041 C C . ILE A 1 381 ? -20.450 -1.702 -11.641 1.00 82.19 381 ILE A C 1
ATOM 3043 O O . ILE A 1 381 ? -20.185 -0.525 -11.892 1.00 82.19 381 ILE A O 1
ATOM 3047 N N . TRP A 1 382 ? -20.319 -2.680 -12.532 1.00 78.44 382 TRP A N 1
ATOM 3048 C CA . TRP A 1 382 ? -20.006 -2.438 -13.933 1.00 78.44 382 TRP A CA 1
ATOM 3049 C C . TRP A 1 382 ? -21.281 -2.549 -14.757 1.00 78.44 382 TRP A C 1
ATOM 3051 O O . TRP A 1 382 ? -21.987 -3.552 -14.673 1.00 78.44 382 TRP A O 1
ATOM 3061 N N . SER A 1 383 ? -21.593 -1.511 -15.527 1.00 74.25 383 SER A N 1
ATOM 3062 C CA . SER A 1 383 ? -22.706 -1.535 -16.469 1.00 74.25 383 SER A CA 1
ATOM 3063 C C . SER A 1 383 ? -22.195 -1.779 -17.883 1.00 74.25 383 SER A C 1
ATOM 3065 O O . SER A 1 383 ? -21.164 -1.247 -18.297 1.00 74.25 383 SER A O 1
ATOM 3067 N N . GLU A 1 384 ? -22.944 -2.573 -18.639 1.00 68.88 384 GLU A N 1
ATOM 3068 C CA . GLU A 1 384 ? -22.724 -2.768 -20.068 1.00 68.88 384 GLU A CA 1
ATOM 3069 C C . GLU A 1 384 ? -23.917 -2.256 -20.855 1.00 68.88 384 GLU A C 1
ATOM 3071 O O . GLU A 1 384 ? -25.067 -2.358 -20.423 1.00 68.88 384 GLU A O 1
ATOM 3076 N N . TYR A 1 385 ? -23.636 -1.679 -22.021 1.00 61.75 385 TYR A N 1
ATOM 3077 C CA . TYR A 1 385 ? -24.683 -1.323 -22.963 1.00 61.75 385 TYR A CA 1
ATOM 3078 C C . TYR A 1 385 ? -25.237 -2.601 -23.580 1.00 61.75 385 TYR A C 1
ATOM 3080 O O . TYR A 1 385 ? -24.528 -3.308 -24.287 1.00 61.75 385 TYR A O 1
ATOM 3088 N N . GLY A 1 386 ? -26.520 -2.868 -23.349 1.00 49.91 386 GLY A N 1
ATOM 3089 C CA . GLY A 1 386 ? -27.159 -4.076 -23.860 1.00 49.91 386 GLY A CA 1
ATOM 3090 C C . GLY A 1 386 ? -27.278 -4.141 -25.386 1.00 49.91 386 GLY A C 1
ATOM 3091 O O . GLY A 1 386 ? -27.500 -5.229 -25.897 1.00 49.91 386 GLY A O 1
ATOM 3092 N N . TRP A 1 387 ? -27.176 -3.018 -26.123 1.00 45.50 387 TRP A N 1
ATOM 3093 C CA . TRP A 1 387 ? -27.727 -2.954 -27.489 1.00 45.50 387 TRP A CA 1
ATOM 3094 C C . TRP A 1 387 ? -27.111 -1.906 -28.447 1.00 45.50 387 TRP A C 1
ATOM 3096 O O . TRP A 1 387 ? -27.834 -1.247 -29.193 1.00 45.50 387 TRP A O 1
ATOM 3106 N N . VAL A 1 388 ? -25.785 -1.728 -28.484 1.00 41.97 388 VAL A N 1
ATOM 3107 C CA . VAL A 1 388 ? -25.160 -0.977 -29.596 1.00 41.97 388 VAL A CA 1
ATOM 3108 C C . VAL A 1 388 ? -23.894 -1.657 -30.099 1.00 41.97 388 VAL A C 1
ATOM 3110 O O . VAL A 1 388 ? -22.889 -1.748 -29.402 1.00 41.97 388 VAL A O 1
ATOM 3113 N N . MET A 1 389 ? -23.977 -2.122 -31.346 1.00 45.50 389 MET A N 1
ATOM 3114 C CA . MET A 1 389 ? -22.851 -2.514 -32.185 1.00 45.50 389 MET A CA 1
ATOM 3115 C C . MET A 1 389 ? -21.971 -1.284 -32.428 1.00 45.50 389 MET A C 1
ATOM 3117 O O . MET A 1 389 ? -22.414 -0.320 -33.051 1.00 45.50 389 MET A O 1
ATOM 3121 N N . GLY A 1 390 ? -20.731 -1.323 -31.951 1.00 33.69 390 GLY A N 1
ATOM 3122 C CA . GLY A 1 390 ? -19.726 -0.306 -32.237 1.00 33.69 390 GLY A CA 1
ATOM 3123 C C . GLY A 1 390 ? -18.497 -0.488 -31.360 1.00 33.69 390 GLY A C 1
ATOM 3124 O O . GLY A 1 390 ? -18.551 -0.238 -30.161 1.00 33.69 390 GLY A O 1
ATOM 3125 N N . THR A 1 391 ? -17.408 -0.951 -31.969 1.00 35.69 391 THR A N 1
ATOM 3126 C CA . THR A 1 391 ? -16.054 -0.975 -31.397 1.00 35.69 391 THR A CA 1
ATOM 3127 C C . THR A 1 391 ? -15.657 0.394 -30.823 1.00 35.69 391 THR A C 1
ATOM 3129 O O . THR A 1 391 ? -15.993 1.402 -31.452 1.00 35.69 391 THR A O 1
ATOM 3132 N N . PRO A 1 392 ? -14.946 0.439 -29.677 1.00 41.53 392 PRO A N 1
ATOM 3133 C CA . PRO A 1 392 ? -14.352 1.666 -29.143 1.00 41.53 392 PRO A CA 1
ATOM 3134 C C . PRO A 1 392 ? -13.286 2.278 -30.059 1.00 41.53 392 PRO A C 1
ATOM 3136 O O . PRO A 1 392 ? -12.676 1.527 -30.859 1.00 41.53 392 PRO A O 1
#

Foldseek 3Di:
DDDDDDDPDDPPPPDPPPPPPPPDDDDPVPDDQWDQDPVRDTHGHHDPDDDDADDAEFEEALPDEDLQFQRRDLVNHHNDALQFPPRDHNNVVDPDGLEYAYAFPGEDQTDGDDPDAADPVRGRYYYYHCVGHDNHGHHYDPDDDDDDKDQLVPPPFPPPPQQWDWDDQPPFKIKTWGQADAAQDKTKMKIFGQAADPLKKKAKFKFFAALVRHGPGGFGGWVVRIDHRGGDMDMTMDHGHDDVRTAWMKMKMFMANVSDPVRTPGIGMDTHGHPPPPPPPPPGVCRVDPPSRPDMDDDDPDDDPWDWDQDPVRDIHTDQDDDVVRDDCPPVVCSCPPPDDQPQPPDSAFDWDDDPNDIDTDGHHPDRPPDDPVVCPPPDDDDDDPDDDDDD

Sequence (392 aa):
MCRMVQLLVCLILVSPSGLVAQQQSPYFWQQEYATVSPKGDIRWQPVPFSPQVGQQIRYINFEKGDDQQDGLTTATAWKHHPSDPQAIGQSKLDTHGDTYMFKRGVTYRGHLKMIRSGTAKTPIRLTSDPKWGGNAPARWLGSEKISGWKKLADLPGTASAESNITTDIEDWAKITHPQFVNPDETFTLTLELTQSYEGEKVVVGLNWMKKNKQFGGYNTGASPGSIVAKKGQYTFKITPKNKPDLRNYFVSIYRSTTGSWNDRTAFGTCELKLKSTQQSTAIPAEKLIPDSEQVWYTDLDFAPRNVWLVGGDDQILRIPLARTPNWEANDMDDVKSQWWQFDNPGDPHFKRIKVGTNEYHLGIDTVHLTKDAEYYKGAYIWSEYGWVMGTP

pLDDT: mean 84.3, std 17.36, range [31.38, 98.75]